Protein AF-A0A8S1IU02-F1 (afdb_monomer_lite)

InterPro domains:
  IPR001303 Class II aldolase/adducin N-terminal [PF00596] (2-156)
  IPR001303 Class II aldolase/adducin N-terminal [SM01007] (2-160)
  IPR004313 Acireductone dioxygenase ARD family [PF03079] (181-317)
  IPR004313 Acireductone dioxygenase ARD family [cd02232] (172-317)
  IPR011051 RmlC-like cupin domain superfamily [SSF51182] (161-330)
  IPR014710 RmlC-like jelly roll fold [G3DSA:2.60.120.10] (158-319)
  IPR017714 Methylthioribulose-1-phosphate dehydratase [MF_01677] (1-168)
  IPR017714 Methylthioribulose-1-phosphate dehydratase [TIGR03328] (1-158)
  IPR023214 HAD superfamily [G3DSA:3.40.50.1000] (329-544)
  IPR023943 Enolase-phosphatase E1 [MF_01681] (324-558)
  IPR023943 Enolase-phosphatase E1 [SFLDF00044] (326-558)
  IPR023943 Enolase-phosphatase E1 [TIGR01691] (328-550)
  IPR023943 Enolase-phosphatase E1 [cd01629] (328-538)
  IPR023956 Acireductone dioxygenase ARD, bacteria [MF_01682] (146-324)
  IPR036409 Class II aldolase/adducin N-terminal domain superfamily [G3DSA:3.40.225.10] (1-157)
  IPR036409 Class II aldolase/adducin N-terminal domain superfamily [SSF53639] (2-155)
  IPR036412 HAD-like superfamily [SSF56784] (327-558)

Sequence (563 aa):
MVTVSGKDKGRLGRADYVRVGADGRPVEADAPPSSAETMLHVVLAQQPGVGAVLHTHSPAATLLSDRFARDGALRLSGYEMLKGLAAHGTHEATELCPIFENTQDIPAMAEQVRERLNDPDQPLRHGFLIRKHGLYAWGADIAEARRHIEVFEFLMDSDDNRRIEDPDAIREFLAPFGIWYEKWDVEGRLGDSPTDEEILAEYQPEIDRLSERGGFVTADVINVKPDTPNLDAMLAKFDKEHTHSEDEVRFTVAGRGVFWISPDASINNVDGPVFSVEVTTGDLINVPAGTKHWFHLCDNRQIRCIRLFQDPSGWTPDYIENVHAEGVLLDVEGTTSSVKFVYDVMFPFARRELAAYLQHAWETDACQAACEQVAADAGRASLAAWAAGEDRDPRALVEAEATRLMDADQKATGLKQLQGLIWKSGFESGEMVAHVYPDVPPALERWRAAGADLRIYSSGSIQAQKLFFGHTEQCDLLPHFSGHYDTTTGPKREAASYTAIAQDWVLPPASILFLSDITAELDAAREAGLQTGLLVRPDNAPVEPSHGHAVVASFAEIEVTAA

Organism: NCBI:txid121088

Foldseek 3Di:
DAFAPPDDPVDDDPLRDFDADLVLHGPDPPRHDGDLLSLLQSLQCPDPLWPDKDKDQDPLLQVVLQVCVVVQWDKFAQDQLCVLQDPDRDRGDIDTAGEDEDDSPSVVVSVVLNVQCPDPVRHDRAWHGYHNGTIMGTGSHPVSRVSSVVSVVVRSVVVDPDDDDDQVVVQVVCVLQVKHKDFADQPPLDDPDDDFVSVCVSCVVVLVVVCVVFVFDDKTKDWWAPPPPPLVLVQVVLQDWDFAQAKKKKFWQAAKKKKWWQDDCVFRVDHDDTDIDIDGHRMIIIRGGPTIIGMGHPPRRTTMIMTTHNDPVHPDQLQPPEQAAQAEEEEDDLTFFDVCCCVVPLLVQLLVCLLVCCVPCVPPPLNLVLLQQLCVLVVHPGLVRVCVVVVHDSSVVSSVSLVVCSVVVNPGPSNLSSSLVSLLVCQVVVVDAAETDPQNVVLLVQQVVLNHAYEYEYQRDPSNVQSRQCGHPPHNNNVSHPYYHHCVLHDLLALSSLLSVCVVVVHDQCNYEYEDQDLSSQVSSVVVPHQYEHEREPNHDDDDPDSPHRYHPGSSSYDYHHD

Radius of gyration: 31.71 Å; chains: 1; bounding box: 68×76×82 Å

pLDDT: mean 84.96, std 12.38, range [32.06, 98.5]

Structure (mmCIF, N/CA/C/O backbone):
data_AF-A0A8S1IU02-F1
#
_entry.id   AF-A0A8S1IU02-F1
#
loop_
_atom_site.group_PDB
_atom_site.id
_atom_site.type_symbol
_atom_site.label_atom_id
_atom_site.label_alt_id
_atom_site.label_comp_id
_atom_site.label_asym_id
_atom_site.label_entity_id
_atom_site.label_seq_id
_atom_site.pdbx_PDB_ins_code
_atom_site.Cartn_x
_atom_site.Cartn_y
_atom_site.Cartn_z
_atom_site.occupancy
_atom_site.B_iso_or_equiv
_atom_site.auth_seq_id
_atom_site.auth_comp_id
_atom_site.auth_asym_id
_atom_site.auth_atom_id
_atom_site.pdbx_PDB_model_num
ATOM 1 N N . MET A 1 1 ? -21.620 -41.189 9.974 1.00 81.25 1 MET A N 1
ATOM 2 C CA . MET A 1 1 ? -22.537 -40.167 9.417 1.00 81.25 1 MET A CA 1
ATOM 3 C C . MET A 1 1 ? -21.815 -38.841 9.503 1.00 81.25 1 MET A C 1
ATOM 5 O O . MET A 1 1 ? -21.110 -38.646 10.483 1.00 81.25 1 MET A O 1
ATOM 9 N N . VAL A 1 2 ? -21.946 -37.982 8.499 1.00 82.06 2 VAL A N 1
ATOM 10 C CA . VAL A 1 2 ? -21.281 -36.670 8.434 1.00 82.06 2 VAL A CA 1
ATOM 11 C C . VAL A 1 2 ? -22.343 -35.609 8.169 1.00 82.06 2 VAL A C 1
ATOM 13 O O . VAL A 1 2 ? -23.358 -35.909 7.544 1.00 82.06 2 VAL A O 1
ATOM 16 N N . THR A 1 3 ? -22.157 -34.400 8.684 1.00 79.50 3 THR A N 1
ATOM 17 C CA . THR A 1 3 ? -23.087 -33.288 8.465 1.00 79.50 3 THR A CA 1
ATOM 18 C C . THR A 1 3 ? -23.119 -32.862 6.994 1.00 79.50 3 THR A C 1
ATOM 20 O O . THR A 1 3 ? -22.112 -32.914 6.283 1.00 79.50 3 THR A O 1
ATOM 23 N N . VAL A 1 4 ? -24.294 -32.447 6.521 1.00 73.31 4 VAL A N 1
ATOM 24 C CA . VAL A 1 4 ? -24.464 -31.841 5.190 1.00 73.31 4 VAL A CA 1
ATOM 25 C C . VAL A 1 4 ? -23.748 -30.485 5.148 1.00 73.31 4 VAL A C 1
ATOM 27 O O . VAL A 1 4 ? -23.782 -29.729 6.121 1.00 73.31 4 VAL A O 1
ATOM 30 N N . SER A 1 5 ? -23.117 -30.158 4.016 1.00 65.44 5 SER A N 1
ATOM 31 C CA . SER A 1 5 ? -22.448 -28.864 3.820 1.00 65.44 5 SER A CA 1
ATOM 32 C C . SER A 1 5 ? -23.438 -27.685 3.864 1.00 65.44 5 SER A C 1
ATOM 34 O O . SER A 1 5 ? -24.570 -27.796 3.393 1.00 65.44 5 SER A O 1
ATOM 36 N N . GLY A 1 6 ? -23.018 -26.543 4.421 1.00 59.06 6 GLY A N 1
ATOM 37 C CA . GLY A 1 6 ? -23.794 -25.292 4.405 1.00 59.06 6 GLY A CA 1
ATOM 38 C C . GLY A 1 6 ? -25.005 -25.228 5.350 1.00 59.06 6 GLY A C 1
ATOM 39 O O . GLY A 1 6 ? -25.825 -24.320 5.223 1.00 59.06 6 GLY A O 1
ATOM 40 N N . LYS A 1 7 ? -25.149 -26.172 6.290 1.00 64.88 7 LYS A N 1
ATOM 41 C CA . LYS A 1 7 ? -26.199 -26.151 7.323 1.00 64.88 7 LYS A CA 1
ATOM 42 C C . LYS A 1 7 ? -25.719 -25.474 8.607 1.00 64.88 7 LYS A C 1
ATOM 44 O O . LYS A 1 7 ? -24.566 -25.628 9.000 1.00 64.88 7 LYS A O 1
ATOM 49 N N . ASP A 1 8 ? -26.629 -24.763 9.275 1.00 61.16 8 ASP A N 1
ATOM 50 C CA . ASP A 1 8 ? -26.386 -24.171 10.594 1.00 61.16 8 ASP A CA 1
ATOM 51 C C . ASP A 1 8 ? -26.063 -25.276 11.614 1.00 61.16 8 ASP A C 1
ATOM 53 O O . ASP A 1 8 ? -26.931 -26.062 12.013 1.00 61.16 8 ASP A O 1
ATOM 57 N N . LYS A 1 9 ? -24.790 -25.326 12.030 1.00 64.62 9 LYS A N 1
ATOM 58 C CA . LYS A 1 9 ? -24.248 -26.333 12.951 1.00 64.62 9 LYS A CA 1
ATOM 59 C C . LYS A 1 9 ? -24.918 -26.277 14.337 1.00 64.62 9 LYS A C 1
ATOM 61 O O . LYS A 1 9 ? -24.897 -27.277 15.050 1.00 64.62 9 LYS A O 1
ATOM 66 N N . GLY A 1 10 ? -25.557 -25.162 14.705 1.00 57.59 10 GLY A N 1
ATOM 67 C CA . GLY A 1 10 ? -26.280 -24.985 15.969 1.00 57.59 10 GLY A CA 1
ATOM 68 C C . GLY A 1 10 ? -27.720 -25.512 15.970 1.00 57.59 10 GLY A C 1
ATOM 69 O O . GLY A 1 10 ? -28.351 -25.551 17.027 1.00 57.59 10 GLY A O 1
ATOM 70 N N . ARG A 1 11 ? -28.269 -25.919 14.812 1.00 69.25 11 ARG A N 1
ATOM 71 C CA . ARG A 1 11 ? -29.681 -26.340 14.663 1.00 69.25 11 ARG A CA 1
ATOM 72 C C . ARG A 1 11 ? -29.849 -27.621 13.839 1.00 69.25 11 ARG A C 1
ATOM 74 O O . ARG A 1 11 ? -30.856 -27.787 13.153 1.00 69.25 11 ARG A O 1
ATOM 81 N N . LEU A 1 12 ? -28.873 -28.524 13.906 1.00 74.12 12 LEU A N 1
ATOM 82 C CA . LEU A 1 12 ? -28.875 -29.768 13.135 1.00 74.12 12 LEU A CA 1
ATOM 83 C C . LEU A 1 12 ? -29.987 -30.726 13.592 1.00 74.12 12 LEU A C 1
ATOM 85 O O . LEU A 1 12 ? -30.104 -31.065 14.772 1.00 74.12 12 LEU A O 1
ATOM 89 N N . GLY A 1 13 ? -30.790 -31.196 12.640 1.00 75.50 13 GLY A N 1
ATOM 90 C CA . GLY A 1 13 ? -31.755 -32.275 12.813 1.00 75.50 13 GLY A CA 1
ATOM 91 C C . GLY A 1 13 ? -31.252 -33.596 12.227 1.00 75.50 13 GLY A C 1
ATOM 92 O O . GLY A 1 13 ? -30.218 -33.672 11.571 1.00 75.50 13 GLY A O 1
ATOM 93 N N . ARG A 1 14 ? -32.022 -34.678 12.409 1.00 76.25 14 ARG A N 1
ATOM 94 C CA . ARG A 1 14 ? -31.665 -36.008 11.868 1.00 76.25 14 ARG A CA 1
ATOM 95 C C . ARG A 1 14 ? -31.484 -36.030 10.344 1.00 76.25 14 ARG A C 1
ATOM 97 O O . ARG A 1 14 ? -30.738 -36.866 9.852 1.00 76.25 14 ARG A O 1
ATOM 104 N N . ALA A 1 15 ? -32.173 -35.145 9.625 1.00 75.62 15 ALA A N 1
ATOM 105 C CA . ALA A 1 15 ? -32.104 -35.046 8.168 1.00 75.62 15 ALA A CA 1
ATOM 106 C C . ALA A 1 15 ? -30.851 -34.305 7.660 1.00 75.62 15 ALA A C 1
ATOM 108 O O . ALA A 1 15 ? -30.573 -34.344 6.467 1.00 75.62 15 ALA A O 1
ATOM 109 N N . ASP A 1 16 ? -30.084 -33.660 8.545 1.00 79.25 16 ASP A N 1
ATOM 110 C CA . ASP A 1 16 ? -28.887 -32.889 8.185 1.00 79.25 16 ASP A CA 1
ATOM 111 C C . ASP A 1 16 ? -27.596 -33.725 8.271 1.00 79.25 16 ASP A C 1
ATOM 113 O O . ASP A 1 16 ? -26.489 -33.184 8.281 1.00 79.25 16 ASP A O 1
ATOM 117 N N . TYR A 1 17 ? -27.732 -35.055 8.312 1.00 82.19 17 TYR A N 1
ATOM 118 C CA . TYR A 1 17 ? -26.629 -36.009 8.335 1.00 82.19 17 TYR A CA 1
ATOM 119 C C . TYR A 1 17 ? -26.715 -36.982 7.160 1.00 82.19 17 TYR A C 1
ATOM 121 O O . TYR A 1 17 ? -27.745 -37.613 6.930 1.00 82.19 17 TYR A O 1
ATOM 129 N N . VAL A 1 18 ? -25.590 -37.181 6.479 1.00 84.56 18 VAL A N 1
ATOM 130 C CA . VAL A 1 18 ? -25.437 -38.108 5.355 1.00 84.56 18 VAL A CA 1
ATOM 131 C C . VAL A 1 18 ? -24.631 -39.328 5.787 1.00 84.56 18 VAL A C 1
ATOM 133 O O . VAL A 1 18 ? -23.671 -39.248 6.566 1.00 84.56 18 VAL A O 1
ATOM 136 N N . ARG A 1 19 ? -25.020 -40.499 5.284 1.00 86.25 19 ARG A N 1
ATOM 137 C CA . ARG A 1 19 ? -24.207 -41.714 5.382 1.00 86.25 19 ARG A CA 1
ATOM 138 C C . ARG A 1 19 ? -23.191 -41.706 4.251 1.00 86.25 19 ARG A C 1
ATOM 140 O O . ARG A 1 19 ? -23.573 -41.714 3.087 1.00 86.25 19 ARG A O 1
ATOM 147 N N . VAL A 1 20 ? -21.915 -41.713 4.611 1.00 86.94 20 VAL A N 1
ATOM 148 C CA . VAL A 1 20 ? -20.796 -41.757 3.667 1.00 86.94 20 VAL A CA 1
ATOM 149 C C . VAL A 1 20 ? -20.080 -43.102 3.762 1.00 86.94 20 VAL A C 1
ATOM 151 O O . VAL A 1 20 ? -20.043 -43.710 4.836 1.00 86.94 20 VAL A O 1
ATOM 154 N N . GLY A 1 21 ? -19.575 -43.583 2.629 1.00 85.31 21 GLY A N 1
ATOM 155 C CA . GLY A 1 21 ? -18.741 -44.771 2.521 1.00 85.31 21 GLY A CA 1
ATOM 156 C C . GLY A 1 21 ? -17.306 -44.517 2.985 1.00 85.31 21 GLY A C 1
ATOM 157 O O . GLY A 1 21 ? -16.932 -43.404 3.352 1.00 85.31 21 GLY A O 1
ATOM 158 N N . ALA A 1 22 ? -16.483 -45.567 2.949 1.00 84.25 22 ALA A N 1
ATOM 159 C CA . ALA A 1 22 ? -15.058 -45.477 3.283 1.00 84.25 22 ALA A CA 1
ATOM 160 C C . ALA A 1 22 ? -14.253 -44.613 2.291 1.00 84.25 22 ALA A C 1
ATOM 162 O O . ALA A 1 22 ? -13.153 -44.176 2.613 1.00 84.25 22 ALA A O 1
ATOM 163 N N . ASP A 1 23 ? -14.811 -44.363 1.108 1.00 82.50 23 ASP A N 1
ATOM 164 C CA . ASP A 1 23 ? -14.294 -43.473 0.068 1.00 82.50 23 ASP A CA 1
ATOM 165 C C . ASP A 1 23 ? -14.775 -42.016 0.224 1.00 82.50 23 ASP A C 1
ATOM 167 O O . ASP A 1 23 ? -14.535 -41.192 -0.657 1.00 82.50 23 ASP A O 1
ATOM 171 N N . GLY A 1 24 ? -15.496 -41.703 1.309 1.00 79.88 24 GLY A N 1
ATOM 172 C CA . GLY A 1 24 ? -16.056 -40.378 1.575 1.00 79.88 24 GLY A CA 1
ATOM 173 C C . GLY A 1 24 ? -17.255 -40.007 0.708 1.00 79.88 24 GLY A C 1
ATOM 174 O O . GLY A 1 24 ? -17.765 -38.895 0.834 1.00 79.88 24 GLY A O 1
ATOM 175 N N . ARG A 1 25 ? -17.744 -40.911 -0.149 1.00 83.44 25 ARG A N 1
ATOM 176 C CA . ARG A 1 25 ? -18.897 -40.648 -1.017 1.00 83.44 25 ARG A CA 1
ATOM 177 C C . ARG A 1 25 ? -20.206 -41.001 -0.314 1.00 83.44 25 ARG A C 1
ATOM 179 O O . ARG A 1 25 ? -20.238 -41.963 0.457 1.00 83.44 25 ARG A O 1
ATOM 186 N N . PRO A 1 26 ? -21.305 -40.268 -0.561 1.00 83.62 26 PRO A N 1
ATOM 187 C CA . PRO A 1 26 ? -22.611 -40.648 -0.041 1.00 83.62 26 PRO A CA 1
ATOM 188 C C . PRO A 1 26 ? -23.012 -42.061 -0.483 1.00 83.62 26 PRO A C 1
ATOM 190 O O . PRO A 1 26 ? -22.838 -42.438 -1.639 1.00 83.62 26 PRO A O 1
ATOM 193 N N . VAL A 1 27 ? -23.555 -42.849 0.446 1.00 84.56 27 VAL A N 1
ATOM 194 C CA . VAL A 1 27 ? -24.009 -44.229 0.182 1.00 84.56 27 VAL A CA 1
ATOM 195 C C . VAL A 1 27 ? -25.334 -44.245 -0.590 1.00 84.56 27 VAL A C 1
ATOM 197 O O . VAL A 1 27 ? -25.641 -45.205 -1.293 1.00 84.56 27 VAL A O 1
ATOM 200 N N . GLU A 1 28 ? -26.128 -43.186 -0.453 1.00 82.50 28 GLU A N 1
ATOM 201 C CA . GLU A 1 28 ? -27.430 -43.022 -1.096 1.00 82.50 28 GLU A CA 1
ATOM 202 C C . GLU A 1 28 ? -27.284 -42.110 -2.321 1.00 82.50 28 GLU A C 1
ATOM 204 O O . GLU A 1 28 ? -26.690 -41.038 -2.227 1.00 82.50 28 GLU A O 1
ATOM 209 N N . ALA A 1 29 ? -27.826 -42.533 -3.469 1.00 69.75 29 ALA A N 1
ATOM 210 C CA . ALA A 1 29 ? -27.646 -41.841 -4.751 1.00 69.75 29 ALA A CA 1
ATOM 211 C C . ALA A 1 29 ? -28.246 -40.420 -4.785 1.00 69.75 29 ALA A C 1
ATOM 213 O O . ALA A 1 29 ? -27.734 -39.569 -5.506 1.00 69.75 29 ALA A O 1
ATOM 214 N N . ASP A 1 30 ? -29.281 -40.165 -3.976 1.00 75.62 30 ASP A N 1
ATOM 215 C CA . ASP A 1 30 ? -29.989 -38.877 -3.895 1.00 75.62 30 ASP A CA 1
ATOM 216 C C . ASP A 1 30 ? -29.577 -38.040 -2.667 1.00 75.62 30 ASP A C 1
ATOM 218 O O . ASP A 1 30 ? -30.244 -37.064 -2.311 1.00 75.62 30 ASP A O 1
ATOM 222 N N . ALA A 1 31 ? -28.508 -38.430 -1.965 1.00 68.50 31 ALA A N 1
ATOM 223 C CA . ALA A 1 31 ? -28.063 -37.711 -0.779 1.00 68.50 31 ALA A CA 1
ATOM 224 C C . ALA A 1 31 ? -27.432 -36.346 -1.132 1.00 68.50 31 ALA A C 1
ATOM 226 O O . ALA A 1 31 ? -26.734 -36.227 -2.143 1.00 68.50 31 ALA A O 1
ATOM 227 N N . PRO A 1 32 ? -27.612 -35.317 -0.281 1.00 65.94 32 PRO A N 1
ATOM 228 C CA . PRO A 1 32 ? -26.935 -34.034 -0.441 1.00 65.94 32 PRO A CA 1
ATOM 229 C C . PRO A 1 32 ? -25.405 -34.194 -0.455 1.00 65.94 32 PRO A C 1
ATOM 231 O O . PRO A 1 32 ? -24.884 -35.101 0.205 1.00 65.94 32 PRO A O 1
ATOM 234 N N . PRO A 1 33 ? -24.665 -33.293 -1.127 1.00 62.22 33 PRO A N 1
ATOM 235 C CA . PRO A 1 33 ? -23.210 -33.295 -1.061 1.00 62.22 33 PRO A CA 1
ATOM 236 C C . PRO A 1 33 ? -22.738 -33.112 0.390 1.00 62.22 33 PRO A C 1
ATOM 238 O O . PRO A 1 33 ? -23.221 -32.244 1.127 1.00 62.22 33 PRO A O 1
ATOM 241 N N . SER A 1 34 ? -21.801 -33.959 0.810 1.00 64.12 34 SER A N 1
ATOM 242 C CA . SER A 1 34 ? -21.156 -33.869 2.119 1.00 64.12 34 SER A CA 1
ATOM 243 C C . SER A 1 34 ? -20.104 -32.747 2.140 1.00 64.12 34 SER A C 1
ATOM 245 O O . SER A 1 34 ? -19.751 -32.194 1.098 1.00 64.12 34 SER A O 1
ATOM 247 N N . SER A 1 35 ? -19.630 -32.363 3.331 1.00 66.31 35 SER A N 1
ATOM 248 C CA . SER A 1 35 ? -18.601 -31.318 3.498 1.00 66.31 35 SER A CA 1
ATOM 249 C C . SER A 1 35 ? -17.337 -31.599 2.664 1.00 66.31 35 SER A C 1
ATOM 251 O O . SER A 1 35 ? -16.955 -32.759 2.502 1.00 66.31 35 SER A O 1
ATOM 253 N N . ALA A 1 36 ? -16.640 -30.559 2.190 1.00 64.44 36 ALA A N 1
ATOM 254 C CA . ALA A 1 36 ? -15.347 -30.709 1.505 1.00 64.44 36 ALA A CA 1
ATOM 255 C C . ALA A 1 36 ? -14.319 -31.471 2.370 1.00 64.44 36 ALA A C 1
ATOM 257 O O . ALA A 1 36 ? -13.510 -32.234 1.853 1.00 64.44 36 ALA A O 1
ATOM 258 N N . GLU A 1 37 ? -14.441 -31.364 3.694 1.00 76.38 37 GLU A N 1
ATOM 259 C CA . GLU A 1 37 ? -13.597 -32.019 4.702 1.00 76.38 37 GLU A CA 1
ATOM 260 C C . GLU A 1 37 ? -14.044 -33.446 5.079 1.00 76.38 37 GLU A C 1
ATOM 262 O O . GLU A 1 37 ? -13.526 -34.044 6.023 1.00 76.38 37 GLU A O 1
ATOM 267 N N . THR A 1 38 ? -15.000 -34.040 4.351 1.00 85.12 38 THR A N 1
ATOM 268 C CA . THR A 1 38 ? -15.576 -35.364 4.681 1.00 85.12 38 THR A CA 1
ATOM 269 C C . THR A 1 38 ? -14.508 -36.434 4.911 1.00 85.12 38 THR A C 1
ATOM 271 O O . THR A 1 38 ? -14.656 -37.262 5.810 1.00 85.12 38 THR A O 1
ATOM 274 N N . MET A 1 39 ? -13.419 -36.413 4.138 1.00 88.06 39 MET A N 1
ATOM 275 C CA . MET A 1 39 ? -12.361 -37.416 4.258 1.00 88.06 39 MET A CA 1
ATOM 276 C C . MET A 1 39 ? -11.619 -37.372 5.598 1.00 88.06 39 MET A C 1
ATOM 278 O O . MET A 1 39 ? -11.239 -38.434 6.088 1.00 88.06 39 MET A O 1
ATOM 282 N N . LEU A 1 40 ? -11.485 -36.208 6.240 1.00 90.50 40 LEU A N 1
ATOM 283 C CA . LEU A 1 40 ? -10.871 -36.099 7.570 1.00 90.50 40 LEU A CA 1
ATOM 284 C C . LEU A 1 40 ? -11.731 -36.795 8.631 1.00 90.50 40 LEU A C 1
ATOM 286 O O . LEU A 1 40 ? -11.235 -37.598 9.422 1.00 90.50 40 LEU A O 1
ATOM 290 N N . HIS A 1 41 ? -13.049 -36.579 8.581 1.00 90.31 41 HIS A N 1
ATOM 291 C CA . HIS A 1 41 ? -13.995 -37.276 9.453 1.00 90.31 41 HIS A CA 1
ATOM 292 C C . HIS A 1 41 ? -13.995 -38.791 9.220 1.00 90.31 41 HIS A C 1
ATOM 294 O O . HIS A 1 41 ? -14.107 -39.551 10.179 1.00 90.31 41 HIS A O 1
ATOM 300 N N . VAL A 1 42 ? -13.871 -39.241 7.966 1.00 90.00 42 VAL A N 1
ATOM 301 C CA . VAL A 1 42 ? -13.814 -40.673 7.630 1.00 90.00 42 VAL A CA 1
ATOM 302 C C . VAL A 1 42 ? -12.548 -41.320 8.188 1.00 90.00 42 VAL A C 1
ATOM 304 O O . VAL A 1 42 ? -12.645 -42.379 8.804 1.00 90.00 42 VAL A O 1
ATOM 307 N N . VAL A 1 43 ? -11.384 -40.685 8.025 1.00 91.94 43 VAL A N 1
ATOM 308 C CA . VAL A 1 43 ? -10.104 -41.200 8.542 1.00 91.94 43 VAL A CA 1
ATOM 309 C C . VAL A 1 43 ? -10.128 -41.346 10.060 1.00 91.94 43 VAL A C 1
ATOM 311 O O . VAL A 1 43 ? -9.711 -42.382 10.578 1.00 91.94 43 VAL A O 1
ATOM 314 N N . LEU A 1 44 ? -10.668 -40.352 10.767 1.00 92.12 44 LEU A N 1
ATOM 315 C CA . LEU A 1 44 ? -10.813 -40.393 12.222 1.00 92.12 44 LEU A CA 1
ATOM 316 C C . LEU A 1 44 ? -11.835 -41.445 12.670 1.00 92.12 44 LEU A C 1
ATOM 318 O O . LEU A 1 44 ? -11.562 -42.220 13.581 1.00 92.12 44 LEU A O 1
ATOM 322 N N . ALA A 1 45 ? -12.989 -41.533 12.005 1.00 90.44 45 ALA A N 1
ATOM 323 C CA . ALA A 1 45 ? -14.038 -42.495 12.350 1.00 90.44 45 ALA A CA 1
ATOM 324 C C . ALA A 1 45 ? -13.657 -43.962 12.074 1.00 90.44 45 ALA A C 1
ATOM 326 O O . ALA A 1 45 ? -14.320 -44.868 12.574 1.00 90.44 45 ALA A O 1
ATOM 327 N N . GLN A 1 46 ? -12.620 -44.215 11.269 1.00 90.00 46 GLN A N 1
ATOM 328 C CA . GLN A 1 46 ? -12.075 -45.557 11.044 1.00 90.00 46 GLN A CA 1
ATOM 329 C C . GLN A 1 46 ? -11.151 -46.027 12.174 1.00 90.00 46 GLN A C 1
ATOM 331 O O . GLN A 1 46 ? -10.834 -47.217 12.235 1.00 90.00 46 GLN A O 1
ATOM 336 N N . GLN A 1 47 ? -10.722 -45.129 13.065 1.00 89.81 47 GLN A N 1
ATOM 337 C CA . GLN A 1 47 ? -9.832 -45.492 14.160 1.00 89.81 47 GLN A CA 1
ATOM 338 C C . GLN A 1 47 ? -10.565 -46.329 15.217 1.00 89.81 47 GLN A C 1
ATOM 340 O O . GLN A 1 47 ? -11.710 -46.023 15.574 1.00 89.81 47 GLN A O 1
ATOM 345 N N . PRO A 1 48 ? -9.928 -47.385 15.754 1.00 87.62 48 PRO A N 1
ATOM 346 C CA . PRO A 1 48 ? -10.521 -48.187 16.812 1.00 87.62 48 PRO A CA 1
ATOM 347 C C . PRO A 1 48 ? -10.904 -47.325 18.020 1.00 87.62 48 PRO A C 1
ATOM 349 O O . PRO A 1 48 ? -10.086 -46.575 18.543 1.00 87.62 48 PRO A O 1
ATOM 352 N N . GLY A 1 49 ? -12.146 -47.464 18.483 1.00 87.38 49 GLY A N 1
ATOM 353 C CA . GLY A 1 49 ? -12.634 -46.748 19.663 1.00 87.38 49 GLY A CA 1
ATOM 354 C C . GLY A 1 49 ? -13.152 -45.334 19.398 1.00 87.38 49 GLY A C 1
ATOM 355 O O . GLY A 1 49 ? -13.581 -44.696 20.350 1.00 87.38 49 GLY A O 1
ATOM 356 N N . VAL A 1 50 ? -13.182 -44.853 18.150 1.00 92.81 50 VAL A N 1
ATOM 357 C CA . VAL A 1 50 ? -13.802 -43.562 17.809 1.00 92.81 50 VAL A CA 1
ATOM 358 C C . VAL A 1 50 ? -15.286 -43.743 17.498 1.00 92.81 50 VAL A C 1
ATOM 360 O O . VAL A 1 50 ? -15.659 -44.414 16.538 1.00 92.81 50 VAL A O 1
ATOM 363 N N . GLY A 1 51 ? -16.146 -43.123 18.305 1.00 91.56 51 GLY A N 1
ATOM 364 C CA . GLY A 1 51 ? -17.597 -43.096 18.104 1.00 91.56 51 GLY A CA 1
ATOM 365 C C . GLY A 1 51 ? -18.141 -41.743 17.643 1.00 91.56 51 GLY A C 1
ATOM 366 O O . GLY A 1 51 ? -19.220 -41.697 17.049 1.00 91.56 51 GLY A O 1
ATOM 367 N N . ALA A 1 52 ? -17.410 -40.645 17.869 1.00 92.25 52 ALA A N 1
ATOM 368 C CA . ALA A 1 52 ? -17.781 -39.312 17.399 1.00 92.25 52 ALA A CA 1
ATOM 369 C C . ALA A 1 52 ? -16.557 -38.441 17.084 1.00 92.25 52 ALA A C 1
ATOM 371 O O . ALA A 1 52 ? -15.526 -38.540 17.745 1.00 92.25 52 ALA A O 1
ATOM 372 N N . VAL A 1 53 ? -16.712 -37.554 16.098 1.00 93.38 53 VAL A N 1
ATOM 373 C CA . VAL A 1 53 ? -15.721 -36.549 15.688 1.00 93.38 53 VAL A CA 1
ATOM 374 C C . VAL A 1 53 ? -16.421 -35.197 15.627 1.00 93.38 53 VAL A C 1
ATOM 376 O O . VAL A 1 53 ? -17.483 -35.085 15.009 1.00 93.38 53 VAL A O 1
ATOM 379 N N . LEU A 1 54 ? -15.831 -34.183 16.248 1.00 91.88 54 LEU A N 1
ATOM 380 C CA . LEU A 1 54 ? -16.311 -32.808 16.261 1.00 91.88 54 LEU A CA 1
ATOM 381 C C . LEU A 1 54 ? -15.249 -31.877 15.681 1.00 91.88 54 LEU A C 1
ATOM 383 O O . LEU A 1 54 ? -14.053 -32.151 15.762 1.00 91.88 54 LEU A O 1
ATOM 387 N N . HIS A 1 55 ? -15.719 -30.782 15.093 1.00 91.12 55 HIS A N 1
ATOM 388 C CA . HIS A 1 55 ? -14.866 -29.786 14.472 1.00 91.12 55 HIS A CA 1
ATOM 389 C C . HIS A 1 55 ? -15.404 -28.371 14.726 1.00 91.12 55 HIS A C 1
ATOM 391 O O . HIS A 1 55 ? -16.590 -28.103 14.495 1.00 91.12 55 HIS A O 1
ATOM 397 N N . THR A 1 56 ? -14.534 -27.484 15.204 1.00 89.19 56 THR A N 1
ATOM 398 C CA . THR A 1 56 ? -14.830 -26.095 15.580 1.00 89.19 56 THR A CA 1
ATOM 399 C C . THR A 1 56 ? -13.862 -25.114 14.915 1.00 89.19 56 THR A C 1
ATOM 401 O O . THR A 1 56 ? -12.773 -25.490 14.491 1.00 89.19 56 THR A O 1
ATOM 404 N N . HIS A 1 57 ? -14.271 -23.844 14.831 1.00 87.50 57 HIS A N 1
ATOM 405 C CA . HIS A 1 57 ? -13.508 -22.750 14.212 1.00 87.50 57 HIS A CA 1
ATOM 406 C C . HIS A 1 57 ? -13.419 -21.551 15.168 1.00 87.50 57 HIS A C 1
ATOM 408 O O . HIS A 1 57 ? -13.873 -20.453 14.841 1.00 87.50 57 HIS A O 1
ATOM 414 N N . SER A 1 58 ? -12.949 -21.757 16.400 1.00 84.38 58 SER A N 1
ATOM 415 C CA . SER A 1 58 ? -12.821 -20.632 17.326 1.00 84.38 58 SER A CA 1
ATOM 416 C C . SER A 1 58 ? -11.739 -19.649 16.852 1.00 84.38 58 SER A C 1
ATOM 418 O O . SER A 1 58 ? -10.773 -20.054 16.185 1.00 84.38 58 SER A O 1
ATOM 420 N N . PRO A 1 59 ? -11.860 -18.353 17.196 1.00 78.31 59 PRO A N 1
ATOM 421 C CA . PRO A 1 59 ? -10.794 -17.386 16.954 1.00 78.31 59 PRO A CA 1
ATOM 422 C C . PRO A 1 59 ? -9.467 -17.832 17.580 1.00 78.31 59 PRO A C 1
ATOM 424 O O . PRO A 1 59 ? -8.439 -17.795 16.908 1.00 78.31 59 PRO A O 1
ATOM 427 N N . ALA A 1 60 ? -9.502 -18.348 18.815 1.00 80.25 60 ALA A N 1
ATOM 428 C CA . ALA A 1 60 ? -8.321 -18.836 19.523 1.00 80.25 60 ALA A CA 1
ATOM 429 C C . ALA A 1 60 ? -7.620 -19.971 18.758 1.00 80.25 60 ALA A C 1
ATOM 431 O O . ALA A 1 60 ? -6.429 -19.872 18.468 1.00 80.25 60 ALA A O 1
ATOM 432 N N . ALA A 1 61 ? -8.357 -20.998 18.318 1.00 84.31 61 ALA A N 1
ATOM 433 C CA . ALA A 1 61 ? -7.804 -22.089 17.512 1.00 84.31 61 ALA A CA 1
ATOM 434 C C . ALA A 1 61 ? -7.213 -21.588 16.182 1.00 84.31 61 ALA A C 1
ATOM 436 O O . ALA A 1 61 ? -6.152 -22.039 15.744 1.00 84.31 61 ALA A O 1
ATOM 437 N N . THR A 1 62 ? -7.882 -20.631 15.538 1.00 82.06 62 THR A N 1
ATOM 438 C CA . THR A 1 62 ? -7.461 -20.058 14.251 1.00 82.06 62 THR A CA 1
ATOM 439 C C . THR A 1 62 ? -6.156 -19.270 14.386 1.00 82.06 62 THR A C 1
ATOM 441 O O . THR A 1 62 ? -5.249 -19.456 13.576 1.00 82.06 62 THR A O 1
ATOM 444 N N . LEU A 1 63 ? -6.037 -18.434 15.419 1.00 77.75 63 LEU A N 1
ATOM 445 C CA . LEU A 1 63 ? -4.868 -17.586 15.660 1.00 77.75 63 LEU A CA 1
ATOM 446 C C . LEU A 1 63 ? -3.682 -18.380 16.219 1.00 77.75 63 LEU A C 1
ATOM 448 O O . LEU A 1 63 ? -2.568 -18.262 15.709 1.00 77.75 63 LEU A O 1
ATOM 452 N N . LEU A 1 64 ? -3.910 -19.236 17.220 1.00 80.56 64 LEU A N 1
ATOM 453 C CA . LEU A 1 64 ? -2.842 -20.033 17.830 1.00 80.56 64 LEU A CA 1
ATOM 454 C C . LEU A 1 64 ? -2.275 -21.062 16.849 1.00 80.56 64 LEU A C 1
ATOM 456 O O . LEU A 1 64 ? -1.064 -21.268 16.822 1.00 80.56 64 LEU A O 1
ATOM 460 N N . SER A 1 65 ? -3.110 -21.660 15.991 1.00 85.56 65 SER A N 1
ATOM 461 C CA . SER A 1 65 ? -2.606 -22.568 14.954 1.00 85.56 65 SER A CA 1
ATOM 462 C C . SER A 1 65 ? -1.689 -21.872 13.944 1.00 85.56 65 SER A C 1
ATOM 464 O O . SER A 1 65 ? -0.768 -22.508 13.446 1.00 85.56 65 SER A O 1
ATOM 466 N N . ASP A 1 66 ? -1.892 -20.581 13.651 1.00 86.69 66 ASP A N 1
ATOM 467 C CA . ASP A 1 66 ? -0.963 -19.814 12.813 1.00 86.69 66 ASP A CA 1
ATOM 468 C C . ASP A 1 66 ? 0.318 -19.451 13.565 1.00 86.69 66 ASP A C 1
ATOM 470 O O . ASP A 1 66 ? 1.416 -19.655 13.047 1.00 86.69 66 ASP A O 1
ATOM 474 N N . ARG A 1 67 ? 0.179 -18.976 14.809 1.00 78.19 67 ARG A N 1
ATOM 475 C CA . ARG A 1 67 ? 1.304 -18.581 15.666 1.00 78.19 67 ARG A CA 1
ATOM 476 C C . ARG A 1 67 ? 2.294 -19.727 15.875 1.00 78.19 67 ARG A C 1
ATOM 478 O O . ARG A 1 67 ? 3.495 -19.526 15.726 1.00 78.19 67 ARG A O 1
ATOM 485 N N . PHE A 1 68 ? 1.790 -20.923 16.174 1.00 78.88 68 PHE A N 1
ATOM 486 C CA . PHE A 1 68 ? 2.601 -22.107 16.476 1.00 78.88 68 PHE A CA 1
ATOM 487 C C . PHE A 1 68 ? 2.833 -23.019 15.260 1.00 78.88 68 PHE A C 1
ATOM 489 O O . PHE A 1 68 ? 3.370 -24.117 15.403 1.00 78.88 68 PHE A O 1
ATOM 496 N N . ALA A 1 69 ? 2.483 -22.581 14.042 1.00 80.94 69 ALA A N 1
ATOM 497 C CA . ALA A 1 69 ? 2.660 -23.383 12.827 1.00 80.94 69 ALA A CA 1
ATOM 498 C C . ALA A 1 69 ? 4.120 -23.821 12.611 1.00 80.94 69 ALA A C 1
ATOM 500 O O . ALA A 1 69 ? 4.373 -24.950 12.196 1.00 80.94 69 ALA A O 1
ATOM 501 N N . ARG A 1 70 ? 5.090 -22.952 12.938 1.00 75.38 70 ARG A N 1
ATOM 502 C CA . ARG A 1 70 ? 6.529 -23.257 12.821 1.00 75.38 70 ARG A CA 1
ATOM 503 C C . ARG A 1 70 ? 6.992 -24.351 13.781 1.00 75.38 70 ARG A C 1
ATOM 505 O O . ARG A 1 70 ? 7.900 -25.101 13.435 1.00 75.38 70 ARG A O 1
ATOM 512 N N . ASP A 1 71 ? 6.353 -24.454 14.941 1.00 78.25 71 ASP A N 1
ATOM 513 C CA . ASP A 1 71 ? 6.653 -25.472 15.951 1.00 78.25 71 ASP A CA 1
ATOM 514 C C . ASP A 1 71 ? 5.960 -26.810 15.638 1.00 78.25 71 ASP A C 1
ATOM 516 O O . ASP A 1 71 ? 6.259 -27.837 16.247 1.00 78.25 71 ASP A O 1
ATOM 520 N N . GLY A 1 72 ? 5.032 -26.816 14.672 1.00 85.19 72 GLY A N 1
ATOM 521 C CA . GLY A 1 72 ? 4.323 -28.000 14.182 1.00 85.19 72 GLY A CA 1
ATOM 522 C C . GLY A 1 72 ? 3.271 -28.564 15.143 1.00 85.19 72 GLY A C 1
ATOM 523 O O . GLY A 1 72 ? 2.533 -29.483 14.779 1.00 85.19 72 GLY A O 1
ATOM 524 N N . ALA A 1 73 ? 3.176 -28.037 16.362 1.00 87.00 73 ALA A N 1
ATOM 525 C CA . ALA A 1 73 ? 2.174 -28.400 17.352 1.00 87.00 73 ALA A CA 1
ATOM 526 C C . ALA A 1 73 ? 1.998 -27.289 18.393 1.00 87.00 73 ALA A C 1
ATOM 528 O O . ALA A 1 73 ? 2.962 -26.652 18.809 1.00 87.00 73 ALA A O 1
ATOM 529 N N . LEU A 1 74 ? 0.770 -27.128 18.879 1.00 84.75 74 LEU A N 1
ATOM 530 C CA . LEU A 1 74 ? 0.480 -26.366 20.085 1.00 84.75 74 LEU A CA 1
ATOM 531 C C . LEU A 1 74 ? 0.765 -27.245 21.309 1.00 84.75 74 LEU A C 1
ATOM 533 O O . LEU A 1 74 ? 0.198 -28.333 21.447 1.00 84.75 74 LEU A O 1
ATOM 537 N N . ARG A 1 75 ? 1.641 -26.785 22.204 1.00 84.38 75 ARG A N 1
ATOM 538 C CA . ARG A 1 75 ? 1.992 -27.497 23.437 1.00 84.38 75 ARG A CA 1
ATOM 539 C C . ARG A 1 75 ? 1.200 -26.949 24.618 1.00 84.38 75 ARG A C 1
ATOM 541 O O . ARG A 1 75 ? 1.421 -25.818 25.020 1.00 84.38 75 ARG A O 1
ATOM 548 N N . LEU A 1 76 ? 0.370 -27.793 25.225 1.00 81.31 76 LEU A N 1
ATOM 549 C CA . LEU A 1 76 ? -0.424 -27.474 26.410 1.00 81.31 76 LEU A CA 1
ATOM 550 C C . LEU A 1 76 ? 0.127 -28.244 27.612 1.00 81.31 76 LEU A C 1
ATOM 552 O O . LEU A 1 76 ? 0.210 -29.472 27.581 1.00 81.31 76 LEU A O 1
ATOM 556 N N . SER A 1 77 ? 0.516 -27.558 28.685 1.00 78.69 77 SER A N 1
ATOM 557 C CA . SER A 1 77 ? 1.098 -28.215 29.865 1.00 78.69 77 SER A CA 1
ATOM 558 C C . SER A 1 77 ? 0.770 -27.496 31.165 1.00 78.69 77 SER A C 1
ATOM 560 O O . SER A 1 77 ? 0.719 -26.275 31.189 1.00 78.69 77 SER A O 1
ATOM 562 N N . GLY A 1 78 ? 0.612 -28.252 32.256 1.00 69.06 78 GLY A N 1
ATOM 563 C CA . GLY A 1 78 ? 0.503 -27.688 33.610 1.00 69.06 78 GLY A CA 1
ATOM 564 C C . GLY A 1 78 ? -0.897 -27.229 34.033 1.00 69.06 78 GLY A C 1
ATOM 565 O O . GLY A 1 78 ? -1.048 -26.681 35.122 1.00 69.06 78 GLY A O 1
ATOM 566 N N . TYR A 1 79 ? -1.927 -27.490 33.222 1.00 72.06 79 TYR A N 1
ATOM 567 C CA . TYR A 1 79 ? -3.313 -27.128 33.528 1.00 72.06 79 TYR A CA 1
ATOM 568 C C . TYR A 1 79 ? -4.124 -28.314 34.057 1.00 72.06 79 TYR A C 1
ATOM 570 O O . TYR A 1 79 ? -4.128 -29.396 33.472 1.00 72.06 79 TYR A O 1
ATOM 578 N N . GLU A 1 80 ? -4.908 -28.096 35.119 1.00 76.44 80 GLU A N 1
ATOM 579 C CA . GLU A 1 80 ? -5.800 -29.125 35.676 1.00 76.44 80 GLU A CA 1
ATOM 580 C C . GLU A 1 80 ? -6.829 -29.633 34.652 1.00 76.44 80 GLU A C 1
ATOM 582 O O . GLU A 1 80 ? -7.173 -30.819 34.649 1.00 76.44 80 GLU A O 1
ATOM 587 N N . MET A 1 81 ? -7.259 -28.763 33.735 1.00 79.69 81 MET A N 1
ATOM 588 C CA . MET A 1 81 ? -8.197 -29.103 32.665 1.00 79.69 81 MET A CA 1
ATOM 589 C C . MET A 1 81 ? -7.677 -30.197 31.723 1.00 79.69 81 MET A C 1
ATOM 591 O O . MET A 1 81 ? -8.488 -30.923 31.151 1.00 79.69 81 MET A O 1
ATOM 595 N N . LEU A 1 82 ? -6.357 -30.419 31.630 1.00 81.62 82 LEU A N 1
ATOM 596 C CA . LEU A 1 82 ? -5.767 -31.505 30.829 1.00 81.62 82 LEU A CA 1
ATOM 597 C C . LEU A 1 82 ? -6.157 -32.908 31.325 1.00 81.62 82 LEU A C 1
ATOM 599 O O . LEU A 1 82 ? -6.112 -33.871 30.558 1.00 81.62 82 LEU A O 1
ATOM 603 N N . LYS A 1 83 ? -6.652 -33.048 32.565 1.00 80.31 83 LYS A N 1
ATOM 604 C CA . LYS A 1 83 ? -7.296 -34.293 33.037 1.00 80.31 83 LYS A CA 1
ATOM 605 C C . LYS A 1 83 ? -8.506 -34.676 32.183 1.00 80.31 83 LYS A C 1
ATOM 607 O O . LYS A 1 83 ? -8.860 -35.848 32.104 1.00 80.31 83 LYS A O 1
ATOM 612 N N . GLY A 1 84 ? -9.138 -33.692 31.547 1.00 80.12 84 GLY A N 1
ATOM 613 C CA . GLY A 1 84 ? -10.219 -33.885 30.595 1.00 80.12 84 GLY A CA 1
ATOM 614 C C . GLY A 1 84 ? -9.776 -34.490 29.256 1.00 80.12 84 GLY A C 1
ATOM 615 O O . GLY A 1 84 ? -10.643 -34.834 28.465 1.00 80.12 84 GLY A O 1
ATOM 616 N N . LEU A 1 85 ? -8.473 -34.664 29.015 1.00 80.56 85 LEU A N 1
ATOM 617 C CA . LEU A 1 85 ? -7.919 -35.387 27.863 1.00 80.56 85 LEU A CA 1
ATOM 618 C C . LEU A 1 85 ? -7.263 -36.707 28.302 1.00 80.56 85 LEU A C 1
ATOM 620 O O . LEU A 1 85 ? -7.333 -37.702 27.600 1.00 80.56 85 LEU A O 1
ATOM 624 N N . ALA A 1 86 ? -6.682 -36.779 29.500 1.00 63.78 86 ALA A N 1
ATOM 625 C CA . ALA A 1 86 ? -6.013 -37.993 29.965 1.00 63.78 86 ALA A CA 1
ATOM 626 C C . ALA A 1 86 ? -6.985 -39.126 30.363 1.00 63.78 86 ALA A C 1
ATOM 628 O O . ALA A 1 86 ? -7.951 -38.915 31.093 1.00 63.78 86 ALA A O 1
ATOM 629 N N . ALA A 1 87 ? -6.640 -40.376 30.026 1.00 57.31 87 ALA A N 1
ATOM 630 C CA . ALA A 1 87 ? -7.304 -41.557 30.596 1.00 57.31 87 ALA A CA 1
ATOM 631 C C . ALA A 1 87 ? -7.002 -41.751 32.104 1.00 57.31 87 ALA A C 1
ATOM 633 O O . ALA A 1 87 ? -7.729 -42.465 32.791 1.00 57.31 87 ALA A O 1
ATOM 634 N N . HIS A 1 88 ? -5.927 -41.136 32.625 1.00 48.94 88 HIS A N 1
ATOM 635 C CA . HIS A 1 88 ? -5.444 -41.313 34.003 1.00 48.94 88 HIS A CA 1
ATOM 636 C C . HIS A 1 88 ? -4.889 -39.999 34.611 1.00 48.94 88 HIS A C 1
ATOM 638 O O . HIS A 1 88 ? -3.687 -39.822 34.740 1.00 48.94 88 HIS A O 1
ATOM 644 N N . GLY A 1 89 ? -5.778 -39.072 34.985 1.00 50.31 89 GLY A N 1
ATOM 645 C CA . GLY A 1 89 ? -5.763 -38.253 36.218 1.00 50.31 89 GLY A CA 1
ATOM 646 C C . GLY A 1 89 ? -4.545 -37.450 36.732 1.00 50.31 89 GLY A C 1
ATOM 647 O O . GLY A 1 89 ? -4.673 -36.898 37.828 1.00 50.31 89 GLY A O 1
ATOM 648 N N . THR A 1 90 ? -3.398 -37.340 36.062 1.00 49.69 90 THR A N 1
ATOM 649 C CA . THR A 1 90 ? -2.249 -36.572 36.595 1.00 49.69 90 THR A CA 1
ATOM 650 C C . THR A 1 90 ? -2.218 -35.117 36.105 1.00 49.69 90 THR A C 1
ATOM 652 O O . THR A 1 90 ? -2.626 -34.801 34.994 1.00 49.69 90 THR A O 1
ATOM 655 N N . HIS A 1 91 ? -1.764 -34.209 36.974 1.00 49.03 91 HIS A N 1
ATOM 656 C CA . HIS A 1 91 ? -1.701 -32.749 36.767 1.00 49.03 91 HIS A CA 1
ATOM 657 C C . HIS A 1 91 ? -0.407 -32.281 36.069 1.00 49.03 91 HIS A C 1
ATOM 659 O O . HIS A 1 91 ? -0.293 -31.116 35.711 1.00 49.03 91 HIS A O 1
ATOM 665 N N . GLU A 1 92 ? 0.546 -33.190 35.842 1.00 52.00 92 GLU A N 1
ATOM 666 C CA . GLU A 1 92 ? 1.800 -32.942 35.106 1.00 52.00 92 GLU A CA 1
ATOM 667 C C . GLU A 1 92 ? 1.704 -33.319 33.614 1.00 52.00 92 GLU A C 1
ATOM 669 O O . GLU A 1 92 ? 2.714 -33.405 32.914 1.00 52.00 92 GLU A O 1
ATOM 674 N N . ALA A 1 93 ? 0.496 -33.585 33.110 1.00 62.16 93 ALA A N 1
ATOM 675 C CA . ALA A 1 93 ? 0.303 -33.970 31.720 1.00 62.16 93 ALA A CA 1
ATOM 676 C C . ALA A 1 93 ? 0.697 -32.819 30.778 1.00 62.16 93 ALA A C 1
ATOM 678 O O . ALA A 1 93 ? 0.300 -31.670 30.970 1.00 62.16 93 ALA A O 1
ATOM 679 N N . THR A 1 94 ? 1.494 -33.142 29.760 1.00 72.00 94 THR A N 1
ATOM 680 C CA . THR A 1 94 ? 1.703 -32.294 28.583 1.00 72.00 94 THR A CA 1
ATOM 681 C C . THR A 1 94 ? 0.938 -32.930 27.436 1.00 72.00 94 THR A C 1
ATOM 683 O O . THR A 1 94 ? 1.184 -34.093 27.117 1.00 72.00 94 THR A O 1
ATOM 686 N N . GLU A 1 95 ? 0.037 -32.175 26.823 1.00 83.25 95 GLU A N 1
ATOM 687 C CA . GLU A 1 95 ? -0.633 -32.553 25.587 1.00 83.25 95 GLU A CA 1
ATOM 688 C C . GLU A 1 95 ? -0.020 -31.758 24.433 1.00 83.25 95 GLU A C 1
ATOM 690 O O . GLU A 1 95 ? 0.142 -30.540 24.509 1.00 83.25 95 GLU A O 1
ATOM 695 N N . LEU A 1 96 ? 0.331 -32.455 23.357 1.00 85.19 96 LEU A N 1
ATOM 696 C CA . LEU A 1 96 ? 0.711 -31.828 22.098 1.00 85.19 96 LEU A CA 1
ATOM 697 C C . LEU A 1 96 ? -0.484 -31.930 21.158 1.00 85.19 96 LEU A C 1
ATOM 699 O O . LEU A 1 96 ? -0.944 -33.035 20.885 1.00 85.19 96 LEU A O 1
ATOM 703 N N . CYS A 1 97 ? -0.965 -30.791 20.669 1.00 91.00 97 CYS A N 1
ATOM 704 C CA . CYS A 1 97 ? -2.006 -30.699 19.654 1.00 91.00 97 CYS A CA 1
ATOM 705 C C . CYS A 1 97 ? -1.350 -30.354 18.306 1.00 91.00 97 CYS A C 1
ATOM 707 O O . CYS A 1 97 ? -0.977 -29.197 18.096 1.00 91.00 97 CYS A O 1
ATOM 709 N N . PRO A 1 98 ? -1.134 -31.328 17.404 1.00 94.06 98 PRO A N 1
ATOM 710 C CA . PRO A 1 98 ? -0.396 -31.088 16.165 1.00 94.06 98 PRO A CA 1
ATOM 711 C C . PRO A 1 98 ? -1.133 -30.150 15.216 1.00 94.06 98 PRO A C 1
ATOM 713 O O . PRO A 1 98 ? -2.363 -30.128 15.191 1.00 94.06 98 PRO A O 1
ATOM 716 N N . ILE A 1 99 ? -0.373 -29.395 14.424 1.00 94.25 99 ILE A N 1
ATOM 717 C CA . ILE A 1 99 ? -0.893 -28.418 13.467 1.00 94.25 99 ILE A CA 1
ATOM 718 C C . ILE A 1 99 ? -0.580 -28.904 12.050 1.00 94.25 99 ILE A C 1
ATOM 720 O O . ILE A 1 99 ? 0.575 -29.150 11.707 1.00 94.25 99 ILE A O 1
ATOM 724 N N . PHE A 1 100 ? -1.614 -29.026 11.222 1.00 94.38 100 PHE A N 1
ATOM 725 C CA . PHE A 1 100 ? -1.506 -29.334 9.798 1.00 94.38 100 PHE A CA 1
ATOM 726 C C . PHE A 1 100 ? -1.676 -28.062 8.963 1.00 94.38 100 PHE A C 1
ATOM 728 O O . PHE A 1 100 ? -2.488 -27.191 9.286 1.00 94.38 100 PHE A O 1
ATOM 735 N N . GLU A 1 101 ? -0.920 -27.960 7.870 1.00 93.00 101 GLU A N 1
ATOM 736 C CA . GLU A 1 101 ? -1.041 -26.848 6.924 1.00 93.00 101 GLU A CA 1
ATOM 737 C C . GLU A 1 101 ? -2.394 -26.872 6.215 1.00 93.00 101 GLU A C 1
ATOM 739 O O . GLU A 1 101 ? -2.873 -27.920 5.784 1.00 93.00 101 GLU A O 1
ATOM 744 N N . ASN A 1 102 ? -3.010 -25.703 6.074 1.00 90.25 102 ASN A N 1
ATOM 745 C CA . ASN A 1 102 ? -4.307 -25.582 5.424 1.00 90.25 102 ASN A CA 1
ATOM 746 C C . ASN A 1 102 ? -4.148 -25.697 3.908 1.00 90.25 102 ASN A C 1
ATOM 748 O O . ASN A 1 102 ? -3.564 -24.827 3.263 1.00 90.25 102 ASN A O 1
ATOM 752 N N . THR A 1 103 ? -4.666 -26.784 3.342 1.00 86.31 103 THR A N 1
ATOM 753 C CA . THR A 1 103 ? -4.606 -27.071 1.909 1.00 86.31 103 THR A CA 1
ATOM 754 C C . THR A 1 103 ? -5.997 -27.330 1.346 1.00 86.31 103 THR A C 1
ATOM 756 O O . THR A 1 103 ? -6.875 -27.861 2.022 1.00 86.31 103 THR A O 1
ATOM 759 N N . GLN A 1 104 ? -6.183 -26.985 0.071 1.00 79.62 104 GLN A N 1
ATOM 760 C CA . GLN A 1 104 ? -7.389 -27.330 -0.684 1.00 79.62 104 GLN A CA 1
ATOM 761 C C . GLN A 1 104 ? -7.408 -28.811 -1.110 1.00 79.62 104 GLN A C 1
ATOM 763 O O . GLN A 1 104 ? -8.464 -29.333 -1.469 1.00 79.62 104 GLN A O 1
ATOM 768 N N . ASP A 1 105 ? -6.267 -29.509 -1.043 1.00 87.44 105 ASP A N 1
ATOM 769 C CA . ASP A 1 105 ? -6.164 -30.950 -1.300 1.00 87.44 105 ASP A CA 1
ATOM 770 C C . ASP A 1 105 ? -6.477 -31.759 -0.029 1.00 87.44 105 ASP A C 1
ATOM 772 O O . ASP A 1 105 ? -5.598 -32.280 0.666 1.00 87.44 105 ASP A O 1
ATOM 776 N N . ILE A 1 106 ? -7.770 -31.835 0.295 1.00 85.12 106 ILE A N 1
ATOM 777 C CA . ILE A 1 106 ? -8.268 -32.579 1.459 1.00 85.12 106 ILE A CA 1
ATOM 778 C C . ILE A 1 106 ? -7.899 -34.074 1.410 1.00 85.12 106 ILE A C 1
ATOM 780 O O . ILE A 1 106 ? -7.522 -34.607 2.455 1.00 85.12 106 ILE A O 1
ATOM 784 N N . PRO A 1 107 ? -7.981 -34.792 0.269 1.00 84.69 107 PRO A N 1
ATOM 785 C CA . PRO A 1 107 ? -7.526 -36.180 0.200 1.00 84.69 107 PRO A CA 1
ATOM 786 C C . PRO A 1 107 ? -6.059 -36.365 0.605 1.00 84.69 107 PRO A C 1
ATOM 788 O O . PRO A 1 107 ? -5.767 -37.284 1.373 1.00 84.69 107 PRO A O 1
ATOM 791 N N . ALA A 1 108 ? -5.154 -35.492 0.150 1.00 86.31 108 ALA A N 1
ATOM 792 C CA . ALA A 1 108 ? -3.747 -35.548 0.545 1.00 86.31 108 ALA A CA 1
ATOM 793 C C . ALA A 1 108 ? -3.557 -35.257 2.042 1.00 86.31 108 ALA A C 1
ATOM 795 O O . ALA A 1 108 ? -2.833 -35.984 2.721 1.00 86.31 108 ALA A O 1
ATOM 796 N N . MET A 1 109 ? -4.251 -34.252 2.587 1.00 90.44 109 MET A N 1
ATOM 797 C CA . MET A 1 109 ? -4.233 -33.969 4.029 1.00 90.44 109 MET A CA 1
ATOM 798 C C . MET A 1 109 ? -4.762 -35.156 4.846 1.00 90.44 109 MET A C 1
ATOM 800 O O . MET A 1 109 ? -4.192 -35.508 5.876 1.00 90.44 109 MET A O 1
ATOM 804 N N . ALA A 1 110 ? -5.828 -35.813 4.386 1.00 89.88 110 ALA A N 1
ATOM 805 C CA . ALA A 1 110 ? -6.389 -36.980 5.056 1.00 89.88 110 ALA A CA 1
ATOM 806 C C . ALA A 1 110 ? -5.402 -38.158 5.099 1.00 89.88 110 ALA A C 1
ATOM 808 O O . ALA A 1 110 ? -5.406 -38.907 6.076 1.00 89.88 110 ALA A O 1
ATOM 809 N N . GLU A 1 111 ? -4.538 -38.308 4.089 1.00 90.00 111 GLU A N 1
ATOM 810 C CA . GLU A 1 111 ? -3.426 -39.264 4.136 1.00 90.00 111 GLU A CA 1
ATOM 811 C C . GLU A 1 111 ? -2.392 -38.871 5.194 1.00 90.00 111 GLU A C 1
ATOM 813 O O . GLU A 1 111 ? -2.050 -39.701 6.026 1.00 90.00 111 GLU A O 1
ATOM 818 N N . GLN A 1 112 ? -1.977 -37.601 5.254 1.00 91.62 112 GLN A N 1
ATOM 819 C CA . GLN A 1 112 ? -1.031 -37.124 6.276 1.00 91.62 112 GLN A CA 1
ATOM 820 C C . GLN A 1 112 ? -1.565 -37.333 7.699 1.00 91.62 112 GLN A C 1
ATOM 822 O O . GLN A 1 112 ? -0.841 -37.771 8.594 1.00 91.62 112 GLN A O 1
ATOM 827 N N . VAL A 1 113 ? -2.854 -37.062 7.917 1.00 92.56 113 VAL A N 1
ATOM 828 C CA . VAL A 1 113 ? -3.523 -37.330 9.197 1.00 92.56 113 VAL A CA 1
ATOM 829 C C . VAL A 1 113 ? -3.544 -38.832 9.485 1.00 92.56 113 VAL A C 1
ATOM 831 O O . VAL A 1 113 ? -3.289 -39.236 10.619 1.00 92.56 113 VAL A O 1
ATOM 834 N N . ARG A 1 114 ? -3.797 -39.681 8.480 1.00 90.88 114 ARG A N 1
ATOM 835 C CA . ARG A 1 114 ? -3.764 -41.145 8.630 1.00 90.88 114 ARG A CA 1
ATOM 836 C C . ARG A 1 114 ? -2.366 -41.655 8.969 1.00 90.88 114 ARG A C 1
ATOM 838 O O . ARG A 1 114 ? -2.240 -42.520 9.832 1.00 90.88 114 ARG A O 1
ATOM 845 N N . GLU A 1 115 ? -1.332 -41.137 8.320 1.00 90.31 115 GLU A N 1
ATOM 846 C CA . GLU A 1 115 ? 0.063 -41.450 8.632 1.00 90.31 115 GLU A CA 1
ATOM 847 C C . GLU A 1 115 ? 0.378 -41.068 10.080 1.00 90.31 115 GLU A C 1
ATOM 849 O O . GLU A 1 115 ? 0.868 -41.905 10.834 1.00 90.31 115 GLU A O 1
ATOM 854 N N . ARG A 1 116 ? -0.020 -39.865 10.513 1.00 89.56 116 ARG A N 1
ATOM 855 C CA . ARG A 1 116 ? 0.188 -39.391 11.888 1.00 89.56 116 ARG A CA 1
ATOM 856 C C . ARG A 1 116 ? -0.594 -40.176 12.942 1.00 89.56 116 ARG A C 1
ATOM 858 O O . ARG A 1 116 ? -0.102 -40.371 14.047 1.00 89.56 116 ARG A O 1
ATOM 865 N N . LEU A 1 117 ? -1.801 -40.646 12.626 1.00 88.44 117 LEU A N 1
ATOM 866 C CA . LEU A 1 117 ? -2.577 -41.528 13.510 1.00 88.44 117 LEU A CA 1
ATOM 867 C C . LEU A 1 117 ? -1.888 -42.879 13.729 1.00 88.44 117 LEU A C 1
ATOM 869 O O . LEU A 1 117 ? -2.019 -43.464 14.801 1.00 88.44 117 LEU A O 1
ATOM 873 N N . ASN A 1 118 ? -1.163 -43.366 12.719 1.00 84.94 118 ASN A N 1
ATOM 874 C CA . ASN A 1 118 ? -0.438 -44.634 12.769 1.00 84.94 118 ASN A CA 1
ATOM 875 C C . ASN A 1 118 ? 1.015 -44.488 13.251 1.00 84.94 118 ASN A C 1
ATOM 877 O O . ASN A 1 118 ? 1.697 -45.502 13.403 1.00 84.94 118 ASN A O 1
ATOM 881 N N . ASP A 1 119 ? 1.491 -43.262 13.479 1.00 86.50 119 ASP A N 1
ATOM 882 C CA . ASP A 1 119 ? 2.836 -42.981 13.971 1.00 86.50 119 ASP A CA 1
ATOM 883 C C . ASP A 1 119 ? 2.930 -43.316 15.476 1.00 86.50 119 ASP A C 1
ATOM 885 O O . ASP A 1 119 ? 2.270 -42.670 16.298 1.00 86.50 119 ASP A O 1
ATOM 889 N N . PRO A 1 120 ? 3.729 -44.327 15.874 1.00 79.75 120 PRO A N 1
ATOM 890 C CA . PRO A 1 120 ? 3.859 -44.719 17.273 1.00 79.75 120 PRO A CA 1
ATOM 891 C C . PRO A 1 120 ? 4.663 -43.715 18.112 1.00 79.75 120 PRO A C 1
ATOM 893 O O . PRO A 1 120 ? 4.492 -43.690 19.334 1.00 79.75 120 PRO A O 1
ATOM 896 N N . ASP A 1 121 ? 5.517 -42.902 17.487 1.00 78.56 121 ASP A N 1
ATOM 897 C CA . ASP A 1 121 ? 6.402 -41.958 18.170 1.00 78.56 121 ASP A CA 1
ATOM 898 C C . ASP A 1 121 ? 5.699 -40.619 18.428 1.00 78.56 121 ASP A C 1
ATOM 900 O O . ASP A 1 121 ? 5.973 -39.954 19.431 1.00 78.56 121 ASP A O 1
ATOM 904 N N . GLN A 1 122 ? 4.755 -40.230 17.564 1.00 75.88 122 GLN A N 1
ATOM 905 C CA . GLN A 1 122 ? 3.975 -38.999 17.720 1.00 75.88 122 GLN A CA 1
ATOM 906 C C . GLN A 1 122 ? 2.481 -39.174 17.384 1.00 75.88 122 GLN A C 1
ATOM 908 O O . GLN A 1 122 ? 1.975 -38.522 16.460 1.00 75.88 122 GLN A O 1
ATOM 913 N N . PRO A 1 123 ? 1.754 -40.014 18.142 1.00 77.31 123 PRO A N 1
ATOM 914 C CA . PRO A 1 123 ? 0.374 -40.351 17.828 1.00 77.31 123 PRO A CA 1
ATOM 915 C C . PRO A 1 123 ? -0.564 -39.164 18.045 1.00 77.31 123 PRO A C 1
ATOM 917 O O . PRO A 1 123 ? -0.475 -38.459 19.055 1.00 77.31 123 PRO A O 1
ATOM 920 N N . LEU A 1 124 ? -1.539 -39.005 17.149 1.00 86.19 124 LEU A N 1
ATOM 921 C CA . LEU A 1 124 ? -2.690 -38.144 17.409 1.00 86.19 124 LEU A CA 1
ATOM 922 C C . LEU A 1 124 ? -3.608 -38.818 18.437 1.00 86.19 124 LEU A C 1
ATOM 924 O O . LEU A 1 124 ? -4.086 -39.929 18.209 1.00 86.19 124 LEU A O 1
ATOM 928 N N . ARG A 1 125 ? -3.858 -38.159 19.574 1.00 84.69 125 ARG A N 1
ATOM 929 C CA . ARG A 1 125 ? -4.609 -38.760 20.691 1.00 84.69 125 ARG A CA 1
ATOM 930 C C . ARG A 1 125 ? -6.035 -38.244 20.802 1.00 84.69 125 ARG A C 1
ATOM 932 O O . ARG A 1 125 ? -6.971 -39.037 20.736 1.00 84.69 125 ARG A O 1
ATOM 939 N N . HIS A 1 126 ? -6.181 -36.933 20.972 1.00 90.88 126 HIS A N 1
ATOM 940 C CA . HIS A 1 126 ? -7.466 -36.320 21.316 1.00 90.88 126 HIS A CA 1
ATOM 941 C C . HIS A 1 126 ? -7.923 -35.270 20.302 1.00 90.88 126 HIS A C 1
ATOM 943 O O . HIS A 1 126 ? -9.128 -35.073 20.144 1.00 90.88 126 HIS A O 1
ATOM 949 N N . GLY A 1 127 ? -6.983 -34.609 19.619 1.00 93.62 127 GLY A N 1
ATOM 950 C CA . GLY A 1 127 ? -7.284 -33.589 18.624 1.00 93.62 127 GLY A CA 1
ATOM 951 C C . GLY A 1 127 ? -6.079 -33.154 17.791 1.00 93.62 127 GLY A C 1
ATOM 952 O O . GLY A 1 127 ? -4.943 -33.532 18.077 1.00 93.62 127 GLY A O 1
ATOM 953 N N . PHE A 1 128 ? -6.348 -32.378 16.743 1.00 95.25 128 PHE A N 1
ATOM 954 C CA . PHE A 1 128 ? -5.356 -31.665 15.937 1.00 95.25 128 PHE A CA 1
ATOM 955 C C . PHE A 1 128 ? -5.952 -30.370 15.372 1.00 95.25 128 PHE A C 1
ATOM 957 O O . PHE A 1 128 ? -7.169 -30.236 15.239 1.00 95.25 128 PHE A O 1
ATOM 964 N N . LEU A 1 129 ? -5.091 -29.431 15.001 1.00 94.75 129 LEU A N 1
ATOM 965 C CA . LEU A 1 129 ? -5.452 -28.156 14.392 1.00 94.75 129 LEU A CA 1
ATOM 966 C C . LEU A 1 129 ? -5.142 -28.161 12.894 1.00 94.75 129 LEU A C 1
ATOM 968 O O . LEU A 1 129 ? -4.153 -28.742 12.450 1.00 94.75 129 LEU A O 1
ATOM 972 N N . ILE A 1 130 ? -5.957 -27.450 12.124 1.00 94.69 130 ILE A N 1
ATOM 973 C CA . ILE A 1 130 ? -5.618 -27.007 10.771 1.00 94.69 130 ILE A CA 1
ATOM 974 C C . ILE A 1 130 ? -5.328 -25.507 10.847 1.00 94.69 130 ILE A C 1
ATOM 976 O O . ILE A 1 130 ? -6.151 -24.734 11.352 1.00 94.69 130 ILE A O 1
ATOM 980 N N . ARG A 1 131 ? -4.156 -25.101 10.352 1.00 93.19 131 ARG A N 1
ATOM 981 C CA . ARG A 1 131 ? -3.647 -23.726 10.407 1.00 93.19 131 ARG A CA 1
ATOM 982 C C . ARG A 1 131 ? -4.658 -22.715 9.851 1.00 93.19 131 ARG A C 1
ATOM 984 O O . ARG A 1 131 ? -5.144 -22.877 8.737 1.00 93.19 131 ARG A O 1
ATOM 991 N N . LYS A 1 132 ? -4.972 -21.648 10.594 1.00 88.38 132 LYS A N 1
ATOM 992 C CA . LYS A 1 132 ? -5.970 -20.627 10.194 1.00 88.38 132 LYS A CA 1
ATOM 993 C C . LYS A 1 132 ? -7.349 -21.205 9.828 1.00 88.38 132 LYS A C 1
ATOM 995 O O . LYS A 1 132 ? -8.050 -20.634 8.993 1.00 88.38 132 LYS A O 1
ATOM 1000 N N . HIS A 1 133 ? -7.735 -22.344 10.403 1.00 87.94 133 HIS A N 1
ATOM 1001 C CA . HIS A 1 133 ? -8.988 -23.004 10.043 1.00 87.94 133 HIS A CA 1
ATOM 1002 C C . HIS A 1 133 ? -9.769 -23.511 11.253 1.00 87.94 133 HIS A C 1
ATOM 1004 O O . HIS A 1 133 ? -10.923 -23.120 11.426 1.00 87.94 133 HIS A O 1
ATOM 1010 N N . GLY A 1 134 ? -9.188 -24.377 12.087 1.00 90.00 134 GLY A N 1
ATOM 1011 C CA . GLY A 1 134 ? -9.906 -24.868 13.263 1.00 90.00 134 GLY A CA 1
ATOM 1012 C C . GLY A 1 134 ? -9.419 -26.188 13.846 1.00 90.00 134 GLY A C 1
ATOM 1013 O O . GLY A 1 134 ? -8.461 -26.793 13.366 1.00 90.00 134 GLY A O 1
ATOM 1014 N N . LEU A 1 135 ? -10.106 -26.621 14.900 1.00 94.50 135 LEU A N 1
ATOM 1015 C CA . LEU A 1 135 ? -9.777 -27.782 15.723 1.00 94.50 135 LEU A CA 1
ATOM 1016 C C . LEU A 1 135 ? -10.624 -28.987 15.323 1.00 94.50 135 LEU A C 1
ATOM 1018 O O . LEU A 1 135 ? -11.844 -28.885 15.214 1.00 94.50 135 LEU A O 1
ATOM 1022 N N . TYR A 1 136 ? -9.985 -30.138 15.170 1.00 95.19 136 TYR A N 1
ATOM 1023 C CA . TYR A 1 136 ? -10.616 -31.449 15.097 1.00 95.19 136 TYR A CA 1
ATOM 1024 C C . TYR A 1 136 ? -10.373 -32.196 16.404 1.00 95.19 136 TYR A C 1
ATOM 1026 O O . TYR A 1 136 ? -9.233 -32.284 16.847 1.00 95.19 136 TYR A O 1
ATOM 1034 N N . ALA A 1 137 ? -11.417 -32.777 16.997 1.00 95.00 137 ALA A N 1
ATOM 1035 C CA . ALA A 1 137 ? -11.292 -33.657 18.159 1.00 95.00 137 ALA A CA 1
ATOM 1036 C C . ALA A 1 137 ? -12.291 -34.819 18.093 1.00 95.00 137 ALA A C 1
ATOM 1038 O O . ALA A 1 137 ? -13.341 -34.727 17.451 1.00 95.00 137 ALA A O 1
ATOM 1039 N N . TRP A 1 138 ? -11.976 -35.934 18.746 1.00 94.88 138 TRP A N 1
ATOM 1040 C CA . TRP A 1 138 ? -12.793 -37.153 18.699 1.00 94.88 138 TRP A CA 1
ATOM 1041 C C . TRP A 1 138 ? -12.821 -37.888 20.036 1.00 94.88 138 TRP A C 1
ATOM 1043 O O . TRP A 1 138 ? -11.994 -37.640 20.906 1.00 94.88 138 TRP A O 1
ATOM 1053 N N . GLY A 1 139 ? -13.773 -38.804 20.195 1.00 93.69 139 GLY A N 1
ATOM 1054 C CA . GLY A 1 139 ? -13.933 -39.635 21.390 1.00 93.69 139 GLY A CA 1
ATOM 1055 C C . GLY A 1 139 ? -14.764 -40.889 21.114 1.00 93.69 139 GLY A C 1
ATOM 1056 O O . GLY A 1 139 ? -15.293 -41.060 20.009 1.00 93.69 139 GLY A O 1
ATOM 1057 N N . ALA A 1 140 ? -14.897 -41.764 22.110 1.00 93.06 140 ALA A N 1
ATOM 1058 C CA . ALA A 1 140 ? -15.688 -42.995 22.032 1.00 93.06 140 ALA A CA 1
ATOM 1059 C C . ALA A 1 140 ? -17.192 -42.736 21.917 1.00 93.06 140 ALA A C 1
ATOM 1061 O O . ALA A 1 140 ? -17.931 -43.567 21.388 1.00 93.06 140 ALA A O 1
ATOM 1062 N N . ASP A 1 141 ? -17.644 -41.562 22.349 1.00 92.12 141 ASP A N 1
ATOM 1063 C CA . ASP A 1 141 ? -18.987 -41.053 22.122 1.00 92.12 141 ASP A CA 1
ATOM 1064 C C . ASP A 1 141 ? -18.984 -39.523 21.956 1.00 92.12 141 ASP A C 1
ATOM 1066 O O . ASP A 1 141 ? -17.948 -38.855 22.022 1.00 92.12 141 ASP A O 1
ATOM 1070 N N . ILE A 1 142 ? -20.164 -38.953 21.699 1.00 89.75 142 ILE A N 1
ATOM 1071 C CA . ILE A 1 142 ? -20.321 -37.507 21.502 1.00 89.75 142 ILE A CA 1
ATOM 1072 C C . ILE A 1 142 ? -20.005 -36.693 22.763 1.00 89.75 142 ILE A C 1
ATOM 1074 O O . ILE A 1 142 ? -19.582 -35.546 22.643 1.00 89.75 142 ILE A O 1
ATOM 1078 N N . ALA A 1 143 ? -20.207 -37.257 23.958 1.00 89.56 143 ALA A N 1
ATOM 1079 C CA . ALA A 1 143 ? -19.927 -36.567 25.211 1.00 89.56 143 ALA A CA 1
ATOM 1080 C C . ALA A 1 143 ? -18.415 -36.471 25.439 1.00 89.56 143 ALA A C 1
ATOM 1082 O O . ALA A 1 143 ? -17.917 -35.408 25.804 1.00 89.56 143 ALA A O 1
ATOM 1083 N N . GLU A 1 144 ? -17.677 -37.540 25.148 1.00 92.12 144 GLU A N 1
ATOM 1084 C CA . GLU A 1 144 ? -16.220 -37.547 25.209 1.00 92.12 144 GLU A CA 1
ATOM 1085 C C . GLU A 1 144 ? -15.597 -36.631 24.150 1.00 92.12 144 GLU A C 1
ATOM 1087 O O . GLU A 1 144 ? -14.762 -35.796 24.496 1.00 92.12 144 GLU A O 1
ATOM 1092 N N . ALA A 1 145 ? -16.047 -36.706 22.892 1.00 92.00 145 ALA A N 1
ATOM 1093 C CA . ALA A 1 145 ? -15.565 -35.813 21.836 1.00 92.00 145 ALA A CA 1
ATOM 1094 C C . ALA A 1 145 ? -15.818 -34.335 22.183 1.00 92.00 145 ALA A C 1
ATOM 1096 O O . ALA A 1 145 ? -14.956 -33.482 21.976 1.00 92.00 145 ALA A O 1
ATOM 1097 N N . ARG A 1 146 ? -16.989 -34.028 22.759 1.00 91.88 146 ARG A N 1
ATOM 1098 C CA . ARG A 1 146 ? -17.330 -32.678 23.221 1.00 91.88 146 ARG A CA 1
ATOM 1099 C C . ARG A 1 146 ? -16.439 -32.227 24.372 1.00 91.88 146 ARG A C 1
ATOM 1101 O O . ARG A 1 146 ? -15.975 -31.097 24.345 1.00 91.88 146 ARG A O 1
ATOM 1108 N N . ARG A 1 147 ? -16.174 -33.095 25.348 1.00 91.88 147 ARG A N 1
ATOM 1109 C CA . ARG A 1 147 ? -15.251 -32.802 26.451 1.00 91.88 147 ARG A CA 1
ATOM 1110 C C . ARG A 1 147 ? -13.850 -32.470 25.930 1.00 91.88 147 ARG A C 1
ATOM 1112 O O . ARG A 1 147 ? -13.245 -31.530 26.427 1.00 91.88 147 ARG A O 1
ATOM 1119 N N . HIS A 1 148 ? -13.350 -33.191 24.923 1.00 93.75 148 HIS A N 1
ATOM 1120 C CA . HIS A 1 148 ? -12.052 -32.879 24.314 1.00 93.75 148 HIS A CA 1
ATOM 1121 C C . HIS A 1 148 ? -12.051 -31.504 23.636 1.00 93.75 148 HIS A C 1
ATOM 1123 O O . HIS A 1 148 ? -11.133 -30.725 23.883 1.00 93.75 148 HIS A O 1
ATOM 1129 N N . ILE A 1 149 ? -13.093 -31.174 22.859 1.00 92.88 149 ILE A N 1
ATOM 1130 C CA . ILE A 1 149 ? -13.276 -29.820 22.305 1.00 92.88 149 ILE A CA 1
ATOM 1131 C C . ILE A 1 149 ? -13.290 -28.779 23.428 1.00 92.88 149 ILE A C 1
ATOM 1133 O O . ILE A 1 149 ? -12.523 -27.833 23.368 1.00 92.88 149 ILE A O 1
ATOM 1137 N N . GLU A 1 150 ? -14.111 -28.956 24.465 1.00 89.81 150 GLU A N 1
ATOM 1138 C CA . GLU A 1 150 ? -14.228 -27.993 25.569 1.00 89.81 150 GLU A CA 1
ATOM 1139 C C . GLU A 1 150 ? -12.891 -27.766 26.282 1.00 89.81 150 GLU A C 1
ATOM 1141 O O . GLU A 1 150 ? -12.569 -26.628 26.604 1.00 89.81 150 GLU A O 1
ATOM 1146 N N . VAL A 1 151 ? -12.092 -28.817 26.498 1.00 89.44 151 VAL A N 1
ATOM 1147 C CA . VAL A 1 151 ? -10.765 -28.684 27.114 1.00 89.44 151 VAL A CA 1
ATOM 1148 C C . VAL A 1 151 ? -9.802 -27.943 26.197 1.00 89.44 151 VAL A C 1
ATOM 1150 O O . VAL A 1 151 ? -9.156 -27.009 26.656 1.00 89.44 151 VAL A O 1
ATOM 1153 N N . PHE A 1 152 ? -9.691 -28.337 24.926 1.00 90.75 152 PHE A N 1
ATOM 1154 C CA . PHE A 1 152 ? -8.797 -27.656 23.990 1.00 90.75 152 PHE A CA 1
ATOM 1155 C C . PHE A 1 152 ? -9.197 -26.195 23.802 1.00 90.75 152 PHE A C 1
ATOM 1157 O O . PHE A 1 152 ? -8.337 -25.330 23.883 1.00 90.75 152 PHE A O 1
ATOM 1164 N N . GLU A 1 153 ? -10.482 -25.915 23.593 1.00 88.44 153 GLU A N 1
ATOM 1165 C CA . GLU A 1 153 ? -10.997 -24.557 23.409 1.00 88.44 153 GLU A CA 1
ATOM 1166 C C . GLU A 1 153 ? -10.798 -23.709 24.664 1.00 88.44 153 GLU A C 1
ATOM 1168 O O . GLU A 1 153 ? -10.300 -22.597 24.560 1.00 88.44 153 GLU A O 1
ATOM 1173 N N . PHE A 1 154 ? -11.091 -24.243 25.856 1.00 84.81 154 PHE A N 1
ATOM 1174 C CA . PHE A 1 154 ? -10.812 -23.541 27.108 1.00 84.81 154 PHE A CA 1
ATOM 1175 C C . PHE A 1 154 ? -9.320 -23.258 27.266 1.00 84.81 154 PHE A C 1
ATOM 1177 O O . PHE A 1 154 ? -8.950 -22.152 27.629 1.00 84.81 154 PHE A O 1
ATOM 1184 N N . LEU A 1 155 ? -8.456 -24.239 26.992 1.00 82.31 155 LEU A N 1
ATOM 1185 C CA . LEU A 1 155 ? -7.014 -24.072 27.153 1.00 82.31 155 LEU A CA 1
ATOM 1186 C C . LEU A 1 155 ? -6.436 -23.067 26.161 1.00 82.31 155 LEU A C 1
ATOM 1188 O O . LEU A 1 155 ? -5.664 -22.215 26.574 1.00 82.31 155 LEU A O 1
ATOM 1192 N N . MET A 1 156 ? -6.877 -23.108 24.906 1.00 83.44 156 MET A N 1
ATOM 1193 C CA . MET A 1 156 ? -6.532 -22.122 23.881 1.00 83.44 156 MET A CA 1
ATOM 1194 C C . MET A 1 156 ? -7.047 -20.715 24.218 1.00 83.44 156 MET A C 1
ATOM 1196 O O . MET A 1 156 ? -6.395 -19.736 23.880 1.00 83.44 156 MET A O 1
ATOM 1200 N N . ASP A 1 157 ? -8.185 -20.606 24.903 1.00 74.00 157 ASP A N 1
ATOM 1201 C CA . ASP A 1 157 ? -8.720 -19.334 25.409 1.00 74.00 157 ASP A CA 1
ATOM 1202 C C . ASP A 1 157 ? -8.034 -18.877 26.717 1.00 74.00 157 ASP A C 1
ATOM 1204 O O . ASP A 1 157 ? -8.054 -17.700 27.071 1.00 74.00 157 ASP A O 1
ATOM 1208 N N . SER A 1 158 ? -7.411 -19.808 27.451 1.00 58.75 158 SER A N 1
ATOM 1209 C CA . SER A 1 158 ? -6.823 -19.581 28.780 1.00 58.75 158 SER A CA 1
ATOM 1210 C C . SER A 1 158 ? -5.292 -19.542 28.824 1.00 58.75 158 SER A C 1
ATOM 1212 O O . SER A 1 158 ? -4.741 -19.260 29.893 1.00 58.75 158 SER A O 1
ATOM 1214 N N . ASP A 1 159 ? -4.602 -19.804 27.709 1.00 49.09 159 ASP A N 1
ATOM 1215 C CA . ASP A 1 159 ? -3.151 -19.630 27.589 1.00 49.09 159 ASP A CA 1
ATOM 1216 C C . ASP A 1 159 ? -2.826 -18.118 27.594 1.00 49.09 159 ASP A C 1
ATOM 1218 O O . ASP A 1 159 ? -2.655 -17.468 26.565 1.00 49.09 159 ASP A O 1
ATOM 1222 N N . ASP A 1 160 ? -2.773 -17.603 28.831 1.00 51.78 160 ASP A N 1
ATOM 1223 C CA . ASP A 1 160 ? -2.198 -16.345 29.333 1.00 51.78 160 ASP A CA 1
ATOM 1224 C C . ASP A 1 160 ? -3.114 -15.123 29.575 1.00 51.78 160 ASP A C 1
ATOM 1226 O O . ASP A 1 160 ? -2.733 -13.974 29.366 1.00 51.78 160 ASP A O 1
ATOM 1230 N N . ASN A 1 161 ? -4.313 -15.331 30.134 1.00 50.72 161 ASN A N 1
ATOM 1231 C CA . ASN A 1 161 ? -5.199 -14.228 30.546 1.00 50.72 161 ASN A CA 1
ATOM 1232 C C . ASN A 1 161 ? -4.862 -13.655 31.951 1.00 50.72 161 ASN A C 1
ATOM 1234 O O . ASN A 1 161 ? -5.732 -13.504 32.818 1.00 50.72 161 ASN A O 1
ATOM 1238 N N . ARG A 1 162 ? -3.582 -13.363 32.232 1.00 64.50 162 ARG A N 1
ATOM 1239 C CA . ARG A 1 162 ? -3.174 -12.668 33.469 1.00 64.50 162 ARG A CA 1
ATOM 1240 C C . ARG A 1 162 ? -3.630 -11.205 33.404 1.00 64.50 162 ARG A C 1
ATOM 1242 O O . ARG A 1 162 ? -2.971 -10.370 32.795 1.00 64.50 162 ARG A O 1
ATOM 1249 N N . ARG A 1 163 ? -4.719 -10.868 34.103 1.00 73.00 163 ARG A N 1
ATOM 1250 C CA . ARG A 1 163 ? -5.169 -9.476 34.273 1.00 73.00 163 ARG A CA 1
ATOM 1251 C C . ARG A 1 163 ? -4.420 -8.797 35.423 1.00 73.00 163 ARG A C 1
ATOM 1253 O O . ARG A 1 163 ? -4.423 -9.298 36.547 1.00 73.00 163 ARG A O 1
ATOM 1260 N N . ILE A 1 164 ? -3.793 -7.656 35.144 1.00 81.69 164 ILE A N 1
ATOM 1261 C CA . ILE A 1 164 ? -3.120 -6.803 36.132 1.00 81.69 164 ILE A CA 1
ATOM 1262 C C . ILE A 1 164 ? -3.889 -5.481 36.197 1.00 81.69 164 ILE A C 1
ATOM 1264 O O . ILE A 1 164 ? -4.053 -4.828 35.174 1.00 81.69 164 ILE A O 1
ATOM 1268 N N . GLU A 1 165 ? -4.381 -5.104 37.379 1.00 86.12 165 GLU A N 1
ATOM 1269 C CA . GLU A 1 165 ? -5.166 -3.867 37.575 1.00 86.12 165 GLU A CA 1
ATOM 1270 C C . GLU A 1 165 ? -4.448 -2.838 38.459 1.00 86.12 165 GLU A C 1
ATOM 1272 O O . GLU A 1 165 ? -4.757 -1.650 38.410 1.00 86.12 165 GLU A O 1
ATOM 1277 N N . ASP A 1 166 ? -3.486 -3.283 39.270 1.00 90.31 166 ASP A N 1
ATOM 1278 C CA . ASP A 1 166 ? -2.717 -2.401 40.142 1.00 90.31 166 ASP A CA 1
ATOM 1279 C C . ASP A 1 166 ? -1.718 -1.554 39.322 1.00 90.31 166 ASP A C 1
ATOM 1281 O O . ASP A 1 166 ? -0.899 -2.128 38.597 1.00 90.31 166 ASP A O 1
ATOM 1285 N N . PRO A 1 167 ? -1.740 -0.209 39.423 1.00 91.12 167 PRO A N 1
ATOM 1286 C CA . PRO A 1 167 ? -0.883 0.656 38.613 1.00 91.12 167 PRO A CA 1
ATOM 1287 C C . PRO A 1 167 ? 0.622 0.417 38.773 1.00 91.12 167 PRO A C 1
ATOM 1289 O O . PRO A 1 167 ? 1.363 0.601 37.806 1.00 91.12 167 PRO A O 1
ATOM 1292 N N . ASP A 1 168 ? 1.089 0.034 39.964 1.00 91.56 168 ASP A N 1
ATOM 1293 C CA . ASP A 1 168 ? 2.507 -0.258 40.195 1.00 91.56 168 ASP A CA 1
ATOM 1294 C C . ASP A 1 168 ? 2.899 -1.585 39.543 1.00 91.56 168 ASP A C 1
ATOM 1296 O O . ASP A 1 168 ? 3.919 -1.655 38.856 1.00 91.56 168 ASP A O 1
ATOM 1300 N N . ALA A 1 169 ? 2.050 -2.606 39.658 1.00 88.19 169 ALA A N 1
ATOM 1301 C CA . ALA A 1 169 ? 2.256 -3.883 38.982 1.00 88.19 169 ALA A CA 1
ATOM 1302 C C . ALA A 1 169 ? 2.192 -3.760 37.447 1.00 88.19 169 ALA A C 1
ATOM 1304 O O . ALA A 1 169 ? 2.935 -4.453 36.750 1.00 88.19 169 ALA A O 1
ATOM 1305 N N . ILE A 1 170 ? 1.338 -2.877 36.908 1.00 91.69 170 ILE A N 1
ATOM 1306 C CA . ILE A 1 170 ? 1.297 -2.564 35.468 1.00 91.69 170 ILE A CA 1
ATOM 1307 C C . ILE A 1 170 ? 2.627 -1.935 35.037 1.00 91.69 170 ILE A C 1
ATOM 1309 O O . ILE A 1 170 ? 3.237 -2.398 34.074 1.00 91.69 170 ILE A O 1
ATOM 1313 N N . ARG A 1 171 ? 3.122 -0.927 35.772 1.00 93.75 171 ARG A N 1
ATOM 1314 C CA . ARG A 1 171 ? 4.430 -0.305 35.498 1.00 93.75 171 ARG A CA 1
ATOM 1315 C C . ARG A 1 171 ? 5.562 -1.324 35.503 1.00 93.75 171 ARG A C 1
ATOM 1317 O O . ARG A 1 171 ? 6.394 -1.310 34.601 1.00 93.75 171 ARG A O 1
ATOM 1324 N N . GLU A 1 172 ? 5.595 -2.197 36.504 1.00 91.19 172 GLU A N 1
ATOM 1325 C CA . GLU A 1 172 ? 6.625 -3.228 36.632 1.00 91.19 172 GLU A CA 1
ATOM 1326 C C . GLU A 1 172 ? 6.583 -4.226 35.468 1.00 91.19 172 GLU A C 1
ATOM 1328 O O . GLU A 1 172 ? 7.630 -4.602 34.945 1.00 91.19 172 GLU A O 1
ATOM 1333 N N . PHE A 1 173 ? 5.384 -4.615 35.023 1.00 88.25 173 PHE A N 1
ATOM 1334 C CA . PHE A 1 173 ? 5.212 -5.517 33.886 1.00 88.25 173 PHE A CA 1
ATOM 1335 C C . PHE A 1 173 ? 5.619 -4.881 32.550 1.00 88.25 173 PHE A C 1
ATOM 1337 O O . PHE A 1 173 ? 6.203 -5.561 31.712 1.00 88.25 173 PHE A O 1
ATOM 1344 N N . LEU A 1 174 ? 5.326 -3.594 32.350 1.00 92.44 174 LEU A N 1
ATOM 1345 C CA . LEU A 1 174 ? 5.574 -2.887 31.089 1.00 92.44 174 LEU A CA 1
ATOM 1346 C C . LEU A 1 174 ? 7.021 -2.391 30.937 1.00 92.44 174 LEU A C 1
ATOM 1348 O O . LEU A 1 174 ? 7.523 -2.295 29.816 1.00 92.44 174 LEU A O 1
ATOM 1352 N N . ALA A 1 175 ? 7.717 -2.134 32.049 1.00 90.75 175 ALA A N 1
ATOM 1353 C CA . ALA A 1 175 ? 9.071 -1.581 32.056 1.00 90.75 175 ALA A CA 1
ATOM 1354 C C . ALA A 1 175 ? 10.103 -2.355 31.204 1.00 90.75 175 ALA A C 1
ATOM 1356 O O . ALA A 1 175 ? 10.881 -1.694 30.511 1.00 90.75 175 ALA A O 1
ATOM 1357 N N . PRO A 1 176 ? 10.131 -3.707 31.181 1.00 88.94 176 PRO A N 1
ATOM 1358 C CA . PRO A 1 176 ? 11.042 -4.458 30.319 1.00 88.94 176 PRO A CA 1
ATOM 1359 C C . PRO A 1 176 ? 10.856 -4.168 28.828 1.00 88.94 176 PRO A C 1
ATOM 1361 O O . PRO A 1 176 ? 11.823 -4.271 28.088 1.00 88.94 176 PRO A O 1
ATOM 1364 N N . PHE A 1 177 ? 9.654 -3.776 28.393 1.00 88.81 177 PHE A N 1
ATOM 1365 C CA . PHE A 1 177 ? 9.329 -3.480 26.993 1.00 88.81 177 PHE A CA 1
ATOM 1366 C C . PHE A 1 177 ? 9.597 -2.019 26.603 1.00 88.81 177 PHE A C 1
ATOM 1368 O O . PHE A 1 177 ? 9.306 -1.625 25.479 1.00 88.81 177 PHE A O 1
ATOM 1375 N N . GLY A 1 178 ? 10.108 -1.193 27.523 1.00 89.25 178 GLY A N 1
ATOM 1376 C CA . GLY A 1 178 ? 10.303 0.244 27.300 1.00 89.25 178 GLY A CA 1
ATOM 1377 C C . GLY A 1 178 ? 9.013 1.071 27.342 1.00 89.25 178 GLY A C 1
ATOM 1378 O O . GLY A 1 178 ? 9.069 2.282 27.140 1.00 89.25 178 GLY A O 1
ATOM 1379 N N . ILE A 1 179 ? 7.875 0.439 27.646 1.00 93.12 179 ILE A N 1
ATOM 1380 C CA . ILE A 1 179 ? 6.562 1.076 27.756 1.00 93.12 179 ILE A CA 1
ATOM 1381 C C . ILE A 1 179 ? 6.429 1.723 29.138 1.00 93.12 179 ILE A C 1
ATOM 1383 O O . ILE A 1 179 ? 6.613 1.094 30.182 1.00 93.12 179 ILE A O 1
ATOM 1387 N N . TRP A 1 180 ? 6.095 3.004 29.148 1.00 92.50 180 TRP A N 1
ATOM 1388 C CA . TRP A 1 180 ? 5.793 3.817 30.316 1.00 92.50 180 TRP A CA 1
ATOM 1389 C C . TRP A 1 180 ? 4.290 3.813 30.529 1.00 92.50 180 TRP A C 1
ATOM 1391 O O . TRP A 1 180 ? 3.512 3.952 29.589 1.00 92.50 180 TRP A O 1
ATOM 1401 N N . TYR A 1 181 ? 3.899 3.701 31.793 1.00 95.88 181 TYR A N 1
ATOM 1402 C CA . TYR A 1 181 ? 2.511 3.800 32.205 1.00 95.88 181 TYR A CA 1
ATOM 1403 C C . TYR A 1 181 ? 2.390 4.714 33.421 1.00 95.88 181 TYR A C 1
ATOM 1405 O O . TYR A 1 181 ? 3.075 4.526 34.434 1.00 95.88 181 TYR A O 1
ATOM 1413 N N . GLU A 1 182 ? 1.503 5.699 33.340 1.00 94.56 182 GLU A N 1
ATOM 1414 C CA . GLU A 1 182 ? 1.191 6.594 34.452 1.00 94.56 182 GLU A CA 1
ATOM 1415 C C . GLU A 1 182 ? -0.320 6.736 34.625 1.00 94.56 182 GLU A C 1
ATOM 1417 O O . GLU A 1 182 ? -1.069 6.701 33.655 1.00 94.56 182 GLU A O 1
ATOM 1422 N N . LYS A 1 183 ? -0.757 6.920 35.876 1.00 93.69 183 LYS A N 1
ATOM 1423 C CA . LYS A 1 183 ? -2.140 7.263 36.213 1.00 93.69 183 LYS A CA 1
ATOM 1424 C C . LYS A 1 183 ? -2.150 8.678 36.766 1.00 93.69 183 LYS A C 1
ATOM 1426 O O . LYS A 1 183 ? -1.561 8.911 37.823 1.00 93.69 183 LYS A O 1
ATOM 1431 N N . TRP A 1 184 ? -2.760 9.612 36.051 1.00 92.50 184 TRP A N 1
ATOM 1432 C CA . TRP A 1 184 ? -2.898 10.998 36.488 1.00 92.50 184 TRP A CA 1
ATOM 1433 C C . TRP A 1 184 ? -4.263 11.219 37.124 1.00 92.50 184 TRP A C 1
ATOM 1435 O O . TRP A 1 184 ? -5.251 10.576 36.762 1.00 92.50 184 TRP A O 1
ATOM 1445 N N . ASP A 1 185 ? -4.302 12.145 38.076 1.00 87.69 185 ASP A N 1
ATOM 1446 C CA . ASP A 1 185 ? -5.562 12.631 38.611 1.00 87.69 185 ASP A CA 1
ATOM 1447 C C . ASP A 1 185 ? -6.213 13.584 37.602 1.00 87.69 185 ASP A C 1
ATOM 1449 O O . ASP A 1 185 ? -5.569 14.494 37.068 1.00 87.69 185 ASP A O 1
ATOM 1453 N N . VAL A 1 186 ? -7.488 13.332 37.334 1.00 86.38 186 VAL A N 1
ATOM 1454 C CA . VAL A 1 186 ? -8.319 14.020 36.337 1.00 86.38 186 VAL A CA 1
ATOM 1455 C C . VAL A 1 186 ? -9.613 14.560 36.946 1.00 86.38 186 VAL A C 1
ATOM 1457 O O . VAL A 1 186 ? -10.336 15.314 36.292 1.00 86.38 186 VAL A O 1
ATOM 1460 N N . GLU A 1 187 ? -9.938 14.181 38.186 1.00 82.38 187 GLU A N 1
ATOM 1461 C CA . GLU A 1 187 ? -11.221 14.512 38.798 1.00 82.38 187 GLU A CA 1
ATOM 1462 C C . GLU A 1 187 ? -11.283 16.010 39.132 1.00 82.38 187 GLU A C 1
ATOM 1464 O O . GLU A 1 187 ? -10.445 16.553 39.846 1.00 82.38 187 GLU A O 1
ATOM 1469 N N . GLY A 1 188 ? -12.280 16.709 38.580 1.00 79.75 188 GLY A N 1
ATOM 1470 C CA . GLY A 1 188 ? -12.499 18.137 38.834 1.00 79.75 188 GLY A CA 1
ATOM 1471 C C . GLY A 1 188 ? -11.513 19.098 38.157 1.00 79.75 188 GLY A C 1
ATOM 1472 O O . GLY A 1 188 ? -11.627 20.303 38.377 1.00 79.75 188 GLY A O 1
ATOM 1473 N N . ARG A 1 189 ? -10.582 18.601 37.328 1.00 86.94 189 ARG A N 1
ATOM 1474 C CA . ARG A 1 189 ? -9.629 19.437 36.570 1.00 86.94 189 ARG A CA 1
ATOM 1475 C C . ARG A 1 189 ? -10.253 20.123 35.357 1.00 86.94 189 ARG A C 1
ATOM 1477 O O . ARG A 1 189 ? -9.888 21.237 35.012 1.00 86.94 189 ARG A O 1
ATOM 1484 N N . LEU A 1 190 ? -11.220 19.467 34.721 1.00 86.44 190 LEU A N 1
ATOM 1485 C CA . LEU A 1 190 ? -11.896 19.956 33.521 1.00 86.44 190 LEU A CA 1
ATOM 1486 C C . LEU A 1 190 ? -13.399 20.130 33.763 1.00 86.44 190 LEU A C 1
ATOM 1488 O O . LEU A 1 190 ? -13.997 19.400 34.554 1.00 86.44 190 LEU A O 1
ATOM 1492 N N . GLY A 1 191 ? -14.014 21.086 33.061 1.00 79.44 191 GLY A N 1
ATOM 1493 C CA . GLY A 1 191 ? -15.474 21.248 33.033 1.00 79.44 191 GLY A CA 1
ATOM 1494 C C . GLY A 1 191 ? -16.189 20.149 32.230 1.00 79.44 191 GLY A C 1
ATOM 1495 O O . GLY A 1 191 ? -15.554 19.259 31.675 1.00 79.44 191 GLY A O 1
ATOM 1496 N N . ASP A 1 192 ? -17.519 20.233 32.110 1.00 75.75 192 ASP A N 1
ATOM 1497 C CA . ASP A 1 192 ? -18.348 19.194 31.462 1.00 75.75 192 ASP A CA 1
ATOM 1498 C C . ASP A 1 192 ? -18.093 19.022 29.948 1.00 75.75 192 ASP A C 1
ATOM 1500 O O . ASP A 1 192 ? -18.452 18.003 29.355 1.00 75.75 192 ASP A O 1
ATOM 1504 N N . SER A 1 193 ? -17.528 20.027 29.275 1.00 80.62 193 SER A N 1
ATOM 1505 C CA . SER A 1 193 ? -17.259 20.007 27.828 1.00 80.62 193 SER A CA 1
ATOM 1506 C C . SER A 1 193 ? -16.095 20.937 27.469 1.00 80.62 193 SER A C 1
ATOM 1508 O O . SER A 1 193 ? -16.317 21.977 26.851 1.00 80.62 193 SER A O 1
ATOM 1510 N N . PRO A 1 194 ? -14.860 20.590 27.870 1.00 86.12 194 PRO A N 1
ATOM 1511 C CA . PRO A 1 194 ? -13.700 21.435 27.635 1.00 86.12 194 PRO A CA 1
ATOM 1512 C C . PRO A 1 194 ? -13.325 21.410 26.150 1.00 86.12 194 PRO A C 1
ATOM 1514 O O . PRO A 1 194 ? -13.425 20.372 25.478 1.00 86.12 194 PRO A O 1
ATOM 1517 N N . THR A 1 195 ? -12.884 22.548 25.641 1.00 84.19 195 THR A N 1
ATOM 1518 C CA . THR A 1 195 ? -12.238 22.694 24.331 1.00 84.19 195 THR A CA 1
ATOM 1519 C C . THR A 1 195 ? -10.862 22.022 24.324 1.00 84.19 195 THR A C 1
ATOM 1521 O O . THR A 1 195 ? -10.320 21.684 25.375 1.00 84.19 195 THR A O 1
ATOM 1524 N N . ASP A 1 196 ? -10.298 21.782 23.139 1.00 87.00 196 ASP A N 1
ATOM 1525 C CA . ASP A 1 196 ? -8.962 21.179 23.025 1.00 87.00 196 ASP A CA 1
ATOM 1526 C C . ASP A 1 196 ? -7.878 22.096 23.619 1.00 87.00 196 ASP A C 1
ATOM 1528 O O . ASP A 1 196 ? -6.987 21.619 24.319 1.00 87.00 196 ASP A O 1
ATOM 1532 N N . GLU A 1 197 ? -8.015 23.415 23.446 1.00 84.69 197 GLU A N 1
ATOM 1533 C CA . GLU A 1 197 ? -7.132 24.421 24.054 1.00 84.69 197 GLU A CA 1
ATOM 1534 C C . GLU A 1 197 ? -7.187 24.399 25.589 1.00 84.69 197 GLU A C 1
ATOM 1536 O O . GLU A 1 197 ? -6.147 24.449 26.242 1.00 84.69 197 GLU A O 1
ATOM 1541 N N . GLU A 1 198 ? -8.383 24.280 26.181 1.00 88.31 198 GLU A N 1
ATOM 1542 C CA . GLU A 1 198 ? -8.545 24.180 27.639 1.00 88.31 198 GLU A CA 1
ATOM 1543 C C . GLU A 1 198 ? -7.918 22.900 28.200 1.00 88.31 198 GLU A C 1
ATOM 1545 O O . GLU A 1 198 ? -7.326 22.931 29.276 1.00 88.31 198 GLU A O 1
ATOM 1550 N N . ILE A 1 199 ? -8.004 21.784 27.468 1.00 90.94 199 ILE A N 1
ATOM 1551 C CA . ILE A 1 199 ? -7.344 20.530 27.854 1.00 90.94 199 ILE A CA 1
ATOM 1552 C C . ILE A 1 199 ? -5.827 20.692 27.830 1.00 90.94 199 ILE A C 1
ATOM 1554 O O . ILE A 1 199 ? -5.169 20.358 28.813 1.00 90.94 199 ILE A O 1
ATOM 1558 N N . LEU A 1 200 ? -5.267 21.189 26.725 1.00 90.12 200 LEU A N 1
ATOM 1559 C CA . LEU A 1 200 ? -3.819 21.358 26.594 1.00 90.12 200 LEU A CA 1
ATOM 1560 C C . LEU A 1 200 ? -3.279 22.310 27.666 1.00 90.12 200 LEU A C 1
ATOM 1562 O O . LEU A 1 200 ? -2.267 22.008 28.288 1.00 90.12 200 LEU A O 1
ATOM 1566 N N . ALA A 1 201 ? -3.990 23.407 27.941 1.00 89.56 201 ALA A N 1
ATOM 1567 C CA . ALA A 1 201 ? -3.612 24.358 28.981 1.00 89.56 201 ALA A CA 1
ATOM 1568 C C . ALA A 1 201 ? -3.645 23.745 30.393 1.00 89.56 201 ALA A C 1
ATOM 1570 O O . ALA A 1 201 ? -2.737 23.997 31.185 1.00 89.56 201 ALA A O 1
ATOM 1571 N N . GLU A 1 202 ? -4.660 22.937 30.712 1.00 92.94 202 GLU A N 1
ATOM 1572 C CA . GLU A 1 202 ? -4.809 22.300 32.029 1.00 92.94 202 GLU A CA 1
ATOM 1573 C C . GLU A 1 202 ? -3.727 21.243 32.304 1.00 92.94 202 GLU A C 1
ATOM 1575 O O . GLU A 1 202 ? -3.261 21.119 33.438 1.00 92.94 202 GLU A O 1
ATOM 1580 N N . TYR A 1 203 ? -3.308 20.498 31.276 1.00 93.81 203 TYR A N 1
ATOM 1581 C CA . TYR A 1 203 ? -2.275 19.457 31.381 1.00 93.81 203 TYR A CA 1
ATOM 1582 C C . TYR A 1 203 ? -0.884 19.919 30.925 1.00 93.81 203 TYR A C 1
ATOM 1584 O O . TYR A 1 203 ? 0.025 19.099 30.780 1.00 93.81 203 TYR A O 1
ATOM 1592 N N . GLN A 1 204 ? -0.686 21.224 30.709 1.00 92.06 204 GLN A N 1
ATOM 1593 C CA . GLN A 1 204 ? 0.594 21.776 30.261 1.00 92.06 204 GLN A CA 1
ATOM 1594 C C . GLN A 1 204 ? 1.780 21.377 31.162 1.00 92.06 204 GLN A C 1
ATOM 1596 O O . GLN A 1 204 ? 2.812 20.994 30.614 1.00 92.06 204 GLN A O 1
ATOM 1601 N N . PRO A 1 205 ? 1.674 21.381 32.511 1.00 92.88 205 PRO A N 1
ATOM 1602 C CA . PRO A 1 205 ? 2.785 20.967 33.370 1.00 92.88 205 PRO A CA 1
ATOM 1603 C C . PRO A 1 205 ? 3.233 19.519 33.129 1.00 92.88 205 PRO A C 1
ATOM 1605 O O . PRO A 1 205 ? 4.428 19.213 33.164 1.00 92.88 205 PRO A O 1
ATOM 1608 N N . GLU A 1 206 ? 2.289 18.608 32.893 1.00 93.81 206 GLU A N 1
ATOM 1609 C CA . GLU A 1 206 ? 2.592 17.215 32.589 1.00 93.81 206 GLU A CA 1
ATOM 1610 C C . GLU A 1 206 ? 3.129 17.035 31.168 1.00 93.81 206 GLU A C 1
ATOM 1612 O O . GLU A 1 206 ? 4.054 16.239 30.984 1.00 93.81 206 GLU A O 1
ATOM 1617 N N . ILE A 1 207 ? 2.599 17.787 30.195 1.00 91.50 207 ILE A N 1
ATOM 1618 C CA . ILE A 1 207 ? 3.103 17.825 28.816 1.00 91.50 207 ILE A CA 1
ATOM 1619 C C . ILE A 1 207 ? 4.560 18.286 28.812 1.00 91.50 207 ILE A C 1
ATOM 1621 O O . ILE A 1 207 ? 5.401 17.576 28.275 1.00 91.50 207 ILE A O 1
ATOM 1625 N N . ASP A 1 208 ? 4.888 19.395 29.478 1.00 91.25 208 ASP A N 1
ATOM 1626 C CA . ASP A 1 208 ? 6.254 19.930 29.551 1.00 91.25 208 ASP A CA 1
ATOM 1627 C C . ASP A 1 208 ? 7.228 18.896 30.132 1.00 91.25 208 ASP A C 1
ATOM 1629 O O . ASP A 1 208 ? 8.299 18.645 29.578 1.00 91.25 208 ASP A O 1
ATOM 1633 N N . ARG A 1 209 ? 6.823 18.214 31.210 1.00 94.19 209 ARG A N 1
ATOM 1634 C CA . ARG A 1 209 ? 7.615 17.145 31.833 1.00 94.19 209 ARG A CA 1
ATOM 1635 C C . ARG A 1 209 ? 7.836 15.960 30.888 1.00 94.19 209 ARG A C 1
ATOM 1637 O O . ARG A 1 209 ? 8.916 15.367 30.892 1.00 94.19 209 ARG A O 1
ATOM 1644 N N . LEU A 1 210 ? 6.824 15.567 30.113 1.00 90.88 210 LEU A N 1
ATOM 1645 C CA . LEU A 1 210 ? 6.965 14.497 29.124 1.00 90.88 210 LEU A CA 1
ATOM 1646 C C . LEU A 1 210 ? 7.854 14.935 27.961 1.00 90.88 210 LEU A C 1
ATOM 1648 O O . LEU A 1 210 ? 8.712 14.159 27.547 1.00 90.88 210 LEU A O 1
ATOM 1652 N N . SER A 1 211 ? 7.700 16.167 27.483 1.00 87.94 211 SER A N 1
ATOM 1653 C CA . SER A 1 211 ? 8.528 16.771 26.439 1.00 87.94 211 SER A CA 1
ATOM 1654 C C . SER A 1 211 ? 10.004 16.795 26.831 1.00 87.94 211 SER A C 1
ATOM 1656 O O . SER A 1 211 ? 10.850 16.374 26.046 1.00 87.94 211 SER A O 1
ATOM 1658 N N . GLU A 1 212 ? 10.325 17.159 28.076 1.00 89.19 212 GLU A N 1
ATOM 1659 C CA . GLU A 1 212 ? 11.692 17.078 28.610 1.00 89.19 212 GLU A CA 1
ATOM 1660 C C . GLU A 1 212 ? 12.230 15.639 28.661 1.00 89.19 212 GLU A C 1
ATOM 1662 O O . GLU A 1 212 ? 13.419 15.409 28.436 1.00 89.19 212 GLU A O 1
ATOM 1667 N N . ARG A 1 213 ? 11.368 14.659 28.957 1.00 87.19 213 ARG A N 1
ATOM 1668 C CA . ARG A 1 213 ? 11.752 13.247 29.102 1.00 87.19 213 ARG A CA 1
ATOM 1669 C C . ARG A 1 213 ? 11.946 12.534 27.764 1.00 87.19 213 ARG A C 1
ATOM 1671 O O . ARG A 1 213 ? 12.884 11.752 27.637 1.00 87.19 213 ARG A O 1
ATOM 1678 N N . GLY A 1 214 ? 11.032 12.736 26.820 1.00 81.31 214 GLY A N 1
ATOM 1679 C CA . GLY A 1 214 ? 10.964 11.994 25.558 1.00 81.31 214 GLY A CA 1
ATOM 1680 C C . GLY A 1 214 ? 11.321 12.813 24.322 1.00 81.31 214 GLY A C 1
ATOM 1681 O O . GLY A 1 214 ? 11.267 12.279 23.221 1.00 81.31 214 GLY A O 1
ATOM 1682 N N . GLY A 1 215 ? 11.702 14.085 24.476 1.00 84.75 215 GLY A N 1
ATOM 1683 C CA . GLY A 1 215 ? 12.056 14.953 23.352 1.00 84.75 215 GLY A CA 1
ATOM 1684 C C . GLY A 1 215 ? 10.860 15.359 22.492 1.00 84.75 215 GLY A C 1
ATOM 1685 O O . GLY A 1 215 ? 11.039 15.638 21.311 1.00 84.75 215 GLY A O 1
ATOM 1686 N N . PHE A 1 216 ? 9.649 15.369 23.057 1.00 84.12 216 PHE A N 1
ATOM 1687 C CA . PHE A 1 216 ? 8.452 15.792 22.334 1.00 84.12 216 PHE A CA 1
ATOM 1688 C C . PHE A 1 216 ? 8.450 17.310 22.144 1.00 84.12 216 PHE A C 1
ATOM 1690 O O . PHE A 1 216 ? 8.789 18.068 23.052 1.00 84.12 216 PHE A O 1
ATOM 1697 N N . VAL A 1 217 ? 8.077 17.754 20.950 1.00 79.75 217 VAL A N 1
ATOM 1698 C CA . VAL A 1 217 ? 8.108 19.167 20.545 1.00 79.75 217 VAL A CA 1
ATOM 1699 C C . VAL A 1 217 ? 6.717 19.731 20.277 1.00 79.75 217 VAL A C 1
ATOM 1701 O O . VAL A 1 217 ? 6.542 20.947 20.320 1.00 79.75 217 VAL A O 1
ATOM 1704 N N . THR A 1 218 ? 5.725 18.872 20.028 1.00 81.12 218 THR A N 1
ATOM 1705 C CA . THR A 1 218 ? 4.328 19.267 19.807 1.00 81.12 218 THR A CA 1
ATOM 1706 C C . THR A 1 218 ? 3.362 18.341 20.546 1.00 81.12 218 THR A C 1
ATOM 1708 O O . THR A 1 218 ? 3.681 17.184 20.835 1.00 81.12 218 THR A O 1
ATOM 1711 N N . ALA A 1 219 ? 2.179 18.870 20.869 1.00 83.12 219 ALA A N 1
ATOM 1712 C CA . ALA A 1 219 ? 1.076 18.118 21.449 1.00 83.12 219 ALA A CA 1
ATOM 1713 C C . ALA A 1 219 ? -0.268 18.612 20.897 1.00 83.12 219 ALA A C 1
ATOM 1715 O O . ALA A 1 219 ? -0.438 19.809 20.665 1.00 83.12 219 ALA A O 1
ATOM 1716 N N . ASP A 1 220 ? -1.222 17.701 20.719 1.00 82.88 220 ASP A N 1
ATOM 1717 C CA . ASP A 1 220 ? -2.595 18.022 20.319 1.00 82.88 220 ASP A CA 1
ATOM 1718 C C . ASP A 1 220 ? -3.622 17.141 21.047 1.00 82.88 220 ASP A C 1
ATOM 1720 O O . ASP A 1 220 ? -3.265 16.308 21.885 1.00 82.88 220 ASP A O 1
ATOM 1724 N N . VAL A 1 221 ? -4.908 17.336 20.742 1.00 83.25 221 VAL A N 1
ATOM 1725 C CA . VAL A 1 221 ? -6.005 16.527 21.281 1.00 83.25 221 VAL A CA 1
ATOM 1726 C C . VAL A 1 221 ? -6.742 15.837 20.141 1.00 83.25 221 VAL A C 1
ATOM 1728 O O . VAL A 1 221 ? -7.247 16.486 19.231 1.00 83.25 221 VAL A O 1
ATOM 1731 N N . ILE A 1 222 ? -6.878 14.515 20.231 1.00 81.50 222 ILE A N 1
ATOM 1732 C CA . ILE A 1 222 ? -7.769 13.731 19.373 1.00 81.50 222 ILE A CA 1
ATOM 1733 C C . ILE A 1 222 ? -9.068 13.422 20.115 1.00 81.50 222 ILE A C 1
ATOM 1735 O O . ILE A 1 222 ? -9.053 13.074 21.298 1.00 81.50 222 ILE A O 1
ATOM 1739 N N . ASN A 1 223 ? -10.202 13.529 19.422 1.00 82.81 223 ASN A N 1
ATOM 1740 C CA . ASN A 1 223 ? -11.525 13.285 19.987 1.00 82.81 223 ASN A CA 1
ATOM 1741 C C . ASN A 1 223 ? -12.332 12.340 19.095 1.00 82.81 223 ASN A C 1
ATOM 1743 O O . ASN A 1 223 ? -12.876 12.745 18.069 1.00 82.81 223 ASN A O 1
ATOM 1747 N N . VAL A 1 224 ? -12.420 11.082 19.509 1.00 80.00 224 VAL A N 1
ATOM 1748 C CA . VAL A 1 224 ? -13.159 10.035 18.810 1.00 80.00 224 VAL A CA 1
ATOM 1749 C C . VAL A 1 224 ? -14.448 9.737 19.564 1.00 80.00 224 VAL A C 1
ATOM 1751 O O . VAL A 1 224 ? -14.437 9.489 20.771 1.00 80.00 224 VAL A O 1
ATOM 1754 N N . LYS A 1 225 ? -15.570 9.750 18.850 1.00 83.25 225 LYS A N 1
ATOM 1755 C CA . LYS A 1 225 ? -16.927 9.527 19.354 1.00 83.25 225 LYS A CA 1
ATOM 1756 C C . LYS A 1 225 ? -17.689 8.609 18.391 1.00 83.25 225 LYS A C 1
ATOM 1758 O O . LYS A 1 225 ? -17.291 8.505 17.236 1.00 83.25 225 LYS A O 1
ATOM 1763 N N . PRO A 1 226 ? -18.813 7.993 18.803 1.00 76.88 226 PRO A N 1
ATOM 1764 C CA . PRO A 1 226 ? -19.610 7.130 17.925 1.00 76.88 226 PRO A CA 1
ATOM 1765 C C . PRO A 1 226 ? -20.118 7.808 16.646 1.00 76.88 226 PRO A C 1
ATOM 1767 O O . PRO A 1 226 ? -20.392 7.126 15.664 1.00 76.88 226 PRO A O 1
ATOM 1770 N N . ASP A 1 227 ? -20.273 9.130 16.677 1.00 76.31 227 ASP A N 1
ATOM 1771 C CA . ASP A 1 227 ? -20.702 9.978 15.567 1.00 76.31 227 ASP A CA 1
ATOM 1772 C C . ASP A 1 227 ? -19.534 10.612 14.794 1.00 76.31 227 ASP A C 1
ATOM 1774 O O . ASP A 1 227 ? -19.777 11.387 13.869 1.00 76.31 227 ASP A O 1
ATOM 1778 N N . THR A 1 228 ? -18.280 10.281 15.133 1.00 67.94 228 THR A N 1
ATOM 1779 C CA . THR A 1 228 ? -17.114 10.675 14.334 1.00 67.94 228 THR A CA 1
ATOM 1780 C C . THR A 1 228 ? -17.297 10.150 12.903 1.00 67.94 228 THR A C 1
ATOM 1782 O O . THR A 1 228 ? -17.528 8.948 12.721 1.00 67.94 228 THR A O 1
ATOM 1785 N N . PRO A 1 229 ? -17.219 11.018 11.879 1.00 54.56 229 PRO A N 1
ATOM 1786 C CA . PRO A 1 229 ? -17.287 10.593 10.489 1.00 54.56 229 PRO A CA 1
ATOM 1787 C C . PRO A 1 229 ? -16.278 9.481 10.204 1.00 54.56 229 PRO A C 1
ATOM 1789 O O . PRO A 1 229 ? -15.161 9.488 10.712 1.00 54.56 229 PRO A O 1
ATOM 1792 N N . ASN A 1 230 ? -16.695 8.492 9.417 1.00 52.72 230 ASN A N 1
ATOM 1793 C CA . ASN A 1 230 ? -15.838 7.393 8.979 1.00 52.72 230 ASN A CA 1
ATOM 1794 C C . ASN A 1 230 ? -15.148 6.576 10.098 1.00 52.72 230 ASN A C 1
ATOM 1796 O O . ASN A 1 230 ? -14.089 5.966 9.911 1.00 52.72 230 ASN A O 1
ATOM 1800 N N . LEU A 1 231 ? -15.768 6.524 11.279 1.00 60.53 231 LEU A N 1
ATOM 1801 C CA . LEU A 1 231 ? -15.233 5.814 12.436 1.00 60.53 231 LEU A CA 1
ATOM 1802 C C . LEU A 1 231 ? -14.936 4.335 12.152 1.00 60.53 231 LEU A C 1
ATOM 1804 O O . LEU A 1 231 ? -13.940 3.818 12.646 1.00 60.53 231 LEU A O 1
ATOM 1808 N N . ASP A 1 232 ? -15.771 3.643 11.369 1.00 60.94 232 ASP A N 1
ATOM 1809 C CA . ASP A 1 232 ? -15.547 2.231 11.028 1.00 60.94 232 ASP A CA 1
ATOM 1810 C C . ASP A 1 232 ? -14.264 2.030 10.204 1.00 60.94 232 ASP A C 1
ATOM 1812 O O . ASP A 1 232 ? -13.488 1.122 10.503 1.00 60.94 232 ASP A O 1
ATOM 1816 N N . ALA A 1 233 ? -13.985 2.885 9.213 1.00 52.34 233 ALA A N 1
ATOM 1817 C CA . ALA A 1 233 ? -12.765 2.756 8.417 1.00 52.34 233 ALA A CA 1
ATOM 1818 C C . ALA A 1 233 ? -11.524 3.226 9.182 1.00 52.34 233 ALA A C 1
ATOM 1820 O O . ALA A 1 233 ? -10.460 2.622 9.039 1.00 52.34 233 ALA A O 1
ATOM 1821 N N . MET A 1 234 ? -11.647 4.263 10.020 1.00 55.59 234 MET A N 1
ATOM 1822 C CA . MET A 1 234 ? -10.574 4.679 10.925 1.00 55.59 234 MET A CA 1
ATOM 1823 C C . MET A 1 234 ? -10.198 3.531 11.872 1.00 55.59 234 MET A C 1
ATOM 1825 O O . MET A 1 234 ? -9.021 3.193 11.988 1.00 55.59 234 MET A O 1
ATOM 1829 N N . LEU A 1 235 ? -11.189 2.872 12.482 1.00 64.25 235 LEU A N 1
ATOM 1830 C CA . LEU A 1 235 ? -10.951 1.715 13.345 1.00 64.25 235 LEU A CA 1
ATOM 1831 C C . LEU A 1 235 ? -10.342 0.542 12.583 1.00 64.25 235 LEU A C 1
ATOM 1833 O O . LEU A 1 235 ? -9.396 -0.051 13.079 1.00 64.25 235 LEU A O 1
ATOM 1837 N N . ALA A 1 236 ? -10.794 0.257 11.360 1.00 57.28 236 ALA A N 1
ATOM 1838 C CA . ALA A 1 236 ? -10.247 -0.831 10.547 1.00 57.28 236 ALA A CA 1
ATOM 1839 C C . ALA A 1 236 ? -8.757 -0.657 10.178 1.00 57.28 236 ALA A C 1
ATOM 1841 O O . ALA A 1 236 ? -8.099 -1.633 9.807 1.00 57.28 236 ALA A O 1
ATOM 1842 N N . LYS A 1 237 ? -8.215 0.568 10.240 1.00 57.38 237 LYS A N 1
ATOM 1843 C CA . LYS A 1 237 ? -6.773 0.825 10.079 1.00 57.38 237 LYS A CA 1
ATOM 1844 C C . LYS A 1 237 ? -6.006 0.505 11.357 1.00 57.38 237 LYS A C 1
ATOM 1846 O O . LYS A 1 237 ? -4.996 -0.186 11.290 1.00 57.38 237 LYS A O 1
ATOM 1851 N N . PHE A 1 238 ? -6.504 0.985 12.496 1.00 62.16 238 PHE A N 1
ATOM 1852 C CA . PHE A 1 238 ? -5.883 0.766 13.802 1.00 62.16 238 PHE A CA 1
ATOM 1853 C C . PHE A 1 238 ? -6.025 -0.676 14.302 1.00 62.16 238 PHE A C 1
ATOM 1855 O O . PHE A 1 238 ? -5.185 -1.113 15.075 1.00 62.16 238 PHE A O 1
ATOM 1862 N N . ASP A 1 239 ? -7.020 -1.422 13.817 1.00 60.03 239 ASP A N 1
ATOM 1863 C CA . ASP A 1 239 ? -7.274 -2.851 14.079 1.00 60.03 239 ASP A CA 1
ATOM 1864 C C . ASP A 1 239 ? -6.232 -3.791 13.432 1.00 60.03 239 ASP A C 1
ATOM 1866 O O . ASP A 1 239 ? -6.229 -4.998 13.657 1.00 60.03 239 ASP A O 1
ATOM 1870 N N . LYS A 1 240 ? -5.313 -3.258 12.615 1.00 61.59 240 LYS A N 1
ATOM 1871 C CA . LYS A 1 240 ? -4.226 -4.029 11.994 1.00 61.59 240 LYS A CA 1
ATOM 1872 C C . LYS A 1 240 ? -2.910 -3.802 12.725 1.00 61.59 240 LYS A C 1
ATOM 1874 O O . LYS A 1 240 ? -2.609 -2.680 13.118 1.00 61.59 240 LYS A O 1
ATOM 1879 N N . GLU A 1 241 ? -2.099 -4.852 12.839 1.00 68.81 241 GLU A N 1
ATOM 1880 C CA . GLU A 1 241 ? -0.737 -4.757 13.378 1.00 68.81 241 GLU A CA 1
ATOM 1881 C C . GLU A 1 241 ? 0.108 -3.777 12.544 1.00 68.81 241 GLU A C 1
ATOM 1883 O O . GLU A 1 241 ? 0.212 -3.910 11.322 1.00 68.81 241 GLU A O 1
ATOM 1888 N N . HIS A 1 242 ? 0.691 -2.779 13.207 1.00 73.00 242 HIS A N 1
ATOM 1889 C CA . HIS A 1 242 ? 1.521 -1.737 12.610 1.00 73.00 242 HIS A CA 1
ATOM 1890 C C . HIS A 1 242 ? 2.639 -1.292 13.567 1.00 73.00 242 HIS A C 1
ATOM 1892 O O . HIS A 1 242 ? 2.735 -1.746 14.706 1.00 73.00 242 HIS A O 1
ATOM 1898 N N . THR A 1 243 ? 3.526 -0.426 13.076 1.00 75.19 243 THR A N 1
ATOM 1899 C CA . THR A 1 243 ? 4.662 0.147 13.814 1.00 75.19 243 THR A CA 1
ATOM 1900 C C . THR A 1 243 ? 4.774 1.633 13.497 1.00 75.19 243 THR A C 1
ATOM 1902 O O . THR A 1 243 ? 4.476 2.025 12.368 1.00 75.19 243 THR A O 1
ATOM 1905 N N . HIS A 1 244 ? 5.309 2.426 14.423 1.00 72.75 244 HIS A N 1
ATOM 1906 C CA . HIS A 1 244 ? 5.645 3.838 14.190 1.00 72.75 244 HIS A CA 1
ATOM 1907 C C . HIS A 1 244 ? 7.158 4.058 14.199 1.00 72.75 244 HIS A C 1
ATOM 1909 O O . HIS A 1 244 ? 7.895 3.288 14.812 1.00 72.75 244 HIS A O 1
ATOM 1915 N N . SER A 1 245 ? 7.633 5.102 13.520 1.00 73.50 245 SER A N 1
ATOM 1916 C CA . SER A 1 245 ? 9.045 5.520 13.540 1.00 73.50 245 SER A CA 1
ATOM 1917 C C . SER A 1 245 ? 9.424 6.346 14.774 1.00 73.50 245 SER A C 1
ATOM 1919 O O . SER A 1 245 ? 10.610 6.539 15.023 1.00 73.50 245 SER A O 1
ATOM 1921 N N . GLU A 1 246 ? 8.429 6.814 15.528 1.00 76.38 246 GLU A N 1
ATOM 1922 C CA . GLU A 1 246 ? 8.556 7.574 16.776 1.00 76.38 246 GLU A CA 1
ATOM 1923 C C . GLU A 1 246 ? 7.764 6.889 17.897 1.00 76.38 246 GLU A C 1
ATOM 1925 O O . GLU A 1 246 ? 6.962 5.986 17.639 1.00 76.38 246 GLU A O 1
ATOM 1930 N N . ASP A 1 247 ? 7.978 7.329 19.136 1.00 86.62 247 ASP A N 1
ATOM 1931 C CA . ASP A 1 247 ? 7.190 6.877 20.283 1.00 86.62 247 ASP A CA 1
ATOM 1932 C C . ASP A 1 247 ? 5.735 7.360 20.166 1.00 86.62 247 ASP A C 1
ATOM 1934 O O . ASP A 1 247 ? 5.464 8.561 20.111 1.00 86.62 247 ASP A O 1
ATOM 1938 N N . GLU A 1 248 ? 4.771 6.439 20.203 1.00 87.31 248 GLU A N 1
ATOM 1939 C CA . GLU A 1 248 ? 3.356 6.799 20.269 1.00 87.31 248 GLU A CA 1
ATOM 1940 C C . GLU A 1 248 ? 2.955 7.075 21.719 1.00 87.31 248 GLU A C 1
ATOM 1942 O O . GLU A 1 248 ? 2.731 6.150 22.499 1.00 87.31 248 GLU A O 1
ATOM 1947 N N . VAL A 1 249 ? 2.824 8.354 22.081 1.00 92.50 249 VAL A N 1
ATOM 1948 C CA . VAL A 1 249 ? 2.364 8.767 23.415 1.00 92.50 249 VAL A CA 1
ATOM 1949 C C . VAL A 1 249 ? 0.894 9.162 23.397 1.00 92.50 249 VAL A C 1
ATOM 1951 O O . VAL A 1 249 ? 0.441 9.948 22.551 1.00 92.50 249 VAL A O 1
ATOM 1954 N N . ARG A 1 250 ? 0.140 8.631 24.362 1.00 94.12 250 ARG A N 1
ATOM 1955 C CA . ARG A 1 250 ? -1.291 8.891 24.543 1.00 94.12 250 ARG A CA 1
ATOM 1956 C C . ARG A 1 250 ? -1.612 9.094 26.015 1.00 94.12 250 ARG A C 1
ATOM 1958 O O . ARG A 1 250 ? -1.405 8.191 26.820 1.00 94.12 250 ARG A O 1
ATOM 1965 N N . PHE A 1 251 ? -2.181 10.249 26.348 1.00 95.56 251 PHE A N 1
ATOM 1966 C CA . PHE A 1 251 ? -2.839 10.478 27.635 1.00 95.56 251 PHE A CA 1
ATOM 1967 C C . PHE A 1 251 ? -4.354 10.499 27.447 1.00 95.56 251 PHE A C 1
ATOM 1969 O O . PHE A 1 251 ? -4.870 11.335 26.711 1.00 95.56 251 PHE A O 1
ATOM 1976 N N . THR A 1 252 ? -5.078 9.602 28.108 1.00 94.12 252 THR A N 1
ATOM 1977 C CA . THR A 1 252 ? -6.530 9.459 27.958 1.00 94.12 252 THR A CA 1
ATOM 1978 C C . THR A 1 252 ? -7.261 10.443 28.865 1.00 94.12 252 THR A C 1
ATOM 1980 O O . THR A 1 252 ? -7.365 10.246 30.074 1.00 94.12 252 THR A O 1
ATOM 1983 N N . VAL A 1 253 ? -7.824 11.493 28.273 1.00 92.06 253 VAL A N 1
ATOM 1984 C CA . VAL A 1 253 ? -8.607 12.519 28.980 1.00 92.06 253 VAL A CA 1
ATOM 1985 C C . VAL A 1 253 ? -10.016 12.016 29.282 1.00 92.06 253 VAL A C 1
ATOM 1987 O O . VAL A 1 253 ? -10.576 12.326 30.329 1.00 92.06 253 VAL A O 1
ATOM 1990 N N . ALA A 1 254 ? -10.607 11.247 28.365 1.00 88.88 254 ALA A N 1
ATOM 1991 C CA . ALA A 1 254 ? -11.925 10.652 28.547 1.00 88.88 254 ALA A CA 1
ATOM 1992 C C . ALA A 1 254 ? -12.102 9.399 27.683 1.00 88.88 254 ALA A C 1
ATOM 1994 O O . ALA A 1 254 ? -11.555 9.308 26.587 1.00 88.88 254 ALA A O 1
ATOM 1995 N N . GLY A 1 255 ? -12.944 8.470 28.131 1.00 89.25 255 GLY A N 1
ATOM 1996 C CA . GLY A 1 255 ? -13.264 7.257 27.380 1.00 89.25 255 GLY A CA 1
ATOM 1997 C C . GLY A 1 255 ? -12.279 6.125 27.652 1.00 89.25 255 GLY A C 1
ATOM 1998 O O . GLY A 1 255 ? -11.667 6.076 28.721 1.00 89.25 255 GLY A O 1
ATOM 1999 N N . ARG A 1 256 ? -12.199 5.170 26.722 1.00 89.12 256 ARG A N 1
ATOM 2000 C CA . ARG A 1 256 ? -11.350 3.982 26.871 1.00 89.12 256 ARG A CA 1
ATOM 2001 C C . ARG A 1 256 ? -11.010 3.325 25.537 1.00 89.12 256 ARG A C 1
ATOM 2003 O O . ARG A 1 256 ? -11.783 3.410 24.582 1.00 89.12 256 ARG A O 1
ATOM 2010 N N . GLY A 1 257 ? -9.882 2.631 25.504 1.00 87.62 257 GLY A N 1
ATOM 2011 C CA . GLY A 1 257 ? -9.408 1.865 24.356 1.00 87.62 257 GLY A CA 1
ATOM 2012 C C . GLY A 1 257 ? -8.398 0.808 24.779 1.00 87.62 257 GLY A C 1
ATOM 2013 O O . GLY A 1 257 ? -7.991 0.763 25.935 1.00 87.62 257 GLY A O 1
ATOM 2014 N N . VAL A 1 258 ? -8.004 -0.057 23.854 1.00 87.31 258 VAL A N 1
ATOM 2015 C CA . VAL A 1 258 ? -7.110 -1.186 24.122 1.00 87.31 258 VAL A CA 1
ATOM 2016 C C . VAL A 1 258 ? -5.956 -1.159 23.135 1.00 87.31 258 VAL A C 1
ATOM 2018 O O . VAL A 1 258 ? -6.178 -1.285 21.934 1.00 87.31 258 VAL A O 1
ATOM 2021 N N . PHE A 1 259 ? -4.736 -1.036 23.652 1.00 89.38 259 PHE A N 1
ATOM 2022 C CA . PHE A 1 259 ? -3.504 -1.247 22.897 1.00 89.38 259 PHE A CA 1
ATOM 2023 C C . PHE A 1 259 ? -3.104 -2.709 22.991 1.00 89.38 259 PHE A C 1
ATOM 2025 O O . PHE A 1 259 ? -2.896 -3.220 24.086 1.00 89.38 259 PHE A O 1
ATOM 2032 N N . TRP A 1 260 ? -2.954 -3.378 21.863 1.00 84.50 260 TRP A N 1
ATOM 2033 C CA . TRP A 1 260 ? -2.354 -4.699 21.789 1.00 84.50 260 TRP A CA 1
ATOM 2034 C C . TRP A 1 260 ? -0.899 -4.567 21.380 1.00 84.50 260 TRP A C 1
ATOM 2036 O O . TRP A 1 260 ? -0.605 -3.952 20.363 1.00 84.50 260 TRP A O 1
ATOM 2046 N N . ILE A 1 261 ? 0.002 -5.139 22.167 1.00 88.38 261 ILE A N 1
ATOM 2047 C CA . ILE A 1 261 ? 1.446 -5.055 21.987 1.00 88.38 261 ILE A CA 1
ATOM 2048 C C . ILE A 1 261 ? 1.968 -6.430 21.596 1.00 88.38 261 ILE A C 1
ATOM 2050 O O . ILE A 1 261 ? 1.683 -7.427 22.261 1.00 88.38 261 ILE A O 1
ATOM 2054 N N . SER A 1 262 ? 2.762 -6.463 20.532 1.00 83.06 262 SER A N 1
ATOM 2055 C CA . SER A 1 262 ? 3.411 -7.647 19.983 1.00 83.06 262 SER A CA 1
ATOM 2056 C C . SER A 1 262 ? 4.929 -7.435 20.056 1.00 83.06 262 SER A C 1
ATOM 2058 O O . SER A 1 262 ? 5.524 -6.879 19.129 1.00 83.06 262 SER A O 1
ATOM 2060 N N . PRO A 1 263 ? 5.580 -7.777 21.189 1.00 77.81 263 PRO A N 1
ATOM 2061 C CA . PRO A 1 263 ? 7.023 -7.624 21.332 1.00 77.81 263 PRO A CA 1
ATOM 2062 C C . PRO A 1 263 ? 7.762 -8.439 20.269 1.00 77.81 263 PRO A C 1
ATOM 2064 O O . PRO A 1 263 ? 7.508 -9.628 20.093 1.00 77.81 263 PRO A O 1
ATOM 2067 N N . ASP A 1 264 ? 8.697 -7.796 19.573 1.00 73.12 264 ASP A N 1
ATOM 2068 C CA . ASP A 1 264 ? 9.575 -8.449 18.609 1.00 73.12 264 ASP A CA 1
ATOM 2069 C C . ASP A 1 264 ? 11.028 -8.238 19.042 1.00 73.12 264 ASP A C 1
ATOM 2071 O O . ASP A 1 264 ? 11.559 -7.119 19.017 1.00 73.12 264 ASP A O 1
ATOM 2075 N N . ALA A 1 265 ? 11.680 -9.334 19.432 1.00 64.19 265 ALA A N 1
ATOM 2076 C CA . ALA A 1 265 ? 13.062 -9.330 19.897 1.00 64.19 265 ALA A CA 1
ATOM 2077 C C . ALA A 1 265 ? 14.043 -8.776 18.851 1.00 64.19 265 ALA A C 1
ATOM 2079 O O . ALA A 1 265 ? 15.117 -8.303 19.218 1.00 64.19 265 ALA A O 1
ATOM 2080 N N . SER A 1 266 ? 13.685 -8.807 17.562 1.00 58.00 266 SER A N 1
ATOM 2081 C CA . SER A 1 266 ? 14.509 -8.253 16.483 1.00 58.00 266 SER A CA 1
ATOM 2082 C C . SER A 1 266 ? 14.510 -6.724 16.427 1.00 58.00 266 SER A C 1
ATOM 2084 O O . SER A 1 266 ? 15.413 -6.148 15.822 1.00 58.00 266 SER A O 1
ATOM 2086 N N . ILE A 1 267 ? 13.538 -6.071 17.071 1.00 57.12 267 ILE A N 1
ATOM 2087 C CA . ILE A 1 267 ? 13.364 -4.616 17.033 1.00 57.12 267 ILE A CA 1
ATOM 2088 C C . ILE A 1 267 ? 13.903 -3.980 18.314 1.00 57.12 267 ILE A C 1
ATOM 2090 O O . ILE A 1 267 ? 14.751 -3.095 18.250 1.00 57.12 267 ILE A O 1
ATOM 2094 N N . ASN A 1 268 ? 13.478 -4.483 19.478 1.00 59.12 268 ASN A N 1
ATOM 2095 C CA . ASN A 1 268 ? 13.769 -3.852 20.770 1.00 59.12 268 ASN A CA 1
ATOM 2096 C C . ASN A 1 268 ? 14.636 -4.711 21.706 1.00 59.12 268 ASN A C 1
ATOM 2098 O O . ASN A 1 268 ? 14.788 -4.366 22.874 1.00 59.12 268 ASN A O 1
ATOM 2102 N N . ASN A 1 269 ? 15.229 -5.816 21.220 1.00 65.19 269 ASN A N 1
ATOM 2103 C CA . ASN A 1 269 ? 16.010 -6.783 22.020 1.00 65.19 269 ASN A CA 1
ATOM 2104 C C . ASN A 1 269 ? 15.256 -7.357 23.238 1.00 65.19 269 ASN A C 1
ATOM 2106 O O . ASN A 1 269 ? 15.870 -7.870 24.176 1.00 65.19 269 ASN A O 1
ATOM 2110 N N . VAL A 1 270 ? 13.926 -7.284 23.222 1.00 65.50 270 VAL A N 1
ATOM 2111 C CA . VAL A 1 270 ? 13.044 -7.778 24.278 1.00 65.50 270 VAL A CA 1
ATOM 2112 C C . VAL A 1 270 ? 12.045 -8.720 23.624 1.00 65.50 270 VAL A C 1
ATOM 2114 O O . VAL A 1 270 ? 11.239 -8.299 22.798 1.00 65.50 270 VAL A O 1
ATOM 2117 N N . ASP A 1 271 ? 12.144 -10.001 23.969 1.00 68.81 271 ASP A N 1
ATOM 2118 C CA . ASP A 1 271 ? 11.168 -11.020 23.585 1.00 68.81 271 ASP A CA 1
ATOM 2119 C C . ASP A 1 271 ? 10.082 -11.117 24.663 1.00 68.81 271 ASP A C 1
ATOM 2121 O O . ASP A 1 271 ? 10.363 -10.940 25.853 1.00 68.81 271 ASP A O 1
ATOM 2125 N N . GLY A 1 272 ? 8.845 -11.399 24.273 1.00 66.81 272 GLY A N 1
ATOM 2126 C CA . GLY A 1 272 ? 7.739 -11.484 25.219 1.00 66.81 272 GLY A CA 1
ATOM 2127 C C . GLY A 1 272 ? 6.426 -11.944 24.596 1.00 66.81 272 GLY A C 1
ATOM 2128 O O . GLY A 1 272 ? 6.302 -12.035 23.374 1.00 66.81 272 GLY A O 1
ATOM 2129 N N . PRO A 1 273 ? 5.427 -12.270 25.432 1.00 71.00 273 PRO A N 1
ATOM 2130 C CA . PRO A 1 273 ? 4.103 -12.608 24.936 1.00 71.00 273 PRO A CA 1
ATOM 2131 C C . PRO A 1 273 ? 3.454 -11.390 24.270 1.00 71.00 273 PRO A C 1
ATOM 2133 O O . PRO A 1 273 ? 3.755 -10.250 24.611 1.00 71.00 273 PRO A O 1
ATOM 2136 N N . VAL A 1 274 ? 2.514 -11.640 23.357 1.00 76.12 274 VAL A N 1
ATOM 2137 C CA . VAL A 1 274 ? 1.549 -10.614 22.954 1.00 76.12 274 VAL A CA 1
ATOM 2138 C C . VAL A 1 274 ? 0.659 -10.322 24.161 1.00 76.12 274 VAL A C 1
ATOM 2140 O O . VAL A 1 274 ? 0.131 -11.259 24.761 1.00 76.12 274 VAL A O 1
ATOM 2143 N N . PHE A 1 275 ? 0.482 -9.054 24.514 1.00 82.81 275 PHE A N 1
ATOM 2144 C CA . PHE A 1 275 ? -0.371 -8.634 25.627 1.00 82.81 275 PHE A CA 1
ATOM 2145 C C . PHE A 1 275 ? -1.178 -7.392 25.259 1.00 82.81 275 PHE A C 1
ATOM 2147 O O . PHE A 1 275 ? -0.839 -6.677 24.322 1.00 82.81 275 PHE A O 1
ATOM 2154 N N . SER A 1 276 ? -2.244 -7.115 26.007 1.00 85.75 276 SER A N 1
ATOM 2155 C CA . SER A 1 276 ? -3.071 -5.924 25.808 1.00 85.75 276 SER A CA 1
ATOM 2156 C C . SER A 1 276 ? -3.050 -5.001 27.023 1.00 85.75 276 SER A C 1
ATOM 2158 O O . SER A 1 276 ? -3.084 -5.474 28.159 1.00 85.75 276 SER A O 1
ATOM 2160 N N . VAL A 1 277 ? -3.084 -3.693 26.787 1.00 90.75 277 VAL A N 1
ATOM 2161 C CA . VAL A 1 277 ? -3.228 -2.644 27.797 1.00 90.75 277 VAL A CA 1
ATOM 2162 C C . VAL A 1 277 ? -4.526 -1.885 27.524 1.00 90.75 277 VAL A C 1
ATOM 2164 O O . VAL A 1 277 ? -4.629 -1.152 26.539 1.00 90.75 277 VAL A O 1
ATOM 2167 N N . GLU A 1 278 ? -5.532 -2.071 28.381 1.00 90.81 278 GLU A N 1
ATOM 2168 C CA . GLU A 1 278 ? -6.738 -1.235 28.370 1.00 90.81 278 GLU A CA 1
ATOM 2169 C C . GLU A 1 278 ? -6.408 0.106 29.035 1.00 90.81 278 GLU A C 1
ATOM 2171 O O . GLU A 1 278 ? -6.035 0.148 30.206 1.00 90.81 278 GLU A O 1
ATOM 2176 N N . VAL A 1 279 ? -6.539 1.194 28.280 1.00 93.56 279 VAL A N 1
ATOM 2177 C CA . VAL A 1 279 ? -6.412 2.564 28.775 1.00 93.56 279 VAL A CA 1
ATOM 2178 C C . VAL A 1 279 ? -7.794 3.156 29.009 1.00 93.56 279 VAL A C 1
ATOM 2180 O O . VAL A 1 279 ? -8.717 2.996 28.211 1.00 93.56 279 VAL A O 1
ATOM 2183 N N . THR A 1 280 ? -7.934 3.863 30.118 1.00 92.38 280 THR A N 1
ATOM 2184 C CA . THR A 1 280 ? -9.140 4.543 30.582 1.00 92.38 280 THR A CA 1
ATOM 2185 C C . THR A 1 280 ? -8.806 5.983 30.958 1.00 92.38 280 THR A C 1
ATOM 2187 O O . THR A 1 280 ? -7.641 6.373 31.005 1.00 92.38 280 THR A O 1
ATOM 2190 N N . THR A 1 281 ? -9.818 6.795 31.256 1.00 92.81 281 THR A N 1
ATOM 2191 C CA . THR A 1 281 ? -9.636 8.157 31.773 1.00 92.81 281 THR A CA 1
ATOM 2192 C C . THR A 1 281 ? -8.542 8.237 32.854 1.00 92.81 281 THR A C 1
ATOM 2194 O O . THR A 1 281 ? -8.592 7.527 33.864 1.00 92.81 281 THR A O 1
ATOM 2197 N N . GLY A 1 282 ? -7.557 9.109 32.637 1.00 93.44 282 GLY A N 1
ATOM 2198 C CA . GLY A 1 282 ? -6.389 9.315 33.493 1.00 93.44 282 GLY A CA 1
ATOM 2199 C C . GLY A 1 282 ? -5.179 8.433 33.174 1.00 93.44 282 GLY A C 1
ATOM 2200 O O . GLY A 1 282 ? -4.145 8.620 33.808 1.00 93.44 282 GLY A O 1
ATOM 2201 N N . ASP A 1 283 ? -5.265 7.495 32.228 1.00 95.88 283 ASP A N 1
ATOM 2202 C CA . ASP A 1 283 ? -4.131 6.642 31.846 1.00 95.88 283 ASP A CA 1
ATOM 2203 C C . ASP A 1 283 ? -3.252 7.298 30.776 1.00 95.88 283 ASP A C 1
ATOM 2205 O O . ASP A 1 283 ? -3.741 7.741 29.733 1.00 95.88 283 ASP A O 1
ATOM 2209 N N . LEU A 1 284 ? -1.943 7.307 31.024 1.00 95.94 284 LEU A N 1
ATOM 2210 C CA . LEU A 1 284 ? -0.893 7.615 30.059 1.00 95.94 284 LEU A CA 1
ATOM 2211 C C . LEU A 1 284 ? -0.190 6.318 29.652 1.00 95.94 284 LEU A C 1
ATOM 2213 O O . LEU A 1 284 ? 0.225 5.551 30.521 1.00 95.94 284 LEU A O 1
ATOM 2217 N N . ILE A 1 285 ? 0.034 6.137 28.354 1.00 96.44 285 ILE A N 1
ATOM 2218 C CA . ILE A 1 285 ? 0.927 5.115 27.803 1.00 96.44 285 ILE A CA 1
ATOM 2219 C C . ILE A 1 285 ? 1.866 5.733 26.757 1.00 96.44 285 ILE A C 1
ATOM 2221 O O . ILE A 1 285 ? 1.446 6.627 26.017 1.00 96.44 285 ILE A O 1
ATOM 2225 N N . ASN A 1 286 ? 3.116 5.261 26.669 1.00 94.31 286 ASN A N 1
ATOM 2226 C CA . ASN A 1 286 ? 3.898 5.367 25.431 1.00 94.31 286 ASN A CA 1
ATOM 2227 C C . ASN A 1 286 ? 4.161 3.980 24.841 1.00 94.31 286 ASN A C 1
ATOM 2229 O O . ASN A 1 286 ? 4.530 3.046 25.550 1.00 94.31 286 ASN A O 1
ATOM 2233 N N . VAL A 1 287 ? 4.022 3.859 23.531 1.00 91.88 287 VAL A N 1
ATOM 2234 C CA . VAL A 1 287 ? 4.465 2.689 22.780 1.00 91.88 287 VAL A CA 1
ATOM 2235 C C . VAL A 1 287 ? 5.764 3.071 22.068 1.00 91.88 287 VAL A C 1
ATOM 2237 O O . VAL A 1 287 ? 5.726 3.965 21.223 1.00 91.88 287 VAL A O 1
ATOM 2240 N N . PRO A 1 288 ? 6.913 2.456 22.404 1.00 89.75 288 PRO A N 1
ATOM 2241 C CA . PRO A 1 288 ? 8.194 2.832 21.816 1.00 89.75 288 PRO A CA 1
ATOM 2242 C C . PRO A 1 288 ? 8.228 2.672 20.298 1.00 89.75 288 PRO A C 1
ATOM 2244 O O . PRO A 1 288 ? 7.635 1.724 19.765 1.00 89.75 288 PRO A O 1
ATOM 2247 N N . ALA A 1 289 ? 8.990 3.532 19.622 1.00 84.81 289 ALA A N 1
ATOM 2248 C CA . ALA A 1 289 ? 9.249 3.436 18.188 1.00 84.81 289 ALA A CA 1
ATOM 2249 C C . ALA A 1 289 ? 9.626 2.002 17.761 1.00 84.81 289 ALA A C 1
ATOM 2251 O O . ALA A 1 289 ? 10.366 1.290 18.441 1.00 84.81 289 ALA A O 1
ATOM 2252 N N . GLY A 1 290 ? 9.089 1.558 16.626 1.00 78.94 290 GLY A N 1
ATOM 2253 C CA . GLY A 1 290 ? 9.298 0.223 16.065 1.00 78.94 290 GLY A CA 1
ATOM 2254 C C . GLY A 1 290 ? 8.502 -0.904 16.734 1.00 78.94 290 GLY A C 1
ATOM 2255 O O . GLY A 1 290 ? 8.417 -1.992 16.169 1.00 78.94 290 GLY A O 1
ATOM 2256 N N . THR A 1 291 ? 7.876 -0.684 17.894 1.00 82.62 291 THR A N 1
ATOM 2257 C CA . THR A 1 291 ? 7.078 -1.726 18.560 1.00 82.62 291 THR A CA 1
ATOM 2258 C C . THR A 1 291 ? 5.861 -2.082 17.708 1.00 82.62 291 THR A C 1
ATOM 2260 O O . THR A 1 291 ? 5.087 -1.199 17.339 1.00 82.62 291 THR A O 1
ATOM 2263 N N . LYS A 1 292 ? 5.664 -3.371 17.404 1.00 80.62 292 LYS A N 1
ATOM 2264 C CA . LYS A 1 292 ? 4.460 -3.837 16.705 1.00 80.62 292 LYS A CA 1
ATOM 2265 C C . LYS A 1 292 ? 3.267 -3.773 17.644 1.00 80.62 292 LYS A C 1
ATOM 2267 O O . LYS A 1 292 ? 3.320 -4.301 18.756 1.00 80.62 292 LYS A O 1
ATOM 2272 N N . HIS A 1 293 ? 2.200 -3.126 17.204 1.00 81.19 293 HIS A N 1
ATOM 2273 C CA . HIS A 1 293 ? 0.987 -2.978 17.994 1.00 81.19 293 HIS A CA 1
ATOM 2274 C C . HIS A 1 293 ? -0.236 -2.713 17.112 1.00 81.19 293 HIS A C 1
ATOM 2276 O O . HIS A 1 293 ? -0.120 -2.463 15.914 1.00 81.19 293 HIS A O 1
ATOM 2282 N N . TRP A 1 294 ? -1.420 -2.797 17.709 1.00 82.75 294 TRP A N 1
ATOM 2283 C CA . TRP A 1 294 ? -2.688 -2.379 17.110 1.00 82.75 294 TRP A CA 1
ATOM 2284 C C . TRP A 1 294 ? -3.637 -1.875 18.205 1.00 82.75 294 TRP A C 1
ATOM 2286 O O . TRP A 1 294 ? -3.399 -2.102 19.394 1.00 82.75 294 TRP A O 1
ATOM 2296 N N . PHE A 1 295 ? -4.689 -1.146 17.838 1.00 83.19 295 PHE A N 1
ATOM 2297 C CA . PHE A 1 295 ? -5.555 -0.443 18.784 1.00 83.19 295 PHE A CA 1
ATOM 2298 C C . PHE A 1 295 ? -7.042 -0.656 18.497 1.00 83.19 295 PHE A C 1
ATOM 2300 O O . PHE A 1 295 ? -7.505 -0.467 17.372 1.00 83.19 295 PHE A O 1
ATOM 2307 N N . HIS A 1 296 ? -7.809 -0.980 19.542 1.00 78.25 296 HIS A N 1
ATOM 2308 C CA . HIS A 1 296 ? -9.267 -1.105 19.488 1.00 78.25 296 HIS A CA 1
ATOM 2309 C C . HIS A 1 296 ? -9.949 -0.078 20.395 1.00 78.25 296 HIS A C 1
ATOM 2311 O O . HIS A 1 296 ? -9.521 0.159 21.524 1.00 78.25 296 HIS A O 1
ATOM 2317 N N . LEU A 1 297 ? -11.093 0.451 19.958 1.00 77.88 297 LEU A N 1
ATOM 2318 C CA . LEU A 1 297 ? -12.026 1.107 20.875 1.00 77.88 297 LEU A CA 1
ATOM 2319 C C . LEU A 1 297 ? -12.896 0.069 21.579 1.00 77.88 297 LEU A C 1
ATOM 2321 O O . LEU A 1 297 ? -13.364 -0.884 20.957 1.00 77.88 297 LEU A O 1
ATOM 2325 N N . CYS A 1 298 ? -13.175 0.295 22.861 1.00 78.38 298 CYS A N 1
ATOM 2326 C CA . CYS A 1 298 ? -14.151 -0.514 23.588 1.00 78.38 298 CYS A CA 1
ATOM 2327 C C . CYS A 1 298 ? -15.591 -0.190 23.130 1.00 78.38 298 CYS A C 1
ATOM 2329 O O . CYS A 1 298 ? -15.825 0.778 22.408 1.00 78.38 298 CYS A O 1
ATOM 2331 N N . ASP A 1 299 ? -16.579 -0.957 23.606 1.00 67.81 299 ASP A N 1
ATOM 2332 C CA . ASP A 1 299 ? -17.974 -0.968 23.113 1.00 67.81 299 ASP A CA 1
ATOM 2333 C C . ASP A 1 299 ? -18.674 0.396 22.970 1.00 67.81 299 ASP A C 1
ATOM 2335 O O . ASP A 1 299 ? -19.575 0.558 22.151 1.00 67.81 299 ASP A O 1
ATOM 2339 N N . ASN A 1 300 ? -18.283 1.393 23.767 1.00 72.88 300 ASN A N 1
ATOM 2340 C CA . ASN A 1 300 ? -18.841 2.746 23.718 1.00 72.88 300 ASN A CA 1
ATOM 2341 C C . ASN A 1 300 ? -18.256 3.617 22.592 1.00 72.88 300 ASN A C 1
ATOM 2343 O O . ASN A 1 300 ? -18.696 4.753 22.442 1.00 72.88 300 ASN A O 1
ATOM 2347 N N . ARG A 1 301 ? -17.282 3.102 21.824 1.00 77.31 301 ARG A N 1
ATOM 2348 C CA . ARG A 1 301 ? -16.648 3.727 20.649 1.00 77.31 301 ARG A CA 1
ATOM 2349 C C . ARG A 1 301 ? -16.261 5.194 20.864 1.00 77.31 301 ARG A C 1
ATOM 2351 O O . ARG A 1 301 ? -16.445 6.028 19.981 1.00 77.31 301 ARG A O 1
ATOM 2358 N N . GLN A 1 302 ? -15.745 5.504 22.051 1.00 83.44 302 GLN A N 1
ATOM 2359 C CA . GLN A 1 302 ? -15.397 6.863 22.446 1.00 83.44 302 GLN A CA 1
ATOM 2360 C C . GLN A 1 302 ? -14.067 6.892 23.196 1.00 83.44 302 GLN A C 1
ATOM 2362 O O . GLN A 1 302 ? -13.912 6.218 24.220 1.00 83.44 302 GLN A O 1
ATOM 2367 N N . ILE A 1 303 ? -13.147 7.732 22.727 1.00 89.25 303 ILE A N 1
ATOM 2368 C CA . ILE A 1 303 ? -11.913 8.073 23.432 1.00 89.25 303 ILE A CA 1
ATOM 2369 C C . ILE A 1 303 ? -11.475 9.494 23.065 1.00 89.25 303 ILE A C 1
ATOM 2371 O O . ILE A 1 303 ? -11.578 9.913 21.914 1.00 89.25 303 ILE A O 1
ATOM 2375 N N . ARG A 1 304 ? -10.982 10.247 24.043 1.00 88.88 304 ARG A N 1
ATOM 2376 C CA . ARG A 1 304 ? -10.358 11.554 23.852 1.00 88.88 304 ARG A CA 1
ATOM 2377 C C . ARG A 1 304 ? -8.978 11.518 24.481 1.00 88.88 304 ARG A C 1
ATOM 2379 O O . ARG A 1 304 ? -8.877 11.244 25.679 1.00 88.88 304 ARG A O 1
ATOM 2386 N N . CYS A 1 305 ? -7.942 11.798 23.698 1.00 90.94 305 CYS A N 1
ATOM 2387 C CA . CYS A 1 305 ? -6.558 11.691 24.148 1.00 90.94 305 CYS A CA 1
ATOM 2388 C C . CYS A 1 305 ? -5.746 12.937 23.809 1.00 90.94 305 CYS A C 1
ATOM 2390 O O . CYS A 1 305 ? -5.929 13.510 22.740 1.00 90.94 305 CYS A O 1
ATOM 2392 N N . ILE A 1 306 ? -4.804 13.296 24.681 1.00 91.50 306 ILE A N 1
ATOM 2393 C CA . ILE A 1 306 ? -3.676 14.157 24.317 1.00 91.50 306 ILE A CA 1
ATOM 2394 C C . ILE A 1 306 ? -2.627 13.279 23.635 1.00 91.50 306 ILE A C 1
ATOM 2396 O O . ILE A 1 306 ? -2.310 12.187 24.124 1.00 91.50 306 ILE A O 1
ATOM 2400 N N . ARG A 1 307 ? -2.105 13.747 22.506 1.00 91.00 307 ARG A N 1
ATOM 2401 C CA . ARG A 1 307 ? -1.041 13.108 21.726 1.00 91.00 307 ARG A CA 1
ATOM 2402 C C . ARG A 1 307 ? 0.214 13.970 21.815 1.00 91.00 307 ARG A C 1
ATOM 2404 O O . ARG A 1 307 ? 0.090 15.188 21.783 1.00 91.00 307 ARG A O 1
ATOM 2411 N N . LEU A 1 308 ? 1.392 13.358 21.937 1.00 86.62 308 LEU A N 1
ATOM 2412 C CA . LEU A 1 308 ? 2.683 14.059 21.916 1.00 86.62 308 LEU A CA 1
ATOM 2413 C C . LEU A 1 308 ? 3.547 13.505 20.775 1.00 86.62 308 LEU A C 1
ATOM 2415 O O . LEU A 1 308 ? 3.487 12.304 20.509 1.00 86.62 308 LEU A O 1
ATOM 2419 N N . PHE A 1 309 ? 4.342 14.363 20.130 1.00 77.06 309 PHE A N 1
ATOM 2420 C CA . PHE A 1 309 ? 5.141 14.020 18.943 1.00 77.06 309 PHE A CA 1
ATOM 2421 C C . PHE A 1 309 ? 6.576 14.549 19.043 1.00 77.06 309 PHE A C 1
ATOM 2423 O O . PHE A 1 309 ? 6.797 15.622 19.613 1.00 77.06 309 PHE A O 1
ATOM 2430 N N . GLN A 1 310 ? 7.550 13.812 18.496 1.00 78.44 310 GLN A N 1
ATOM 2431 C CA . GLN A 1 310 ? 8.967 14.210 18.485 1.00 78.44 310 GLN A CA 1
ATOM 2432 C C . GLN A 1 310 ? 9.310 15.072 17.256 1.00 78.44 310 GLN A C 1
ATOM 2434 O O . GLN A 1 310 ? 10.230 15.889 17.322 1.00 78.44 310 GLN A O 1
ATOM 2439 N N . ASP A 1 311 ? 8.526 14.973 16.180 1.00 70.44 311 ASP A N 1
ATOM 2440 C CA . ASP A 1 311 ? 8.637 15.826 14.993 1.00 70.44 311 ASP A CA 1
ATOM 2441 C C . ASP A 1 311 ? 7.803 17.138 15.106 1.00 70.44 311 ASP A C 1
ATOM 2443 O O . ASP A 1 311 ? 6.615 17.099 15.459 1.00 70.44 311 ASP A O 1
ATOM 2447 N N . PRO A 1 312 ? 8.376 18.324 14.781 1.00 50.34 312 PRO A N 1
ATOM 2448 C CA . PRO A 1 312 ? 7.666 19.612 14.741 1.00 50.34 312 PRO A CA 1
ATOM 2449 C C . PRO A 1 312 ? 6.514 19.687 13.736 1.00 50.34 312 PRO A C 1
ATOM 2451 O O . PRO A 1 312 ? 5.659 20.561 13.864 1.00 50.34 312 PRO A O 1
ATOM 2454 N N . SER A 1 313 ? 6.497 18.803 12.737 1.00 48.50 313 SER A N 1
ATOM 2455 C CA . SER A 1 313 ? 5.388 18.654 11.795 1.00 48.50 313 SER A CA 1
ATOM 2456 C C . SER A 1 313 ? 4.124 18.103 12.448 1.00 48.50 313 SER A C 1
ATOM 2458 O O . SER A 1 313 ? 3.097 18.109 11.776 1.00 48.50 313 SER A O 1
ATOM 2460 N N . GLY A 1 314 ? 4.202 17.690 13.729 1.00 39.56 314 GLY A N 1
ATOM 2461 C CA . GLY A 1 314 ? 3.083 17.421 14.630 1.00 39.56 314 GLY A CA 1
ATOM 2462 C C . GLY A 1 314 ? 1.970 16.693 13.911 1.00 39.56 314 GLY A C 1
ATOM 2463 O O . GLY A 1 314 ? 1.056 17.355 13.439 1.00 39.56 314 GLY A O 1
ATOM 2464 N N . TRP A 1 315 ? 2.106 15.370 13.769 1.00 40.50 315 TRP A N 1
ATOM 2465 C CA . TRP A 1 315 ? 1.294 14.496 12.914 1.00 40.50 315 TRP A CA 1
ATOM 2466 C C . TRP A 1 315 ? -0.177 14.938 12.825 1.00 40.50 315 TRP A C 1
ATOM 2468 O O . TRP A 1 315 ? -1.046 14.498 13.586 1.00 40.50 315 TRP A O 1
ATOM 2478 N N . THR A 1 316 ? -0.449 15.818 11.863 1.00 35.03 316 THR A N 1
ATOM 2479 C CA . THR A 1 316 ? -1.789 16.263 11.513 1.00 35.03 316 THR A CA 1
ATOM 2480 C C . THR A 1 316 ? -2.077 15.634 10.158 1.00 35.03 316 THR A C 1
ATOM 2482 O O . THR A 1 316 ? -1.724 16.212 9.131 1.00 35.03 316 THR A O 1
ATOM 2485 N N . PRO A 1 317 ? -2.634 14.411 10.120 1.00 35.03 317 PRO A N 1
ATOM 2486 C CA . PRO A 1 317 ? -3.286 13.933 8.918 1.00 35.03 317 PRO A CA 1
ATOM 2487 C C . PRO A 1 317 ? -4.489 14.855 8.710 1.00 35.03 317 PRO A C 1
ATOM 2489 O O . PRO A 1 317 ? -5.480 14.775 9.439 1.00 35.03 317 PRO A O 1
ATOM 2492 N N . ASP A 1 318 ? -4.390 15.765 7.748 1.00 32.06 318 ASP A N 1
ATOM 2493 C CA . ASP A 1 318 ? -5.568 16.424 7.207 1.00 32.06 318 ASP A CA 1
ATOM 2494 C C . ASP A 1 318 ? -6.262 15.381 6.334 1.00 32.06 318 ASP A C 1
ATOM 2496 O O . ASP A 1 318 ? -5.988 15.233 5.141 1.00 32.06 318 ASP A O 1
ATOM 2500 N N . TYR A 1 319 ? -7.151 14.602 6.950 1.00 40.03 319 TYR A N 1
ATOM 2501 C CA . TYR A 1 319 ? -8.008 13.697 6.204 1.00 40.03 319 TYR A CA 1
ATOM 2502 C C . TYR A 1 319 ? -8.774 14.516 5.168 1.00 40.03 319 TYR A C 1
ATOM 2504 O O . TYR A 1 319 ? -9.496 15.458 5.509 1.00 40.03 319 TYR A O 1
ATOM 2512 N N . ILE A 1 320 ? -8.647 14.148 3.893 1.00 49.25 320 ILE A N 1
ATOM 2513 C CA . ILE A 1 320 ? -9.531 14.690 2.865 1.00 49.25 320 ILE A CA 1
ATOM 2514 C C . ILE A 1 320 ? -10.876 13.966 3.019 1.00 49.25 320 ILE A C 1
ATOM 2516 O O . ILE A 1 320 ? -11.170 13.000 2.314 1.00 49.25 320 ILE A O 1
ATOM 2520 N N . GLU A 1 321 ? -11.657 14.361 4.027 1.00 48.19 321 GLU A N 1
ATOM 2521 C CA . GLU A 1 321 ? -12.965 13.769 4.306 1.00 48.19 321 GLU A CA 1
ATOM 2522 C C . GLU A 1 321 ? -13.977 14.196 3.235 1.00 48.19 321 GLU A C 1
ATOM 2524 O O . GLU A 1 321 ? -14.173 15.385 2.981 1.00 48.19 321 GLU A O 1
ATOM 2529 N N .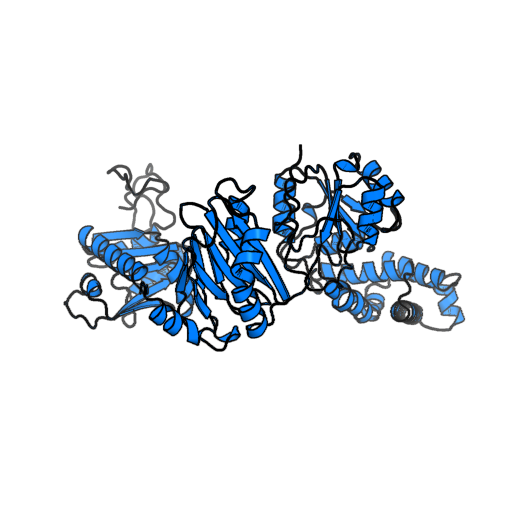 ASN A 1 322 ? -14.662 13.213 2.642 1.00 53.94 322 ASN A N 1
ATOM 2530 C CA . ASN A 1 322 ? -15.731 13.402 1.656 1.00 53.94 322 ASN A CA 1
ATOM 2531 C C . ASN A 1 322 ? -15.306 14.186 0.400 1.00 53.94 322 ASN A C 1
ATOM 2533 O O . ASN A 1 322 ? -15.964 15.156 0.008 1.00 53.94 322 ASN A O 1
ATOM 2537 N N . VAL A 1 323 ? -14.243 13.743 -0.285 1.00 67.50 323 VAL A N 1
ATOM 2538 C CA . VAL A 1 323 ? -13.982 14.224 -1.647 1.00 67.50 323 VAL A CA 1
ATOM 2539 C C . VAL A 1 323 ? -15.091 13.707 -2.553 1.00 67.50 323 VAL A C 1
ATOM 2541 O O . VAL A 1 323 ? -15.173 12.516 -2.865 1.00 67.50 323 VAL A O 1
ATOM 2544 N N . HIS A 1 324 ? -15.939 14.618 -3.010 1.00 80.25 324 HIS A N 1
ATOM 2545 C CA . HIS A 1 324 ? -16.827 14.356 -4.131 1.00 80.25 324 HIS A CA 1
ATOM 2546 C C . HIS A 1 324 ? -16.041 14.584 -5.419 1.00 80.25 324 HIS A C 1
ATOM 2548 O O . HIS A 1 324 ? -15.879 15.724 -5.859 1.00 80.25 324 HIS A O 1
ATOM 2554 N N . ALA A 1 325 ? -15.508 13.508 -5.993 1.00 86.50 325 ALA A N 1
ATOM 2555 C CA . ALA A 1 325 ? -14.781 13.553 -7.253 1.00 86.50 325 ALA A CA 1
ATOM 2556 C C . ALA A 1 325 ? -15.244 12.422 -8.172 1.00 86.50 325 ALA A C 1
ATOM 2558 O O . ALA A 1 325 ? -15.342 11.264 -7.775 1.00 86.50 325 ALA A O 1
ATOM 2559 N N . GLU A 1 326 ? -15.514 12.785 -9.422 1.00 91.50 326 GLU A N 1
ATOM 2560 C CA . GLU A 1 326 ? -15.832 11.851 -10.503 1.00 91.50 326 GLU A CA 1
ATOM 2561 C C . GLU A 1 326 ? -14.548 11.296 -11.140 1.00 91.50 326 GLU A C 1
ATOM 2563 O O . GLU A 1 326 ? -14.555 10.199 -11.699 1.00 91.50 326 GLU A O 1
ATOM 2568 N N . GLY A 1 327 ? -13.436 12.035 -11.032 1.00 95.94 327 GLY A N 1
ATOM 2569 C CA . GLY A 1 327 ? -12.125 11.632 -11.531 1.00 95.94 327 GLY A CA 1
ATOM 2570 C C . GLY A 1 327 ? -11.009 11.843 -10.507 1.00 95.94 327 GLY A C 1
ATOM 2571 O O . GLY A 1 327 ? -10.989 12.845 -9.793 1.00 95.94 327 GLY A O 1
ATOM 2572 N N . VAL A 1 328 ? -10.046 10.923 -10.460 1.00 97.75 328 VAL A N 1
ATOM 2573 C CA . VAL A 1 328 ? -8.819 11.057 -9.663 1.00 97.75 328 VAL A CA 1
ATOM 2574 C C . VAL A 1 328 ? -7.608 11.023 -10.589 1.00 97.75 328 VAL A C 1
ATOM 2576 O O . VAL A 1 328 ? -7.323 10.014 -11.241 1.00 97.75 328 VAL A O 1
ATOM 2579 N N . LEU A 1 329 ? -6.900 12.146 -10.652 1.00 98.50 329 LEU A N 1
ATOM 2580 C CA . LEU A 1 329 ? -5.646 12.306 -11.371 1.00 98.50 329 LEU A CA 1
ATOM 2581 C C . LEU A 1 329 ? -4.481 12.050 -10.410 1.00 98.50 329 LEU A C 1
ATOM 2583 O O . LEU A 1 329 ? -4.390 12.684 -9.360 1.00 98.50 329 LEU A O 1
ATOM 2587 N N . LEU A 1 330 ? -3.580 11.142 -10.769 1.00 98.31 330 LEU A N 1
ATOM 2588 C CA . LEU A 1 330 ? -2.475 10.731 -9.906 1.00 98.31 330 LEU A CA 1
ATOM 2589 C C . LEU A 1 330 ? -1.124 11.044 -10.535 1.00 98.31 330 LEU A C 1
ATOM 2591 O O . LEU A 1 330 ? -0.878 10.733 -11.704 1.00 98.31 330 LEU A O 1
ATOM 2595 N N . ASP A 1 331 ? -0.228 11.589 -9.727 1.00 97.31 331 ASP A N 1
ATOM 2596 C CA . ASP A 1 331 ? 1.200 11.585 -10.011 1.00 97.31 331 ASP A CA 1
ATOM 2597 C C . ASP A 1 331 ? 1.847 10.216 -9.708 1.00 97.31 331 ASP A C 1
ATOM 2599 O O . ASP A 1 331 ? 1.261 9.332 -9.069 1.00 97.31 331 ASP A O 1
ATOM 2603 N N . VAL A 1 332 ? 3.073 10.021 -10.192 1.00 94.38 332 VAL A N 1
ATOM 2604 C CA . VAL A 1 332 ? 3.826 8.768 -10.066 1.00 94.38 332 VAL A CA 1
ATOM 2605 C C . VAL A 1 332 ? 4.884 8.858 -8.974 1.00 94.38 332 VAL A C 1
ATOM 2607 O O . VAL A 1 332 ? 4.720 8.275 -7.900 1.00 94.38 332 VAL A O 1
ATOM 2610 N N . GLU A 1 333 ? 5.967 9.577 -9.253 1.00 90.19 333 GLU A N 1
ATOM 2611 C CA . GLU A 1 333 ? 7.112 9.738 -8.354 1.00 90.19 333 GLU A CA 1
ATOM 2612 C C . GLU A 1 333 ? 6.674 10.491 -7.097 1.00 90.19 333 GLU A C 1
ATOM 2614 O O . GLU A 1 333 ? 5.899 11.428 -7.199 1.00 90.19 333 GLU A O 1
ATOM 2619 N N . GLY A 1 334 ? 7.073 10.023 -5.913 1.00 87.75 334 GLY A N 1
ATOM 2620 C CA . GLY A 1 334 ? 6.712 10.646 -4.633 1.00 87.75 334 GLY A CA 1
ATOM 2621 C C . GLY A 1 334 ? 5.240 10.509 -4.227 1.00 87.75 334 GLY A C 1
ATOM 2622 O O . GLY A 1 334 ? 4.886 10.849 -3.101 1.00 87.75 334 GLY A O 1
ATOM 2623 N N . THR A 1 335 ? 4.387 9.943 -5.087 1.00 93.38 335 THR A N 1
ATOM 2624 C CA . THR A 1 335 ? 2.930 9.884 -4.889 1.00 93.38 335 THR A CA 1
ATOM 2625 C C . THR A 1 335 ? 2.410 8.447 -4.851 1.00 93.38 335 THR A C 1
ATOM 2627 O O . THR A 1 335 ? 1.960 7.977 -3.800 1.00 93.38 335 THR A O 1
ATOM 2630 N N . THR A 1 336 ? 2.495 7.722 -5.974 1.00 93.50 336 THR A N 1
ATOM 2631 C CA . THR A 1 336 ? 2.145 6.289 -6.056 1.00 93.50 336 THR A CA 1
ATOM 2632 C C . THR A 1 336 ? 3.367 5.382 -5.907 1.00 93.50 336 THR A C 1
ATOM 2634 O O . THR A 1 336 ? 3.230 4.229 -5.496 1.00 93.50 336 THR A O 1
ATOM 2637 N N . SER A 1 337 ? 4.566 5.903 -6.173 1.00 91.00 337 SER A N 1
ATOM 2638 C CA . SER A 1 337 ? 5.841 5.207 -6.002 1.00 91.00 337 SER A CA 1
ATOM 2639 C C . SER A 1 337 ? 6.896 6.077 -5.313 1.00 91.00 337 SER A C 1
ATOM 2641 O O . SER A 1 337 ? 6.752 7.293 -5.211 1.00 91.00 337 SER A O 1
ATOM 2643 N N . SER A 1 338 ? 7.973 5.452 -4.835 1.00 86.12 338 SER A N 1
ATOM 2644 C CA . SER A 1 338 ? 9.105 6.150 -4.233 1.00 86.12 338 SER A CA 1
ATOM 2645 C C . SER A 1 338 ? 9.916 6.871 -5.303 1.00 86.12 338 SER A C 1
ATOM 2647 O O . SER A 1 338 ? 10.247 6.300 -6.343 1.00 86.12 338 SER A O 1
ATOM 2649 N N . VAL A 1 339 ? 10.293 8.118 -5.011 1.00 81.88 339 VAL A N 1
ATOM 2650 C CA . VAL A 1 339 ? 11.232 8.896 -5.832 1.00 81.88 339 VAL A CA 1
ATOM 2651 C C . VAL A 1 339 ? 12.538 8.117 -6.023 1.00 81.88 339 VAL A C 1
ATOM 2653 O O . VAL A 1 339 ? 13.080 8.063 -7.127 1.00 81.88 339 VAL A O 1
ATOM 2656 N N . LYS A 1 340 ? 13.004 7.422 -4.976 1.00 82.75 340 LYS A N 1
ATOM 2657 C CA . LYS A 1 340 ? 14.233 6.619 -5.013 1.00 82.75 340 LYS A CA 1
ATOM 2658 C C . LYS A 1 340 ? 14.175 5.515 -6.056 1.00 82.75 340 LYS A C 1
ATOM 2660 O O . LYS A 1 340 ? 15.179 5.248 -6.695 1.00 82.75 340 LYS A O 1
ATOM 2665 N N . PHE A 1 341 ? 13.017 4.908 -6.310 1.00 83.06 341 PHE A N 1
ATOM 2666 C CA . PHE A 1 341 ? 12.925 3.860 -7.327 1.00 83.06 341 PHE A CA 1
ATOM 2667 C C . PHE A 1 341 ? 13.308 4.378 -8.724 1.00 83.06 341 PHE A C 1
ATOM 2669 O O . PHE A 1 341 ? 14.040 3.723 -9.467 1.00 83.06 341 PHE A O 1
ATOM 2676 N N . VAL A 1 342 ? 12.882 5.586 -9.088 1.00 81.38 342 VAL A N 1
ATOM 2677 C CA . VAL A 1 342 ? 13.209 6.149 -10.405 1.00 81.38 342 VAL A CA 1
ATOM 2678 C C . VAL A 1 342 ? 14.697 6.495 -10.508 1.00 81.38 342 VAL A C 1
ATOM 2680 O O . VAL A 1 342 ? 15.350 6.127 -11.491 1.00 81.38 342 VAL A O 1
ATOM 2683 N N . TYR A 1 343 ? 15.258 7.137 -9.481 1.00 80.25 343 TYR A N 1
ATOM 2684 C CA . TYR A 1 343 ? 16.652 7.597 -9.496 1.00 80.25 343 TYR A CA 1
ATOM 2685 C C . TYR A 1 343 ? 17.685 6.510 -9.189 1.00 80.25 343 TYR A C 1
ATOM 2687 O O . TYR A 1 343 ? 18.759 6.522 -9.787 1.00 80.25 343 TYR A O 1
ATOM 2695 N N . ASP A 1 344 ? 17.356 5.548 -8.332 1.00 84.00 344 ASP A N 1
ATOM 2696 C CA . ASP A 1 344 ? 18.284 4.514 -7.865 1.00 84.00 344 ASP A CA 1
ATOM 2697 C C . ASP A 1 344 ? 18.115 3.190 -8.624 1.00 84.00 344 ASP A C 1
ATOM 2699 O O . ASP A 1 344 ? 19.021 2.355 -8.605 1.00 84.00 344 ASP A O 1
ATOM 2703 N N . VAL A 1 345 ? 16.993 2.996 -9.333 1.00 88.25 345 VAL A N 1
ATOM 2704 C CA . VAL A 1 345 ? 16.729 1.771 -10.107 1.00 88.25 345 VAL A CA 1
ATOM 2705 C C . VAL A 1 345 ? 16.571 2.066 -11.592 1.00 88.25 345 VAL A C 1
ATOM 2707 O O . VAL A 1 345 ? 17.391 1.603 -12.384 1.00 88.25 345 VAL A O 1
ATOM 2710 N N . MET A 1 346 ? 15.572 2.852 -12.005 1.00 88.19 346 MET A N 1
ATOM 2711 C CA . MET A 1 346 ? 15.245 2.988 -13.434 1.00 88.19 346 MET A CA 1
ATOM 2712 C C . MET A 1 346 ? 16.359 3.655 -14.250 1.00 88.19 346 MET A C 1
ATOM 2714 O O . MET A 1 346 ? 16.758 3.130 -15.296 1.00 88.19 346 MET A O 1
ATOM 2718 N N . PHE A 1 347 ? 16.884 4.801 -13.807 1.00 88.94 347 PHE A N 1
ATOM 2719 C CA . PHE A 1 347 ? 17.975 5.468 -14.527 1.00 88.94 347 PHE A CA 1
ATOM 2720 C C . PHE A 1 347 ? 19.283 4.655 -14.510 1.00 88.94 347 PHE A C 1
ATOM 2722 O O . PHE A 1 347 ? 19.872 4.476 -15.584 1.00 88.94 347 PHE A O 1
ATOM 2729 N N . PRO A 1 348 ? 19.729 4.091 -13.367 1.00 93.00 348 PRO A N 1
ATOM 2730 C CA . PRO A 1 348 ? 20.887 3.202 -13.330 1.00 93.00 348 PRO A CA 1
ATOM 2731 C C . PRO A 1 348 ? 20.725 1.956 -14.201 1.00 93.00 348 PRO A C 1
ATOM 2733 O O . PRO A 1 348 ? 21.681 1.571 -14.872 1.00 93.00 348 PRO A O 1
ATOM 2736 N N . PHE A 1 349 ? 19.526 1.368 -14.259 1.00 93.94 349 PHE A N 1
ATOM 2737 C CA . PHE A 1 349 ? 19.221 0.245 -15.145 1.00 93.94 349 PHE A CA 1
ATOM 2738 C C . PHE A 1 349 ? 19.420 0.633 -16.612 1.00 93.94 349 PHE A C 1
ATOM 2740 O O . PHE A 1 349 ? 20.167 -0.033 -17.326 1.00 93.94 349 PHE A O 1
ATOM 2747 N N . ALA A 1 350 ? 18.841 1.757 -17.052 1.00 93.69 350 ALA A N 1
ATOM 2748 C CA . ALA A 1 350 ? 19.012 2.223 -18.427 1.00 93.69 350 ALA A CA 1
ATOM 2749 C C . ALA A 1 350 ? 20.486 2.462 -18.779 1.00 93.69 350 ALA A C 1
ATOM 2751 O O . ALA A 1 350 ? 20.920 2.109 -19.872 1.00 93.69 350 ALA A O 1
ATOM 2752 N N . ARG A 1 351 ? 21.268 3.023 -17.848 1.00 94.62 351 ARG A N 1
ATOM 2753 C CA . ARG A 1 351 ? 22.708 3.237 -18.035 1.00 94.62 351 ARG A CA 1
ATOM 2754 C C . ARG A 1 351 ? 23.473 1.920 -18.147 1.00 94.62 351 ARG A C 1
ATOM 2756 O O . ARG A 1 351 ? 24.309 1.778 -19.034 1.00 94.62 351 ARG A O 1
ATOM 2763 N N . ARG A 1 352 ? 23.207 0.978 -17.241 1.00 96.00 352 ARG A N 1
ATOM 2764 C CA . ARG A 1 352 ? 23.877 -0.326 -17.181 1.00 96.00 352 ARG A CA 1
ATOM 2765 C C . ARG A 1 352 ? 23.597 -1.155 -18.434 1.00 96.00 352 ARG A C 1
ATOM 2767 O O . ARG A 1 352 ? 24.521 -1.743 -18.987 1.00 96.00 352 ARG A O 1
ATOM 2774 N N . GLU A 1 353 ? 22.349 -1.152 -18.896 1.00 96.50 353 GLU A N 1
ATOM 2775 C CA . GLU A 1 353 ? 21.901 -1.976 -20.021 1.00 96.50 353 GLU A CA 1
ATOM 2776 C C . GLU A 1 353 ? 22.106 -1.333 -21.394 1.00 96.50 353 GLU A C 1
ATOM 2778 O O . GLU A 1 353 ? 22.006 -2.030 -22.399 1.00 96.50 353 GLU A O 1
ATOM 2783 N N . LEU A 1 354 ? 22.420 -0.035 -21.481 1.00 96.69 354 LEU A N 1
ATOM 2784 C CA . LEU A 1 354 ? 22.523 0.697 -22.750 1.00 96.69 354 LEU A CA 1
ATOM 2785 C C . LEU A 1 354 ? 23.392 -0.023 -23.793 1.00 96.69 354 LEU A C 1
ATOM 2787 O O . LEU A 1 354 ? 22.943 -0.261 -24.914 1.00 96.69 354 LEU A O 1
ATOM 2791 N N . ALA A 1 355 ? 24.619 -0.399 -23.425 1.00 96.12 355 ALA A N 1
ATOM 2792 C CA . ALA A 1 355 ? 25.553 -1.053 -24.340 1.00 96.12 355 ALA A CA 1
ATOM 2793 C C . ALA A 1 355 ? 25.038 -2.425 -24.803 1.00 96.12 355 ALA A C 1
ATOM 2795 O O . ALA A 1 355 ? 25.077 -2.743 -25.993 1.00 96.12 355 ALA A O 1
ATOM 2796 N N . ALA A 1 356 ? 24.518 -3.230 -23.871 1.00 95.69 356 ALA A N 1
ATOM 2797 C CA . ALA A 1 356 ? 23.956 -4.538 -24.180 1.00 95.69 356 ALA A CA 1
ATOM 2798 C C . ALA A 1 356 ? 22.713 -4.400 -25.070 1.00 95.69 356 ALA A C 1
ATOM 2800 O O . ALA A 1 356 ? 22.597 -5.093 -26.080 1.00 95.69 356 ALA A O 1
ATOM 2801 N N . TYR A 1 357 ? 21.817 -3.465 -24.766 1.00 96.25 357 TYR A N 1
ATOM 2802 C CA . TYR A 1 357 ? 20.614 -3.216 -25.548 1.00 96.25 357 TYR A CA 1
ATOM 2803 C C . TYR A 1 357 ? 20.949 -2.816 -26.989 1.00 96.25 357 TYR A C 1
ATOM 2805 O O . TYR A 1 357 ? 20.437 -3.422 -27.930 1.00 96.25 357 TYR A O 1
ATOM 2813 N N . LEU A 1 358 ? 21.878 -1.871 -27.177 1.00 96.56 358 LEU A N 1
ATOM 2814 C CA . LEU A 1 358 ? 22.341 -1.452 -28.503 1.00 96.56 358 LEU A CA 1
ATOM 2815 C C . LEU A 1 358 ? 23.019 -2.582 -29.285 1.00 96.56 358 LEU A C 1
ATOM 2817 O O . LEU A 1 358 ? 23.054 -2.523 -30.508 1.00 96.56 358 LEU A O 1
ATOM 2821 N N . GLN A 1 359 ? 23.562 -3.609 -28.628 1.00 95.00 359 GLN A N 1
ATOM 2822 C CA . GLN A 1 359 ? 24.101 -4.785 -29.316 1.00 95.00 359 GLN A CA 1
ATOM 2823 C C . GLN A 1 359 ? 22.996 -5.736 -29.784 1.00 95.00 359 GLN A C 1
ATOM 2825 O O . GLN A 1 359 ? 23.046 -6.206 -30.920 1.00 95.00 359 GLN A O 1
ATOM 2830 N N . HIS A 1 360 ? 22.010 -6.015 -28.929 1.00 93.81 360 HIS A N 1
ATOM 2831 C CA . HIS A 1 360 ? 20.990 -7.038 -29.185 1.00 93.81 360 HIS A CA 1
ATOM 2832 C C . HIS A 1 360 ? 19.816 -6.528 -30.027 1.00 93.81 360 HIS A C 1
ATOM 2834 O O . HIS A 1 360 ? 19.303 -7.258 -30.872 1.00 93.81 360 HIS A O 1
ATOM 2840 N N . ALA A 1 361 ? 19.392 -5.282 -29.815 1.00 94.50 361 ALA A N 1
ATOM 2841 C CA . ALA A 1 361 ? 18.214 -4.695 -30.449 1.00 94.50 361 ALA A CA 1
ATOM 2842 C C . ALA A 1 361 ? 18.552 -3.776 -31.634 1.00 94.50 361 ALA A C 1
ATOM 2844 O O . ALA A 1 361 ? 17.646 -3.147 -32.180 1.00 94.50 361 ALA A O 1
ATOM 2845 N N . TRP A 1 362 ? 19.826 -3.710 -32.049 1.00 96.06 362 TRP A N 1
ATOM 2846 C CA . TRP A 1 362 ? 20.309 -2.767 -33.065 1.00 96.06 362 TRP A CA 1
ATOM 2847 C C . TRP A 1 362 ? 19.465 -2.773 -34.337 1.00 96.06 362 TRP A C 1
ATOM 2849 O O . TRP A 1 362 ? 19.039 -1.724 -34.796 1.00 96.06 362 TRP A O 1
ATOM 2859 N N . GLU A 1 363 ? 19.192 -3.956 -34.885 1.00 94.75 363 GLU A N 1
ATOM 2860 C CA . GLU A 1 363 ? 18.508 -4.124 -36.174 1.00 94.75 363 GLU A CA 1
ATOM 2861 C C . GLU A 1 363 ? 16.992 -3.873 -36.099 1.00 94.75 363 GLU A C 1
ATOM 2863 O O . GLU A 1 363 ? 16.287 -4.030 -37.092 1.00 94.75 363 GLU A O 1
ATOM 2868 N N . THR A 1 364 ? 16.454 -3.518 -34.927 1.00 96.62 364 THR A N 1
ATOM 2869 C CA . THR A 1 364 ? 15.028 -3.205 -34.794 1.00 96.62 364 THR A CA 1
ATOM 2870 C C . THR A 1 364 ? 14.736 -1.787 -35.279 1.00 96.62 364 THR A C 1
ATOM 2872 O O . THR A 1 364 ? 15.468 -0.850 -34.958 1.00 96.62 364 THR A O 1
ATOM 2875 N N . ASP A 1 365 ? 13.613 -1.607 -35.982 1.00 96.44 365 ASP A N 1
ATOM 2876 C CA . ASP A 1 365 ? 13.185 -0.293 -36.488 1.00 96.44 365 ASP A CA 1
ATOM 2877 C C . ASP A 1 365 ? 13.087 0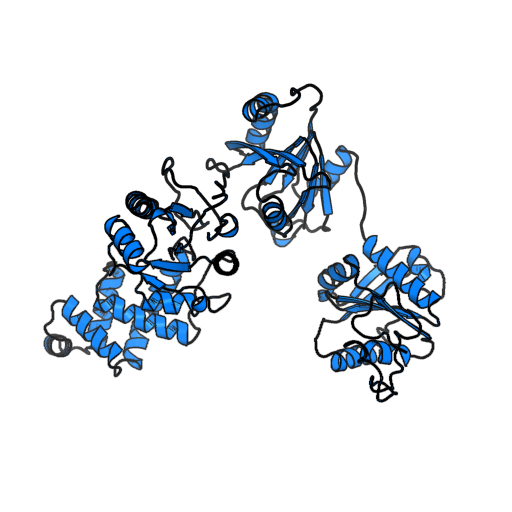.757 -35.371 1.00 96.44 365 ASP A C 1
ATOM 2879 O O . ASP A 1 365 ? 13.460 1.914 -35.557 1.00 96.44 365 ASP A O 1
ATOM 2883 N N . ALA A 1 366 ? 12.620 0.349 -34.187 1.00 93.88 366 ALA A N 1
ATOM 2884 C CA . ALA A 1 366 ? 12.493 1.234 -33.035 1.00 93.88 366 ALA A CA 1
ATOM 2885 C C . ALA A 1 366 ? 13.859 1.689 -32.496 1.00 93.88 366 ALA A C 1
ATOM 2887 O O . ALA A 1 366 ? 14.032 2.874 -32.206 1.00 93.88 366 ALA A O 1
ATOM 2888 N N . CYS A 1 367 ? 14.835 0.778 -32.395 1.00 95.75 367 CYS A N 1
ATOM 2889 C CA . CYS A 1 367 ? 16.192 1.137 -31.988 1.00 95.75 367 CYS A CA 1
ATOM 2890 C C . CYS A 1 367 ? 16.849 2.043 -33.033 1.00 95.75 367 CYS A C 1
ATOM 2892 O O . CYS A 1 367 ? 17.397 3.078 -32.668 1.00 95.75 367 CYS A O 1
ATOM 2894 N N . GLN A 1 368 ? 16.737 1.714 -34.325 1.00 97.50 368 GLN A N 1
ATOM 2895 C CA . GLN A 1 368 ? 17.279 2.543 -35.408 1.00 97.50 368 GLN A CA 1
ATOM 2896 C C . GLN A 1 368 ? 16.693 3.958 -35.393 1.00 97.50 368 GLN A C 1
ATOM 2898 O O . GLN A 1 368 ? 17.443 4.930 -35.459 1.00 97.50 368 GLN A O 1
ATOM 2903 N N . ALA A 1 369 ? 15.374 4.091 -35.233 1.00 96.50 369 ALA A N 1
ATOM 2904 C CA . ALA A 1 369 ? 14.716 5.392 -35.147 1.00 96.50 369 ALA A CA 1
ATOM 2905 C C . ALA A 1 369 ? 15.200 6.211 -33.939 1.00 96.50 369 ALA A C 1
ATOM 2907 O O . ALA A 1 369 ? 15.499 7.397 -34.082 1.00 96.50 369 ALA A O 1
ATOM 2908 N N . ALA A 1 370 ? 15.335 5.580 -32.768 1.00 95.94 370 ALA A N 1
ATOM 2909 C CA . ALA A 1 370 ? 15.829 6.251 -31.570 1.00 95.94 370 ALA A CA 1
ATOM 2910 C C . ALA A 1 370 ? 17.296 6.692 -31.719 1.00 95.94 370 ALA A C 1
ATOM 2912 O O . ALA A 1 370 ? 17.648 7.813 -31.354 1.00 95.94 370 ALA A O 1
ATOM 2913 N N . CYS A 1 371 ? 18.150 5.853 -32.311 1.00 97.25 371 CYS A N 1
ATOM 2914 C CA . CYS A 1 371 ? 19.546 6.187 -32.593 1.00 97.25 371 CYS A CA 1
ATOM 2915 C C . CYS A 1 371 ? 19.686 7.329 -33.614 1.00 97.25 371 CYS A C 1
ATOM 2917 O O . CYS A 1 371 ? 20.540 8.201 -33.445 1.00 97.25 371 CYS A O 1
ATOM 2919 N N . GLU A 1 372 ? 18.834 7.363 -34.639 1.00 97.44 372 GLU A N 1
ATOM 2920 C CA . GLU A 1 372 ? 18.789 8.464 -35.606 1.00 97.44 372 GLU A CA 1
ATOM 2921 C C . GLU A 1 372 ? 18.360 9.775 -34.931 1.00 97.44 372 GLU A C 1
ATOM 2923 O O . GLU A 1 372 ? 18.961 10.824 -35.169 1.00 97.44 372 GLU A O 1
ATOM 2928 N N . GLN A 1 373 ? 17.388 9.718 -34.012 1.00 97.25 373 GLN A N 1
ATOM 2929 C CA . GLN A 1 373 ? 16.988 10.883 -33.222 1.00 97.25 373 GLN A CA 1
ATOM 2930 C C . GLN A 1 373 ? 18.110 11.364 -32.290 1.00 97.25 373 GLN A C 1
ATOM 2932 O O . GLN A 1 373 ? 18.305 12.569 -32.165 1.00 97.25 373 GLN A O 1
ATOM 2937 N N . VAL A 1 374 ? 18.891 10.464 -31.677 1.00 96.75 374 VAL A N 1
ATOM 2938 C CA . VAL A 1 374 ? 20.086 10.851 -30.897 1.00 96.75 374 VAL A CA 1
ATOM 2939 C C . VAL A 1 374 ? 21.102 11.585 -31.776 1.00 96.75 374 VAL A C 1
ATOM 2941 O O . VAL A 1 374 ? 21.655 12.601 -31.357 1.00 96.75 374 VAL A O 1
ATOM 2944 N N . ALA A 1 375 ? 21.326 11.123 -33.009 1.00 96.50 375 ALA A N 1
ATOM 2945 C CA . ALA A 1 375 ? 22.204 11.815 -33.950 1.00 96.50 375 ALA A CA 1
ATOM 2946 C C . ALA A 1 375 ? 21.672 13.217 -34.301 1.00 96.50 375 ALA A C 1
ATOM 2948 O O . ALA A 1 375 ? 22.442 14.181 -34.324 1.00 96.50 375 ALA A O 1
ATOM 2949 N N . ALA A 1 376 ? 20.362 13.347 -34.527 1.00 96.19 376 ALA A N 1
ATOM 2950 C CA . ALA A 1 376 ? 19.717 14.631 -34.790 1.00 96.19 376 ALA A CA 1
ATOM 2951 C C . ALA A 1 376 ? 19.826 15.594 -33.593 1.00 96.19 376 ALA A C 1
ATOM 2953 O O . ALA A 1 376 ? 20.181 16.759 -33.780 1.00 96.19 376 ALA A O 1
ATOM 2954 N N . ASP A 1 377 ? 19.603 15.105 -32.370 1.00 94.75 377 ASP A N 1
ATOM 2955 C CA . ASP A 1 377 ? 19.736 15.877 -31.126 1.00 94.75 377 ASP A CA 1
ATOM 2956 C C . ASP A 1 377 ? 21.185 16.361 -30.914 1.00 94.75 377 ASP A C 1
ATOM 2958 O O . ASP A 1 377 ? 21.410 17.477 -30.444 1.00 94.75 377 ASP A O 1
ATOM 2962 N N . ALA A 1 378 ? 22.175 15.574 -31.350 1.00 94.06 378 ALA A N 1
ATOM 2963 C CA . ALA A 1 378 ? 23.592 15.950 -31.385 1.00 94.06 378 ALA A CA 1
ATOM 2964 C C . ALA A 1 378 ? 23.961 16.895 -32.554 1.00 94.06 378 ALA A C 1
ATOM 2966 O O . ALA A 1 378 ? 25.139 17.187 -32.787 1.00 94.06 378 ALA A O 1
ATOM 2967 N N . GLY A 1 379 ? 22.977 17.373 -33.324 1.00 94.88 379 GLY A N 1
ATOM 2968 C CA . GLY A 1 379 ? 23.169 18.296 -34.444 1.00 94.88 379 GLY A CA 1
ATOM 2969 C C . GLY A 1 379 ? 23.780 17.649 -35.689 1.00 94.88 379 GLY A C 1
ATOM 2970 O O . GLY A 1 379 ? 24.427 18.331 -36.489 1.00 94.88 379 GLY A O 1
ATOM 2971 N N . ARG A 1 380 ? 23.633 16.331 -35.855 1.00 95.62 380 ARG A N 1
ATOM 2972 C CA . ARG A 1 380 ? 24.143 15.583 -37.011 1.00 95.62 380 ARG A CA 1
ATOM 2973 C C . ARG A 1 380 ? 23.050 15.392 -38.061 1.00 95.62 380 ARG A C 1
ATOM 2975 O O . ARG A 1 380 ? 21.871 15.321 -37.746 1.00 95.62 380 ARG A O 1
ATOM 2982 N N . ALA A 1 381 ? 23.460 15.302 -39.328 1.00 92.19 381 ALA A N 1
ATOM 2983 C CA . ALA A 1 381 ? 22.527 15.149 -40.448 1.00 92.19 381 ALA A CA 1
ATOM 2984 C C . ALA A 1 381 ? 21.893 13.748 -40.530 1.00 92.19 381 ALA A C 1
ATOM 2986 O O . ALA A 1 381 ? 20.780 13.617 -41.022 1.00 92.19 381 ALA A O 1
ATOM 2987 N N . SER A 1 382 ? 22.634 12.719 -40.113 1.00 95.88 382 SER A N 1
ATOM 2988 C CA . SER A 1 382 ? 22.151 11.351 -39.896 1.00 95.88 382 SER A CA 1
ATOM 2989 C C . SER A 1 382 ? 23.166 10.564 -39.073 1.00 95.88 382 SER A C 1
ATOM 2991 O O . SER A 1 382 ? 24.340 10.958 -39.008 1.00 95.88 382 SER A O 1
ATOM 2993 N N . LEU A 1 383 ? 22.763 9.430 -38.499 1.00 94.69 383 LEU A N 1
ATOM 2994 C CA . LEU A 1 383 ? 23.679 8.530 -37.797 1.00 94.69 383 LEU A CA 1
ATOM 2995 C C . LEU A 1 383 ? 24.776 7.998 -38.729 1.00 94.69 383 LEU A C 1
ATOM 2997 O O . LEU A 1 383 ? 25.946 7.956 -38.353 1.00 94.69 383 LEU A O 1
ATOM 3001 N N . ALA A 1 384 ? 24.423 7.655 -39.970 1.00 93.88 384 ALA A N 1
ATOM 3002 C CA . ALA A 1 384 ? 25.379 7.172 -40.966 1.00 93.88 384 ALA A CA 1
ATOM 3003 C C . ALA A 1 384 ? 26.433 8.235 -41.322 1.00 93.88 384 ALA A C 1
ATOM 3005 O O . ALA A 1 384 ? 27.624 7.931 -41.398 1.00 93.88 384 ALA A O 1
ATOM 3006 N N . ALA A 1 385 ? 26.012 9.492 -41.503 1.00 92.62 385 ALA A N 1
ATOM 3007 C CA . ALA A 1 385 ? 26.933 10.596 -41.767 1.00 92.62 385 ALA A CA 1
ATOM 3008 C C . ALA A 1 385 ? 27.831 10.894 -40.558 1.00 92.62 385 ALA A C 1
ATOM 3010 O O . ALA A 1 385 ? 29.008 11.210 -40.730 1.00 92.62 385 ALA A O 1
ATOM 3011 N N . TRP A 1 386 ? 27.290 10.777 -39.344 1.00 95.62 386 TRP A N 1
ATOM 3012 C CA . TRP A 1 386 ? 28.054 10.951 -38.114 1.00 95.62 386 TRP A CA 1
ATOM 3013 C C . TRP A 1 386 ? 29.142 9.882 -37.968 1.00 95.62 386 TRP A C 1
ATOM 3015 O O . TRP A 1 386 ? 30.311 10.226 -37.797 1.00 95.62 386 TRP A O 1
ATOM 3025 N N . ALA A 1 387 ? 28.782 8.608 -38.136 1.00 94.56 387 ALA A N 1
ATOM 3026 C CA . ALA A 1 387 ? 29.718 7.488 -38.081 1.00 94.56 387 ALA A CA 1
ATOM 3027 C C . ALA A 1 387 ? 30.822 7.587 -39.141 1.00 94.56 387 ALA A C 1
ATOM 3029 O O . ALA A 1 387 ? 31.995 7.397 -38.829 1.00 94.56 387 ALA A O 1
ATOM 3030 N N . ALA A 1 388 ? 30.467 7.958 -40.376 1.00 92.06 388 ALA A N 1
ATOM 3031 C CA . ALA A 1 388 ? 31.439 8.155 -41.450 1.00 92.06 388 ALA A CA 1
ATOM 3032 C C . ALA A 1 388 ? 32.387 9.340 -41.191 1.00 92.06 388 ALA A C 1
ATOM 3034 O O . ALA A 1 388 ? 33.551 9.289 -41.581 1.00 92.06 388 ALA A O 1
ATOM 3035 N N . GLY A 1 389 ? 31.903 10.407 -40.546 1.00 92.19 389 GLY A N 1
ATOM 3036 C CA . GLY A 1 389 ? 32.707 11.585 -40.217 1.00 92.19 389 GLY A CA 1
ATOM 3037 C C . GLY A 1 389 ? 33.725 11.354 -39.097 1.00 92.19 389 GLY A C 1
ATOM 3038 O O . GLY A 1 389 ? 34.777 11.990 -39.103 1.00 92.19 389 GLY A O 1
ATOM 3039 N N . GLU A 1 390 ? 33.427 10.453 -38.157 1.00 91.12 390 GLU A N 1
ATOM 3040 C CA . GLU A 1 390 ? 34.306 10.120 -37.025 1.00 91.12 390 GLU A CA 1
ATOM 3041 C C . GLU A 1 390 ? 35.067 8.791 -37.197 1.00 91.12 390 GLU A C 1
ATOM 3043 O O . GLU A 1 390 ? 35.866 8.445 -36.329 1.00 91.12 390 GLU A O 1
ATOM 3048 N N . ASP A 1 391 ? 34.845 8.067 -38.303 1.00 90.62 391 ASP A N 1
ATOM 3049 C CA . ASP A 1 391 ? 35.413 6.735 -38.589 1.00 90.62 391 ASP A CA 1
ATOM 3050 C C . ASP A 1 391 ? 35.274 5.770 -37.393 1.00 90.62 391 ASP A C 1
ATOM 3052 O O . ASP A 1 391 ? 36.222 5.120 -36.945 1.00 90.62 391 ASP A O 1
ATOM 3056 N N . ARG A 1 392 ? 34.067 5.733 -36.811 1.00 92.25 392 ARG A N 1
ATOM 3057 C CA . ARG A 1 392 ? 33.753 4.998 -35.578 1.00 92.25 392 ARG A CA 1
ATOM 3058 C C . ARG A 1 392 ? 32.456 4.208 -35.723 1.00 92.25 392 ARG A C 1
ATOM 3060 O O . ARG A 1 392 ? 31.557 4.609 -36.457 1.00 92.25 392 ARG A O 1
ATOM 3067 N N . ASP A 1 393 ? 32.351 3.095 -34.993 1.00 94.00 393 ASP A N 1
ATOM 3068 C CA . ASP A 1 393 ? 31.113 2.308 -34.917 1.00 94.00 393 ASP A CA 1
ATOM 3069 C C . ASP A 1 393 ? 29.933 3.206 -34.481 1.00 94.00 393 ASP A C 1
ATOM 3071 O O . ASP A 1 393 ? 30.021 3.829 -33.413 1.00 94.00 393 ASP A O 1
ATOM 3075 N N . PRO A 1 394 ? 28.833 3.281 -35.262 1.00 94.94 394 PRO A N 1
ATOM 3076 C CA . PRO A 1 394 ? 27.651 4.064 -34.903 1.00 94.94 394 PRO A CA 1
ATOM 3077 C C . PRO A 1 394 ? 27.079 3.691 -33.531 1.00 94.94 394 PRO A C 1
ATOM 3079 O O . PRO A 1 394 ? 26.611 4.577 -32.817 1.00 94.94 394 PRO A O 1
ATOM 3082 N N . ARG A 1 395 ? 27.169 2.419 -33.114 1.00 95.75 395 ARG A N 1
ATOM 3083 C CA . ARG A 1 395 ? 26.730 1.983 -31.775 1.00 95.75 395 ARG A CA 1
ATOM 3084 C C . ARG A 1 395 ? 27.497 2.695 -30.673 1.00 95.75 395 ARG A C 1
ATOM 3086 O O . ARG A 1 395 ? 26.895 3.258 -29.766 1.00 95.75 395 ARG A O 1
ATOM 3093 N N . ALA A 1 396 ? 28.821 2.725 -30.796 1.00 94.94 396 ALA A N 1
ATOM 3094 C CA . ALA A 1 396 ? 29.699 3.345 -29.812 1.00 94.94 396 ALA A CA 1
ATOM 3095 C C . ALA A 1 396 ? 29.542 4.875 -29.757 1.00 94.94 396 ALA A C 1
ATOM 3097 O O . ALA A 1 396 ? 29.797 5.476 -28.714 1.00 94.94 396 ALA A O 1
ATOM 3098 N N . LEU A 1 397 ? 29.146 5.515 -30.864 1.00 95.94 397 LEU A N 1
ATOM 3099 C CA . LEU A 1 397 ? 28.822 6.946 -30.894 1.00 95.94 397 LEU A CA 1
ATOM 3100 C C . LEU A 1 397 ? 27.524 7.244 -30.143 1.00 95.94 397 LEU A C 1
ATOM 3102 O O . LEU A 1 397 ? 27.507 8.130 -29.290 1.00 95.94 397 LEU A O 1
ATOM 3106 N N . VAL A 1 398 ? 26.468 6.474 -30.417 1.00 97.12 398 VAL A N 1
ATOM 3107 C CA . VAL A 1 398 ? 25.179 6.608 -29.726 1.00 97.12 398 VAL A CA 1
ATOM 3108 C C . VAL A 1 398 ? 25.331 6.320 -28.237 1.00 97.12 398 VAL A C 1
ATOM 3110 O O . VAL A 1 398 ? 24.836 7.093 -27.425 1.00 97.12 398 VAL A O 1
ATOM 3113 N N . GLU A 1 399 ? 26.046 5.256 -27.867 1.00 97.12 399 GLU A N 1
ATOM 3114 C CA . GLU A 1 399 ? 26.315 4.912 -26.467 1.00 97.12 399 GLU A CA 1
ATOM 3115 C C . GLU A 1 399 ? 27.039 6.051 -25.738 1.00 97.12 399 GLU A C 1
ATOM 3117 O O . GLU A 1 399 ? 26.628 6.456 -24.648 1.00 97.12 399 GLU A O 1
ATOM 3122 N N . ALA A 1 400 ? 28.091 6.603 -26.353 1.00 96.25 400 ALA A N 1
ATOM 3123 C CA . ALA A 1 400 ? 28.863 7.694 -25.769 1.00 96.25 400 ALA A CA 1
ATOM 3124 C C . ALA A 1 400 ? 28.023 8.966 -25.599 1.00 96.25 400 ALA A C 1
ATOM 3126 O O . ALA A 1 400 ? 28.095 9.610 -24.553 1.00 96.25 400 ALA A O 1
ATOM 3127 N N . GLU A 1 401 ? 27.209 9.318 -26.594 1.00 96.88 401 GLU A N 1
ATOM 3128 C CA . GLU A 1 401 ? 26.368 10.512 -26.530 1.00 96.88 401 GLU A CA 1
ATOM 3129 C C . GLU A 1 401 ? 25.201 10.348 -25.560 1.00 96.88 401 GLU A C 1
ATOM 3131 O O . GLU A 1 401 ? 24.959 11.237 -24.751 1.00 96.88 401 GLU A O 1
ATOM 3136 N N . ALA A 1 402 ? 24.525 9.200 -25.557 1.00 96.25 402 ALA A N 1
ATOM 3137 C CA . ALA A 1 402 ? 23.487 8.907 -24.575 1.00 96.25 402 ALA A CA 1
ATOM 3138 C C . ALA A 1 402 ? 24.053 8.931 -23.146 1.00 96.25 402 ALA A C 1
ATOM 3140 O O . ALA A 1 402 ? 23.448 9.542 -22.269 1.00 96.25 402 ALA A O 1
ATOM 3141 N N . THR A 1 403 ? 25.245 8.368 -22.922 1.00 95.75 403 THR A N 1
ATOM 3142 C CA . THR A 1 403 ? 25.934 8.449 -21.622 1.00 95.75 403 THR A CA 1
ATOM 3143 C C . THR A 1 403 ? 26.252 9.895 -21.247 1.00 95.75 403 THR A C 1
ATOM 3145 O O . THR A 1 403 ? 25.966 10.310 -20.128 1.00 95.75 403 THR A O 1
ATOM 3148 N N . ARG A 1 404 ? 26.769 10.698 -22.186 1.00 96.62 404 ARG A N 1
ATOM 3149 C CA . ARG A 1 404 ? 27.051 12.125 -21.968 1.00 96.62 404 ARG A CA 1
ATOM 3150 C C . ARG A 1 404 ? 25.787 12.910 -21.611 1.00 96.62 404 ARG A C 1
ATOM 3152 O O . ARG A 1 404 ? 25.836 13.793 -20.758 1.00 96.62 404 ARG A O 1
ATOM 3159 N N . LEU A 1 405 ? 24.671 12.618 -22.278 1.00 94.62 405 LEU A N 1
ATOM 3160 C CA . LEU A 1 405 ? 23.375 13.236 -22.009 1.00 94.62 405 LEU A CA 1
ATOM 3161 C C . LEU A 1 405 ? 22.847 12.835 -20.623 1.00 94.62 405 LEU A C 1
ATOM 3163 O O . LEU A 1 405 ? 22.385 13.712 -19.899 1.00 94.62 405 LEU A O 1
ATOM 3167 N N . MET A 1 406 ? 22.980 11.562 -20.226 1.00 92.38 406 MET A N 1
ATOM 3168 C CA . MET A 1 406 ? 22.634 11.091 -18.876 1.00 92.38 406 MET A CA 1
ATOM 3169 C C . MET A 1 406 ? 23.497 11.763 -17.796 1.00 92.38 406 MET A C 1
ATOM 3171 O O . MET A 1 406 ? 22.956 12.264 -16.817 1.00 92.38 406 MET A O 1
ATOM 3175 N N . ASP A 1 407 ? 24.819 11.832 -17.986 1.00 92.12 407 ASP A N 1
ATOM 3176 C CA . ASP A 1 407 ? 25.748 12.463 -17.031 1.00 92.12 407 ASP A CA 1
ATOM 3177 C C . ASP A 1 407 ? 25.488 13.972 -16.864 1.00 92.12 407 ASP A C 1
ATOM 3179 O O . ASP A 1 407 ? 25.788 14.549 -15.820 1.00 92.12 407 ASP A O 1
ATOM 3183 N N . ALA A 1 408 ? 24.931 14.620 -17.891 1.00 91.25 408 ALA A N 1
ATOM 3184 C CA . ALA A 1 408 ? 24.572 16.035 -17.877 1.00 91.25 408 ALA A CA 1
ATOM 3185 C C . ALA A 1 408 ? 23.102 16.300 -17.492 1.00 91.25 408 ALA A C 1
ATOM 3187 O O . ALA A 1 408 ? 22.666 17.447 -17.605 1.00 91.25 408 ALA A O 1
ATOM 3188 N N . ASP A 1 409 ? 22.345 15.265 -17.106 1.00 85.06 409 ASP A N 1
ATOM 3189 C CA . ASP A 1 409 ? 20.897 15.311 -16.837 1.00 85.06 409 ASP A CA 1
ATOM 3190 C C . ASP A 1 409 ? 20.089 16.000 -17.965 1.00 85.06 409 ASP A C 1
ATOM 3192 O O . ASP A 1 409 ? 19.142 16.763 -17.756 1.00 85.06 409 ASP A O 1
ATOM 3196 N N . GLN A 1 410 ? 20.496 15.771 -19.220 1.00 87.62 410 GLN A N 1
ATOM 3197 C CA . GLN A 1 410 ? 19.869 16.375 -20.395 1.00 87.62 410 GLN A CA 1
ATOM 3198 C C . GLN A 1 410 ? 18.706 15.523 -20.900 1.00 87.62 410 GLN A C 1
ATOM 3200 O O . GLN A 1 410 ? 18.879 14.411 -21.392 1.00 87.62 410 GLN A O 1
ATOM 3205 N N . LYS A 1 411 ? 17.502 16.095 -20.878 1.00 83.69 411 LYS A N 1
ATOM 3206 C CA . LYS A 1 411 ? 16.246 15.428 -21.261 1.00 83.69 411 LYS A CA 1
ATOM 3207 C C . LYS A 1 411 ? 15.984 15.435 -22.779 1.00 83.69 411 LYS A C 1
ATOM 3209 O O . LYS A 1 411 ? 14.893 15.816 -23.206 1.00 83.69 411 LYS A O 1
ATOM 3214 N N . ALA A 1 412 ? 16.973 15.030 -23.577 1.00 89.81 412 ALA A N 1
ATOM 3215 C CA . ALA A 1 412 ? 16.896 14.974 -25.042 1.00 89.81 412 ALA A CA 1
ATOM 3216 C C . ALA A 1 412 ? 15.874 13.933 -25.548 1.00 89.81 412 ALA A C 1
ATOM 3218 O O . ALA A 1 412 ? 15.615 12.924 -24.888 1.00 89.81 412 ALA A O 1
ATOM 3219 N N . THR A 1 413 ? 15.291 14.167 -26.726 1.00 89.62 413 THR A N 1
ATOM 3220 C CA . THR A 1 413 ? 14.199 13.343 -27.273 1.00 89.62 413 THR A CA 1
ATOM 3221 C C . THR A 1 413 ? 14.671 11.928 -27.597 1.00 89.62 413 THR A C 1
ATOM 3223 O O . THR A 1 413 ? 14.036 10.959 -27.176 1.00 89.62 413 THR A O 1
ATOM 3226 N N . GLY A 1 414 ? 15.801 11.792 -28.292 1.00 92.75 414 GLY A N 1
ATOM 3227 C CA . GLY A 1 414 ? 16.380 10.500 -28.658 1.00 92.75 414 GLY A CA 1
ATOM 3228 C C . GLY A 1 414 ? 16.809 9.690 -27.435 1.00 92.75 414 GLY A C 1
ATOM 3229 O O . GLY A 1 414 ? 16.563 8.486 -27.377 1.00 92.75 414 GLY A O 1
ATOM 3230 N N . LEU A 1 415 ? 17.356 10.353 -26.406 1.00 93.81 415 LEU A N 1
ATOM 3231 C CA . LEU A 1 415 ? 17.699 9.693 -25.143 1.00 93.81 415 LEU A CA 1
ATOM 3232 C C . LEU A 1 415 ? 16.456 9.095 -24.469 1.00 93.81 415 LEU A C 1
ATOM 3234 O O . LEU A 1 415 ? 16.481 7.928 -24.083 1.00 93.81 415 LEU A O 1
ATOM 3238 N N . LYS A 1 416 ? 15.358 9.854 -24.370 1.00 89.88 416 LYS A N 1
ATOM 3239 C CA . LYS A 1 416 ? 14.103 9.358 -23.780 1.00 89.88 416 LYS A CA 1
ATOM 3240 C C . LYS A 1 416 ? 13.540 8.159 -24.541 1.00 89.88 416 LYS A C 1
ATOM 3242 O O . LYS A 1 416 ? 13.026 7.232 -23.920 1.00 89.88 416 LYS A O 1
ATOM 3247 N N . GLN A 1 417 ? 13.638 8.165 -25.872 1.00 91.56 417 GLN A N 1
ATOM 3248 C CA . GLN A 1 417 ? 13.210 7.034 -26.698 1.00 91.56 417 GLN A CA 1
ATOM 3249 C C . GLN A 1 417 ? 14.038 5.778 -26.392 1.00 91.56 417 GLN A C 1
ATOM 3251 O O . GLN A 1 417 ? 13.460 4.721 -26.144 1.00 91.56 417 GLN A O 1
ATOM 3256 N N . LEU A 1 418 ? 15.371 5.895 -26.331 1.00 94.19 418 LEU A N 1
ATOM 3257 C CA . LEU A 1 418 ? 16.248 4.777 -25.963 1.00 94.19 418 LEU A CA 1
ATOM 3258 C C . LEU A 1 418 ? 15.980 4.269 -24.542 1.00 94.19 418 LEU A C 1
ATOM 3260 O O . LEU A 1 418 ? 15.839 3.066 -24.347 1.00 94.19 418 LEU A O 1
ATOM 3264 N N . GLN A 1 419 ? 15.859 5.166 -23.561 1.00 92.81 419 GLN A N 1
ATOM 3265 C CA . GLN A 1 419 ? 15.533 4.793 -22.182 1.00 92.81 419 GLN A CA 1
ATOM 3266 C C . GLN A 1 419 ? 14.201 4.038 -22.107 1.00 92.81 419 GLN A C 1
ATOM 3268 O O . GLN A 1 419 ? 14.138 2.980 -21.488 1.00 92.81 419 GLN A O 1
ATOM 3273 N N . GLY A 1 420 ? 13.166 4.508 -22.812 1.00 91.19 420 GLY A N 1
ATOM 3274 C CA . GLY A 1 420 ? 11.871 3.828 -22.885 1.00 91.19 420 GLY A CA 1
ATOM 3275 C C . GLY A 1 420 ? 11.956 2.413 -23.461 1.00 91.19 420 GLY A C 1
ATOM 3276 O O . GLY A 1 420 ? 11.320 1.495 -22.943 1.00 91.19 420 GLY A O 1
ATOM 3277 N N . LEU A 1 421 ? 12.769 2.217 -24.500 1.00 94.38 421 LEU A N 1
ATOM 3278 C CA . LEU A 1 421 ? 13.011 0.906 -25.104 1.00 94.38 421 LEU A CA 1
ATOM 3279 C C . LEU A 1 421 ? 13.763 -0.053 -24.166 1.00 94.38 421 LEU A C 1
ATOM 3281 O O . LEU A 1 421 ? 13.404 -1.228 -24.071 1.00 94.38 421 LEU A O 1
ATOM 3285 N N . ILE A 1 422 ? 14.765 0.450 -23.447 1.00 95.19 422 ILE A N 1
ATOM 3286 C CA . ILE A 1 422 ? 15.537 -0.334 -22.476 1.00 95.19 422 ILE A CA 1
ATOM 3287 C C . ILE A 1 422 ? 14.661 -0.717 -21.279 1.00 95.19 422 ILE A C 1
ATOM 3289 O O . ILE A 1 422 ? 14.613 -1.887 -20.901 1.00 95.19 422 ILE A O 1
ATOM 3293 N N . TRP A 1 423 ? 13.906 0.233 -20.720 1.00 94.19 423 TRP A N 1
ATOM 3294 C CA . TRP A 1 423 ? 12.975 -0.036 -19.622 1.00 94.19 423 TRP A CA 1
ATOM 3295 C C . TRP A 1 423 ? 11.914 -1.055 -20.008 1.00 94.19 423 TRP A C 1
ATOM 3297 O O . TRP A 1 423 ? 11.627 -1.951 -19.220 1.00 94.19 423 TRP A O 1
ATOM 3307 N N . LYS A 1 424 ? 11.380 -0.971 -21.232 1.00 92.88 424 LYS A N 1
ATOM 3308 C CA . LYS A 1 424 ? 10.459 -1.977 -21.765 1.00 92.88 424 LYS A CA 1
ATOM 3309 C C . LYS A 1 424 ? 11.062 -3.379 -21.693 1.00 92.88 424 LYS A C 1
ATOM 3311 O O . LYS A 1 424 ? 10.419 -4.279 -21.167 1.00 92.88 424 LYS A O 1
ATOM 3316 N N . SER A 1 425 ? 12.300 -3.545 -22.157 1.00 92.69 425 SER A N 1
ATOM 3317 C CA . SER A 1 425 ? 13.003 -4.831 -22.082 1.00 92.69 425 SER A CA 1
ATOM 3318 C C . SER A 1 425 ? 13.188 -5.313 -20.638 1.00 92.69 425 SER A C 1
ATOM 3320 O O . SER A 1 425 ? 13.031 -6.502 -20.365 1.00 92.69 425 SER A O 1
ATOM 3322 N N . GLY A 1 426 ? 13.504 -4.408 -19.708 1.00 93.19 426 GLY A N 1
ATOM 3323 C CA . GLY A 1 426 ? 13.647 -4.733 -18.285 1.00 93.19 426 GLY A CA 1
ATOM 3324 C C . GLY A 1 426 ? 12.341 -5.203 -17.640 1.00 93.19 426 GLY A C 1
ATOM 3325 O O . GLY A 1 426 ? 12.329 -6.231 -16.969 1.00 93.19 426 GLY A O 1
ATOM 3326 N N . PHE A 1 427 ? 11.233 -4.501 -17.890 1.00 91.38 427 PHE A N 1
ATOM 3327 C CA . PHE A 1 427 ? 9.915 -4.873 -17.363 1.00 91.38 427 PHE A CA 1
ATOM 3328 C C . PHE A 1 427 ? 9.376 -6.167 -17.992 1.00 91.38 427 PHE A C 1
ATOM 3330 O O . PHE A 1 427 ? 8.915 -7.055 -17.277 1.00 91.38 427 PHE A O 1
ATOM 3337 N N . GLU A 1 428 ? 9.476 -6.327 -19.316 1.00 89.56 428 GLU A N 1
ATOM 3338 C CA . GLU A 1 428 ? 8.972 -7.519 -20.021 1.00 89.56 428 GLU A CA 1
ATOM 3339 C C . GLU A 1 428 ? 9.759 -8.793 -19.679 1.00 89.56 428 GLU A C 1
ATOM 3341 O O . GLU A 1 428 ? 9.192 -9.886 -19.689 1.00 89.56 428 GLU A O 1
ATOM 3346 N N . SER A 1 429 ? 11.050 -8.670 -19.358 1.00 90.06 429 SER A N 1
ATOM 3347 C CA . SER A 1 429 ? 11.873 -9.801 -18.906 1.00 90.06 429 SER A CA 1
ATOM 3348 C C . SER A 1 429 ? 11.695 -10.139 -17.422 1.00 90.06 429 SER A C 1
ATOM 3350 O O . SER A 1 429 ? 12.120 -11.213 -16.995 1.00 90.06 429 SER A O 1
ATOM 3352 N N . GLY A 1 430 ? 11.071 -9.249 -16.643 1.00 87.44 430 GLY A N 1
ATOM 3353 C CA . GLY A 1 430 ? 10.940 -9.366 -15.190 1.00 87.44 430 GLY A CA 1
ATOM 3354 C C . GLY A 1 430 ? 12.204 -8.997 -14.407 1.00 87.44 430 GLY A C 1
ATOM 3355 O O . GLY A 1 430 ? 12.226 -9.163 -13.191 1.00 87.44 430 GLY A O 1
ATOM 3356 N N . GLU A 1 431 ? 13.255 -8.498 -15.068 1.00 90.94 431 GLU A N 1
ATOM 3357 C CA . GLU A 1 431 ? 14.461 -8.008 -14.386 1.00 90.94 431 GLU A CA 1
ATOM 3358 C C . GLU A 1 431 ? 14.195 -6.700 -13.627 1.00 90.94 431 GLU A C 1
ATOM 3360 O O . GLU A 1 431 ? 14.837 -6.412 -12.616 1.00 90.94 431 GLU A O 1
ATOM 3365 N N . MET A 1 432 ? 13.220 -5.923 -14.097 1.00 90.00 432 MET A N 1
ATOM 3366 C CA . MET A 1 432 ? 12.723 -4.737 -13.419 1.00 90.00 432 MET A CA 1
ATOM 3367 C C . MET A 1 432 ? 11.260 -4.943 -13.036 1.00 90.00 432 MET A C 1
ATOM 3369 O O . MET A 1 432 ? 10.435 -5.320 -13.866 1.00 90.00 432 MET A O 1
ATOM 3373 N N . VAL A 1 433 ? 10.948 -4.662 -11.775 1.00 89.25 433 VAL A N 1
ATOM 3374 C CA . VAL A 1 433 ? 9.593 -4.680 -11.224 1.00 89.25 433 VAL A CA 1
ATOM 3375 C C . VAL A 1 433 ? 9.359 -3.325 -10.571 1.00 89.25 433 VAL A C 1
ATOM 3377 O O . VAL A 1 433 ? 10.207 -2.844 -9.823 1.00 89.25 433 VAL A O 1
ATOM 3380 N N . ALA A 1 434 ? 8.255 -2.672 -10.916 1.00 90.56 434 ALA A N 1
ATOM 3381 C CA . ALA A 1 434 ? 7.942 -1.330 -10.464 1.00 90.56 434 ALA A CA 1
ATOM 3382 C C . ALA A 1 434 ? 7.510 -1.346 -8.998 1.00 90.56 434 ALA A C 1
ATOM 3384 O O . ALA A 1 434 ? 6.541 -2.011 -8.624 1.00 90.56 434 ALA A O 1
ATOM 3385 N N . HIS A 1 435 ? 8.199 -0.561 -8.177 1.00 91.62 435 HIS A N 1
ATOM 3386 C CA . HIS A 1 435 ? 7.752 -0.291 -6.820 1.00 91.62 435 HIS A CA 1
ATOM 3387 C C . HIS A 1 435 ? 6.472 0.553 -6.852 1.00 91.62 435 HIS A C 1
ATOM 3389 O O . HIS A 1 435 ? 6.399 1.545 -7.580 1.00 91.62 435 HIS A O 1
ATOM 3395 N N . VAL A 1 436 ? 5.497 0.222 -6.012 1.00 91.75 436 VAL A N 1
ATOM 3396 C CA . VAL A 1 436 ? 4.352 1.083 -5.676 1.00 91.75 436 VAL A CA 1
ATOM 3397 C C . VAL A 1 436 ? 4.019 0.899 -4.196 1.00 91.75 436 VAL A C 1
ATOM 3399 O O . VAL A 1 436 ? 4.182 -0.198 -3.655 1.00 91.75 436 VAL A O 1
ATOM 3402 N N . TYR A 1 437 ? 3.577 1.963 -3.522 1.00 87.00 437 TYR A N 1
ATOM 3403 C CA . TYR A 1 437 ? 3.321 1.887 -2.081 1.00 87.00 437 TYR A CA 1
ATOM 3404 C C . TYR A 1 437 ? 2.168 0.915 -1.755 1.00 87.00 437 TYR A C 1
ATOM 3406 O O . TYR A 1 437 ? 1.183 0.878 -2.498 1.00 87.00 437 TYR A O 1
ATOM 3414 N N . PRO A 1 438 ? 2.224 0.165 -0.634 1.00 86.62 438 PRO A N 1
ATOM 3415 C CA . PRO A 1 438 ? 1.225 -0.862 -0.311 1.00 86.62 438 PRO A CA 1
ATOM 3416 C C . PRO A 1 438 ? -0.218 -0.355 -0.172 1.00 86.62 438 PRO A C 1
ATOM 3418 O O . PRO A 1 438 ? -1.164 -1.124 -0.334 1.00 86.62 438 PRO A O 1
ATOM 3421 N N . ASP A 1 439 ? -0.412 0.929 0.135 1.00 87.94 439 ASP A N 1
ATOM 3422 C CA . ASP A 1 439 ? -1.734 1.556 0.227 1.00 87.94 439 ASP A CA 1
ATOM 3423 C C . ASP A 1 439 ? -2.344 1.921 -1.134 1.00 87.94 439 ASP A C 1
ATOM 3425 O O . ASP A 1 439 ? -3.551 2.163 -1.208 1.00 87.94 439 ASP A O 1
ATOM 3429 N N . VAL A 1 440 ? -1.545 1.935 -2.207 1.00 93.44 440 VAL A N 1
ATOM 3430 C CA . VAL A 1 440 ? -1.983 2.365 -3.540 1.00 93.44 440 VAL A CA 1
ATOM 3431 C C . VAL A 1 440 ? -2.949 1.355 -4.166 1.00 93.44 440 VAL A C 1
ATOM 3433 O O . VAL A 1 440 ? -4.092 1.755 -4.392 1.00 93.44 440 VAL A O 1
ATOM 3436 N N . PRO A 1 441 ? -2.601 0.066 -4.391 1.00 91.38 441 PRO A N 1
ATOM 3437 C CA . PRO A 1 441 ? -3.532 -0.897 -4.993 1.00 91.38 441 PRO A CA 1
ATOM 3438 C C . PRO A 1 441 ? -4.922 -0.942 -4.332 1.00 91.38 441 PRO A C 1
ATOM 3440 O O . PRO A 1 441 ? -5.916 -0.750 -5.041 1.00 91.38 441 PRO A O 1
ATOM 3443 N N . PRO A 1 442 ? -5.043 -1.093 -2.993 1.00 87.94 442 PRO A N 1
ATOM 3444 C CA . PRO A 1 442 ? -6.359 -1.158 -2.370 1.00 87.94 442 PRO A CA 1
ATOM 3445 C C . PRO A 1 442 ? -7.115 0.171 -2.471 1.00 87.94 442 PRO A C 1
ATOM 3447 O O . PRO A 1 442 ? -8.341 0.172 -2.420 1.00 87.94 442 PRO A O 1
ATOM 3450 N N . ALA A 1 443 ? -6.438 1.318 -2.586 1.00 90.19 443 ALA A N 1
ATOM 3451 C CA . ALA A 1 443 ? -7.111 2.598 -2.798 1.00 90.19 443 ALA A CA 1
ATOM 3452 C C . ALA A 1 443 ? -7.658 2.741 -4.220 1.00 90.19 443 ALA A C 1
ATOM 3454 O O . ALA A 1 443 ? -8.814 3.134 -4.375 1.00 90.19 443 ALA A O 1
ATOM 3455 N N . LEU A 1 444 ? -6.889 2.343 -5.240 1.00 94.56 444 LEU A N 1
ATOM 3456 C CA . LEU A 1 444 ? -7.371 2.333 -6.624 1.00 94.56 444 LEU A CA 1
ATOM 3457 C C . LEU A 1 444 ? -8.605 1.431 -6.763 1.00 94.56 444 LEU A C 1
ATOM 3459 O O . LEU A 1 444 ? -9.578 1.806 -7.412 1.00 94.56 444 LEU A O 1
ATOM 3463 N N . GLU A 1 445 ? -8.597 0.258 -6.127 1.00 90.81 445 GLU A N 1
ATOM 3464 C CA . GLU A 1 445 ? -9.760 -0.635 -6.070 1.00 90.81 445 GLU A CA 1
ATOM 3465 C C . GLU A 1 445 ? -10.979 0.037 -5.432 1.00 90.81 445 GLU A C 1
ATOM 3467 O O . GLU A 1 445 ? -12.061 0.025 -6.024 1.00 90.81 445 GLU A O 1
ATOM 3472 N N . ARG A 1 446 ? -10.809 0.661 -4.258 1.00 92.50 446 ARG A N 1
ATOM 3473 C CA . ARG A 1 446 ? -11.899 1.353 -3.553 1.00 92.50 446 ARG A CA 1
ATOM 3474 C C . ARG A 1 446 ? -12.488 2.491 -4.379 1.00 92.50 446 ARG A C 1
ATOM 3476 O O . ARG A 1 446 ? -13.706 2.568 -4.504 1.00 92.50 446 ARG A O 1
ATOM 3483 N N . TRP A 1 447 ? -11.656 3.349 -4.963 1.00 93.12 447 TRP A N 1
ATOM 3484 C CA . TRP A 1 447 ? -12.140 4.496 -5.736 1.00 93.12 447 TRP A CA 1
ATOM 3485 C C . TRP A 1 447 ? -12.852 4.064 -7.020 1.00 93.12 447 TRP A C 1
ATOM 3487 O O . TRP A 1 447 ? -13.903 4.611 -7.346 1.00 93.12 447 TRP A O 1
ATOM 3497 N N . ARG A 1 448 ? -12.370 3.014 -7.702 1.00 92.56 448 ARG A N 1
ATOM 3498 C CA . ARG A 1 448 ? -13.097 2.434 -8.843 1.00 92.56 448 ARG A CA 1
ATOM 3499 C C . ARG A 1 448 ? -14.419 1.802 -8.436 1.00 92.56 448 ARG A C 1
ATOM 3501 O O . ARG A 1 448 ? -15.407 1.965 -9.146 1.00 92.56 448 ARG A O 1
ATOM 3508 N N . ALA A 1 449 ? -14.453 1.092 -7.309 1.00 90.12 449 ALA A N 1
ATOM 3509 C CA . ALA A 1 449 ? -15.690 0.527 -6.774 1.00 90.12 449 ALA A CA 1
ATOM 3510 C C . ALA A 1 449 ? -16.703 1.622 -6.400 1.00 90.12 449 ALA A C 1
ATOM 3512 O O . ALA A 1 449 ? -17.906 1.412 -6.538 1.00 90.12 449 ALA A O 1
ATOM 3513 N N . ALA A 1 450 ? -16.214 2.796 -5.992 1.00 87.06 450 ALA A N 1
ATOM 3514 C CA . ALA A 1 450 ? -17.012 3.993 -5.752 1.00 87.06 450 ALA A CA 1
ATOM 3515 C C . ALA A 1 450 ? -17.412 4.747 -7.035 1.00 87.06 450 ALA A C 1
ATOM 3517 O O . ALA A 1 450 ? -18.131 5.733 -6.936 1.00 87.06 450 ALA A O 1
ATOM 3518 N N . GLY A 1 451 ? -16.985 4.294 -8.221 1.00 92.06 451 GLY A N 1
ATOM 3519 C CA . GLY A 1 451 ? -17.363 4.867 -9.516 1.00 92.06 451 GLY A CA 1
ATOM 3520 C C . GLY A 1 451 ? -16.418 5.934 -10.074 1.00 92.06 451 GLY A C 1
ATOM 3521 O O . GLY A 1 451 ? -16.709 6.473 -11.138 1.00 92.06 451 GLY A O 1
ATOM 3522 N N . ALA A 1 452 ? -15.295 6.230 -9.412 1.00 94.50 452 ALA A N 1
ATOM 3523 C CA . ALA A 1 452 ? -14.341 7.224 -9.898 1.00 94.50 452 ALA A CA 1
ATOM 3524 C C . ALA A 1 452 ? -13.529 6.710 -11.102 1.00 94.50 452 ALA A C 1
ATOM 3526 O O . ALA A 1 452 ? -13.048 5.570 -11.110 1.00 94.50 452 ALA A O 1
ATOM 3527 N N . ASP A 1 453 ? -13.330 7.571 -12.103 1.00 97.06 453 ASP A N 1
ATOM 3528 C CA . ASP A 1 453 ? -12.375 7.340 -13.188 1.00 97.06 453 ASP A CA 1
ATOM 3529 C C . ASP A 1 453 ? -10.954 7.684 -12.707 1.00 97.06 453 ASP A C 1
ATOM 3531 O O . ASP A 1 453 ? -10.736 8.726 -12.093 1.00 97.06 453 ASP A O 1
ATOM 3535 N N . LEU A 1 454 ? -9.969 6.827 -12.975 1.00 98.06 454 LEU A N 1
ATOM 3536 C CA . LEU A 1 454 ? -8.589 7.013 -12.518 1.00 98.06 454 LEU A CA 1
ATOM 3537 C C . LEU A 1 454 ? -7.667 7.243 -13.714 1.00 98.06 454 LEU A C 1
ATOM 3539 O O . LEU A 1 454 ? -7.675 6.464 -14.674 1.00 98.06 454 LEU A O 1
ATOM 3543 N N . ARG A 1 455 ? -6.833 8.285 -13.655 1.00 98.44 455 ARG A N 1
ATOM 3544 C CA . ARG A 1 455 ? -5.842 8.596 -14.699 1.00 98.44 455 ARG A CA 1
ATOM 3545 C C . ARG A 1 455 ? -4.506 9.008 -14.096 1.00 98.44 455 ARG A C 1
ATOM 3547 O O . ARG A 1 455 ? -4.447 9.510 -12.978 1.00 98.44 455 ARG A O 1
ATOM 3554 N N . ILE A 1 456 ? -3.433 8.820 -14.858 1.00 98.44 456 ILE A N 1
ATOM 3555 C CA . ILE A 1 456 ? -2.074 9.215 -14.464 1.00 98.44 456 ILE A CA 1
ATOM 3556 C C . ILE A 1 456 ? -1.657 10.501 -15.179 1.00 98.44 456 ILE A C 1
ATOM 3558 O O . ILE A 1 456 ? -1.940 10.658 -16.367 1.00 98.44 456 ILE A O 1
ATOM 3562 N N . TYR A 1 457 ? -0.923 11.381 -14.496 1.00 98.19 457 TYR A N 1
ATOM 3563 C CA . TYR A 1 457 ? -0.175 12.474 -15.115 1.00 98.19 457 TYR A CA 1
ATOM 3564 C C . TYR A 1 457 ? 1.252 12.541 -14.569 1.00 98.19 457 TYR A C 1
ATOM 3566 O O . TYR A 1 457 ? 1.472 12.888 -13.413 1.00 98.19 457 TYR A O 1
ATOM 3574 N N . SER A 1 458 ? 2.239 12.230 -15.412 1.00 94.75 458 SER A N 1
ATOM 3575 C CA . SER A 1 458 ? 3.651 12.154 -15.016 1.00 94.75 458 SER A CA 1
ATOM 3576 C C . SER A 1 458 ? 4.581 12.794 -16.045 1.00 94.75 458 SER A C 1
ATOM 3578 O O . SER A 1 458 ? 4.224 13.000 -17.203 1.00 94.75 458 SER A O 1
ATOM 3580 N N . SER A 1 459 ? 5.807 13.115 -15.626 1.00 88.00 459 SER A N 1
ATOM 3581 C CA . SER A 1 459 ? 6.843 13.602 -16.536 1.00 88.00 459 SER A CA 1
ATOM 3582 C C . SER A 1 459 ? 7.375 12.514 -17.484 1.00 88.00 459 SER A C 1
ATOM 3584 O O . SER A 1 459 ? 7.842 12.828 -18.586 1.00 88.00 459 SER A O 1
ATOM 3586 N N . GLY A 1 460 ? 7.274 11.242 -17.079 1.00 86.12 460 GLY A N 1
ATOM 3587 C CA . GLY A 1 460 ? 7.598 10.084 -17.908 1.00 86.12 460 GLY A CA 1
ATOM 3588 C C . GLY A 1 460 ? 6.605 9.909 -19.058 1.00 86.12 460 GLY A C 1
ATOM 3589 O O . GLY A 1 460 ? 5.435 10.268 -18.937 1.00 86.12 460 GLY A O 1
ATOM 3590 N N . SER A 1 461 ? 7.061 9.347 -20.181 1.00 87.75 461 SER A N 1
ATOM 3591 C CA . SER A 1 461 ? 6.200 9.145 -21.354 1.00 87.75 461 SER A CA 1
ATOM 3592 C C . SER A 1 461 ? 5.022 8.219 -21.042 1.00 87.75 461 SER A C 1
ATOM 3594 O O . SER A 1 461 ? 5.149 7.302 -20.228 1.00 87.75 461 SER A O 1
ATOM 3596 N N . ILE A 1 462 ? 3.897 8.383 -21.744 1.00 92.00 462 ILE A N 1
ATOM 3597 C CA . ILE A 1 462 ? 2.724 7.497 -21.592 1.00 92.00 462 ILE A CA 1
ATOM 3598 C C . ILE A 1 462 ? 3.110 6.014 -21.716 1.00 92.00 462 ILE A C 1
ATOM 3600 O O . ILE A 1 462 ? 2.608 5.172 -20.977 1.00 92.00 462 ILE A O 1
ATOM 3604 N N . GLN A 1 463 ? 4.023 5.672 -22.629 1.00 89.12 463 GLN A N 1
ATOM 3605 C CA . GLN A 1 463 ? 4.501 4.296 -22.772 1.00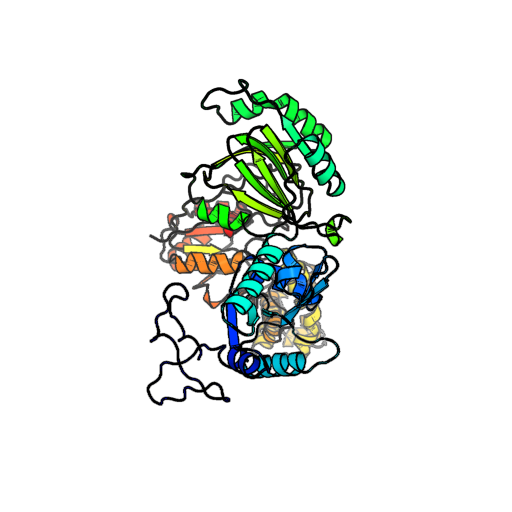 89.12 463 GLN A CA 1
ATOM 3606 C C . GLN A 1 463 ? 5.229 3.802 -21.513 1.00 89.12 463 GLN A C 1
ATOM 3608 O O . GLN A 1 463 ? 4.975 2.681 -21.077 1.00 89.12 463 GLN A O 1
ATOM 3613 N N . ALA A 1 464 ? 6.105 4.623 -20.927 1.00 88.62 464 ALA A N 1
ATOM 3614 C CA . ALA A 1 464 ? 6.818 4.275 -19.702 1.00 88.62 464 ALA A CA 1
ATOM 3615 C C . ALA A 1 464 ? 5.849 4.107 -18.524 1.00 88.62 464 ALA A C 1
ATOM 3617 O O . ALA A 1 464 ? 5.972 3.142 -17.780 1.00 88.62 464 ALA A O 1
ATOM 3618 N N . GLN A 1 465 ? 4.838 4.972 -18.411 1.00 93.69 465 GLN A N 1
ATOM 3619 C CA . GLN A 1 465 ? 3.797 4.849 -17.386 1.00 93.69 465 GLN A CA 1
ATOM 3620 C C . GLN A 1 465 ? 3.021 3.531 -17.512 1.00 93.69 465 GLN A C 1
ATOM 3622 O O . GLN A 1 465 ? 2.796 2.848 -16.517 1.00 93.69 465 GLN A O 1
ATOM 3627 N N . LYS A 1 466 ? 2.635 3.141 -18.735 1.00 94.69 466 LYS A N 1
ATOM 3628 C CA . LYS A 1 466 ? 1.915 1.878 -18.970 1.00 94.69 466 LYS A CA 1
ATOM 3629 C C . LYS A 1 466 ? 2.747 0.655 -18.596 1.00 94.69 466 LYS A C 1
ATOM 3631 O O . LYS A 1 466 ? 2.219 -0.271 -17.995 1.00 94.69 466 LYS A O 1
ATOM 3636 N N . LEU A 1 467 ? 4.035 0.661 -18.937 1.00 91.19 467 LEU A N 1
ATOM 3637 C CA . LEU A 1 467 ? 4.962 -0.401 -18.539 1.00 91.19 467 LEU A CA 1
ATOM 3638 C C . LEU A 1 467 ? 5.140 -0.442 -17.021 1.00 91.19 467 LEU A C 1
ATOM 3640 O O . LEU A 1 467 ? 5.100 -1.513 -16.434 1.00 91.19 467 LEU A O 1
ATOM 3644 N N . PHE A 1 468 ? 5.266 0.722 -16.386 1.00 93.31 468 PHE A N 1
ATOM 3645 C CA . PHE A 1 468 ? 5.425 0.834 -14.943 1.00 93.31 468 PHE A CA 1
ATOM 3646 C C . PHE A 1 468 ? 4.252 0.188 -14.195 1.00 93.31 468 PHE A C 1
ATOM 3648 O O . PHE A 1 468 ? 4.447 -0.743 -13.422 1.00 93.31 468 PHE A O 1
ATOM 3655 N N . PHE A 1 469 ? 3.020 0.622 -14.472 1.00 95.19 469 PHE A N 1
ATOM 3656 C CA . PHE A 1 469 ? 1.839 0.078 -13.795 1.00 95.19 469 PHE A CA 1
ATOM 3657 C C . PHE A 1 469 ? 1.453 -1.328 -14.271 1.00 95.19 469 PHE A C 1
ATOM 3659 O O . PHE A 1 469 ? 0.758 -2.030 -13.545 1.00 95.19 469 PHE A O 1
ATOM 3666 N N . GLY A 1 470 ? 1.926 -1.759 -15.443 1.00 93.75 470 GLY A N 1
ATOM 3667 C CA . GLY A 1 470 ? 1.745 -3.124 -15.942 1.00 93.75 470 GLY A CA 1
ATOM 3668 C C . GLY A 1 470 ? 2.587 -4.180 -15.218 1.00 93.75 470 GLY A C 1
ATOM 3669 O O . GLY A 1 470 ? 2.278 -5.367 -15.277 1.00 93.75 470 GLY A O 1
ATOM 3670 N N . HIS A 1 471 ? 3.662 -3.759 -14.547 1.00 92.19 471 HIS A N 1
ATOM 3671 C CA . HIS A 1 471 ? 4.699 -4.647 -14.023 1.00 92.19 471 HIS A CA 1
ATOM 3672 C C . HIS A 1 471 ? 5.095 -4.271 -12.585 1.00 92.19 471 HIS A C 1
ATOM 3674 O O . HIS A 1 471 ? 6.271 -4.027 -12.319 1.00 92.19 471 HIS A O 1
ATOM 3680 N N . THR A 1 472 ? 4.133 -4.199 -11.657 1.00 90.00 472 THR A N 1
ATOM 3681 C CA . THR A 1 472 ? 4.405 -3.834 -10.250 1.00 90.00 472 THR A CA 1
ATOM 3682 C C . THR A 1 472 ? 4.701 -5.035 -9.349 1.00 90.00 472 THR A C 1
ATOM 3684 O O . THR A 1 472 ? 4.427 -6.179 -9.712 1.00 90.00 472 THR A O 1
ATOM 3687 N N . GLU A 1 473 ? 5.246 -4.777 -8.154 1.00 76.62 473 GLU A N 1
ATOM 3688 C CA . GLU A 1 473 ? 5.564 -5.804 -7.147 1.00 76.62 473 GLU A CA 1
ATOM 3689 C C . GLU A 1 473 ? 4.344 -6.593 -6.659 1.00 76.62 473 GLU A C 1
ATOM 3691 O O . GLU A 1 473 ? 4.480 -7.758 -6.283 1.00 76.62 473 GLU A O 1
ATOM 3696 N N . GLN A 1 474 ? 3.160 -5.974 -6.639 1.00 66.19 474 GLN A N 1
ATOM 3697 C CA . GLN A 1 474 ? 1.967 -6.594 -6.058 1.00 66.19 474 GLN A CA 1
ATOM 3698 C C . GLN A 1 474 ? 1.045 -7.204 -7.121 1.00 66.19 474 GLN A C 1
ATOM 3700 O O . GLN A 1 474 ? 0.534 -8.305 -6.910 1.00 66.19 474 GLN A O 1
ATOM 3705 N N . CYS A 1 475 ? 0.833 -6.520 -8.252 1.00 79.19 475 CYS A N 1
ATOM 3706 C CA . CYS A 1 475 ? 0.020 -7.001 -9.378 1.00 79.19 475 CYS A CA 1
ATOM 3707 C C . CYS A 1 475 ? 0.105 -6.082 -10.618 1.00 79.19 475 CYS A C 1
ATOM 3709 O O . CYS A 1 475 ? 0.723 -5.020 -10.599 1.00 79.19 475 CYS A O 1
ATOM 3711 N N . ASP A 1 476 ? -0.534 -6.483 -11.718 1.00 90.19 476 ASP A N 1
ATOM 3712 C CA . ASP A 1 476 ? -0.786 -5.579 -12.846 1.00 90.19 476 ASP A CA 1
ATOM 3713 C C . ASP A 1 476 ? -1.853 -4.542 -12.445 1.00 90.19 476 ASP A C 1
ATOM 3715 O O . ASP A 1 476 ? -3.032 -4.874 -12.291 1.00 90.19 476 ASP A O 1
ATOM 3719 N N . LEU A 1 477 ? -1.428 -3.289 -12.261 1.00 94.75 477 LEU A N 1
ATOM 3720 C CA . LEU A 1 477 ? -2.289 -2.158 -11.909 1.00 94.75 477 LEU A CA 1
ATOM 3721 C C . LEU A 1 477 ? -2.793 -1.390 -13.131 1.00 94.75 477 LEU A C 1
ATOM 3723 O O . LEU A 1 477 ? -3.684 -0.548 -12.996 1.00 94.75 477 LEU A O 1
ATOM 3727 N N . LEU A 1 478 ? -2.268 -1.660 -14.327 1.00 94.50 478 LEU A N 1
ATOM 3728 C CA . LEU A 1 478 ? -2.653 -0.948 -15.540 1.00 94.50 478 LEU A CA 1
ATOM 3729 C C . LEU A 1 478 ? -4.171 -0.984 -15.810 1.00 94.50 478 LEU A C 1
ATOM 3731 O O . LEU A 1 478 ? -4.713 0.056 -16.191 1.00 94.50 478 LEU A O 1
ATOM 3735 N N . PRO A 1 479 ? -4.902 -2.094 -15.557 1.00 95.31 479 PRO A N 1
ATOM 3736 C CA . PRO A 1 479 ? -6.352 -2.141 -15.732 1.00 95.31 479 PRO A CA 1
ATOM 3737 C C . PRO A 1 479 ? -7.140 -1.151 -14.870 1.00 95.31 479 PRO A C 1
ATOM 3739 O O . PRO A 1 479 ? -8.330 -0.957 -15.138 1.00 95.31 479 PRO A O 1
ATOM 3742 N N . HIS A 1 480 ? -6.537 -0.562 -13.829 1.00 94.75 480 HIS A N 1
ATOM 3743 C CA . HIS A 1 480 ? -7.188 0.432 -12.973 1.00 94.75 480 HIS A CA 1
ATOM 3744 C C . HIS A 1 480 ? -7.292 1.814 -13.616 1.00 94.7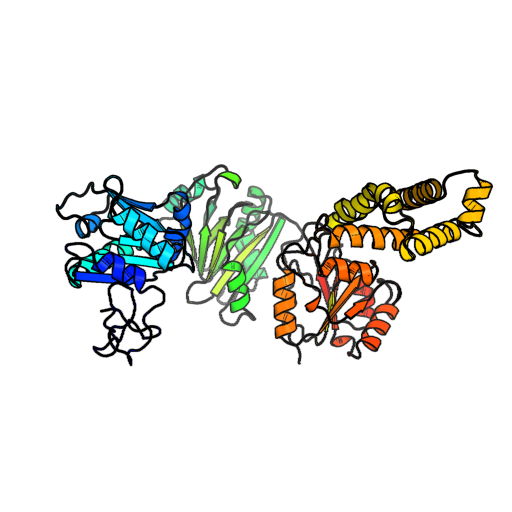5 480 HIS A C 1
ATOM 3746 O O . HIS A 1 480 ? -8.183 2.570 -13.234 1.00 94.75 480 HIS A O 1
ATOM 3752 N N . PHE A 1 481 ? -6.447 2.127 -14.599 1.00 97.50 481 PHE A N 1
ATOM 3753 C CA . PHE A 1 481 ? -6.380 3.452 -15.206 1.00 97.50 481 PHE A CA 1
ATOM 3754 C C . PHE A 1 481 ? -7.079 3.490 -16.565 1.00 97.50 481 PHE A C 1
ATOM 3756 O O . PHE A 1 481 ? -6.802 2.675 -17.446 1.00 97.50 481 PHE A O 1
ATOM 3763 N N . SER A 1 482 ? -7.949 4.478 -16.773 1.00 96.56 482 SER A N 1
ATOM 3764 C CA . SER A 1 482 ? -8.632 4.677 -18.060 1.00 96.56 482 SER A CA 1
ATOM 3765 C C . SER A 1 482 ? -7.867 5.608 -19.004 1.00 96.56 482 SER A C 1
ATOM 3767 O O . SER A 1 482 ? -8.219 5.723 -20.178 1.00 96.56 482 SER A O 1
ATOM 3769 N N . GLY A 1 483 ? -6.822 6.283 -18.519 1.00 96.44 483 GLY A N 1
ATOM 3770 C CA . GLY A 1 483 ? -6.072 7.274 -19.285 1.00 96.44 483 GLY A CA 1
ATOM 3771 C C . GLY A 1 483 ? -4.736 7.660 -18.653 1.00 96.44 483 GLY A C 1
ATOM 3772 O O . GLY A 1 483 ? -4.505 7.467 -17.460 1.00 96.44 483 GLY A O 1
ATOM 3773 N N . HIS A 1 484 ? -3.853 8.206 -19.486 1.00 98.19 484 HIS A N 1
ATOM 3774 C CA . HIS A 1 484 ? -2.507 8.640 -19.122 1.00 98.19 484 HIS A CA 1
ATOM 3775 C C . HIS A 1 484 ? -2.188 9.952 -19.835 1.00 98.19 484 HIS A C 1
ATOM 3777 O O . HIS A 1 484 ? -2.451 10.078 -21.031 1.00 98.19 484 HIS A O 1
ATOM 3783 N N . TYR A 1 485 ? -1.553 10.869 -19.119 1.00 97.81 485 TYR A N 1
ATOM 3784 C CA . TYR A 1 485 ? -1.046 12.134 -19.625 1.00 97.81 485 TYR A CA 1
ATOM 3785 C C . TYR A 1 485 ? 0.449 12.233 -19.344 1.00 97.81 485 TYR A C 1
ATOM 3787 O O . TYR A 1 485 ? 0.945 11.757 -18.320 1.00 97.81 485 TYR A O 1
ATOM 3795 N N . ASP A 1 486 ? 1.173 12.883 -20.245 1.00 94.00 486 ASP A N 1
ATOM 3796 C CA . ASP A 1 486 ? 2.572 13.235 -20.043 1.00 94.00 486 ASP A CA 1
ATOM 3797 C C . ASP A 1 486 ? 2.841 14.686 -20.460 1.00 94.00 486 ASP A C 1
ATOM 3799 O O . ASP A 1 486 ? 1.927 15.439 -20.803 1.00 94.00 486 ASP A O 1
ATOM 3803 N N . THR A 1 487 ? 4.111 15.088 -20.450 1.00 89.06 487 THR A N 1
ATOM 3804 C CA . THR A 1 487 ? 4.527 16.456 -20.813 1.00 89.06 487 THR A CA 1
ATOM 3805 C C . THR A 1 487 ? 4.172 16.907 -22.234 1.00 89.06 487 THR A C 1
ATOM 3807 O O . THR A 1 487 ? 4.305 18.092 -22.533 1.00 89.06 487 THR A O 1
ATOM 3810 N N . THR A 1 488 ? 3.686 16.022 -23.111 1.00 90.44 488 THR A N 1
ATOM 3811 C CA . THR A 1 488 ? 3.109 16.425 -24.405 1.00 90.44 488 THR A CA 1
ATOM 3812 C C . THR A 1 488 ? 1.761 17.133 -24.254 1.00 90.44 488 THR A C 1
ATOM 3814 O O . THR A 1 488 ? 1.383 17.905 -25.132 1.00 90.44 488 THR A O 1
ATOM 3817 N N . THR A 1 489 ? 1.063 16.921 -23.132 1.00 92.50 489 THR A N 1
ATOM 3818 C CA . THR A 1 489 ? -0.169 17.646 -22.770 1.00 92.50 489 THR A CA 1
ATOM 3819 C C . THR A 1 489 ? 0.140 19.062 -22.269 1.00 92.50 489 THR A C 1
ATOM 3821 O O . THR A 1 489 ? -0.660 19.976 -22.448 1.00 92.50 489 THR A O 1
ATOM 3824 N N . GLY A 1 490 ? 1.328 19.251 -21.691 1.00 93.31 490 GLY A N 1
ATOM 3825 C CA . GLY A 1 490 ? 1.863 20.526 -21.220 1.00 93.31 490 GLY A CA 1
ATOM 3826 C C . GLY A 1 490 ? 2.797 20.339 -20.014 1.00 93.31 490 GLY A C 1
ATOM 3827 O O . GLY A 1 490 ? 2.967 19.219 -19.529 1.00 93.31 490 GLY A O 1
ATOM 3828 N N . PRO A 1 491 ? 3.453 21.400 -19.515 1.00 93.50 491 PRO A N 1
ATOM 3829 C CA . PRO A 1 491 ? 4.256 21.327 -18.294 1.00 93.50 491 PRO A CA 1
ATOM 3830 C C . PRO A 1 491 ? 3.390 21.105 -17.039 1.00 93.50 491 PRO A C 1
ATOM 3832 O O . PRO A 1 491 ? 2.349 21.740 -16.874 1.00 93.50 491 PRO A O 1
ATOM 3835 N N . LYS A 1 492 ? 3.836 20.264 -16.093 1.00 96.31 492 LYS A N 1
ATOM 3836 C CA . LYS A 1 492 ? 3.078 19.951 -14.856 1.00 96.31 492 LYS A CA 1
ATOM 3837 C C . LYS A 1 492 ? 2.888 21.141 -13.902 1.00 96.31 492 LYS A C 1
ATOM 3839 O O . LYS A 1 492 ? 2.039 21.092 -13.024 1.00 96.31 492 LYS A O 1
ATOM 3844 N N . ARG A 1 493 ? 3.652 22.221 -14.077 1.00 96.81 493 ARG A N 1
ATOM 3845 C CA . ARG A 1 493 ? 3.592 23.438 -13.243 1.00 96.81 493 ARG A CA 1
ATOM 3846 C C . ARG A 1 493 ? 2.789 24.574 -13.883 1.00 96.81 493 ARG A C 1
ATOM 3848 O O . ARG A 1 493 ? 2.905 25.716 -13.461 1.00 96.81 493 ARG A O 1
ATOM 3855 N N . GLU A 1 494 ? 2.017 24.279 -14.927 1.00 97.31 494 GLU A N 1
ATOM 3856 C CA . GLU A 1 494 ? 1.206 25.266 -15.641 1.00 97.31 494 GLU A CA 1
ATOM 3857 C C . GLU A 1 494 ? -0.279 24.891 -15.594 1.00 97.31 494 GLU A C 1
ATOM 3859 O O . GLU A 1 494 ? -0.663 23.784 -15.978 1.00 97.31 494 GLU A O 1
ATOM 3864 N N . ALA A 1 495 ? -1.132 25.833 -15.179 1.00 97.88 495 ALA A N 1
ATOM 3865 C CA . ALA A 1 495 ? -2.583 25.636 -15.072 1.00 97.88 495 ALA A CA 1
ATOM 3866 C C . ALA A 1 495 ? -3.250 25.266 -16.413 1.00 97.88 495 ALA A C 1
ATOM 3868 O O . ALA A 1 495 ? -4.256 24.549 -16.460 1.00 97.88 495 ALA A O 1
ATOM 3869 N N . ALA A 1 496 ? -2.663 25.707 -17.531 1.00 97.81 496 ALA A N 1
ATOM 3870 C CA . ALA A 1 496 ? -3.131 25.373 -18.874 1.00 97.81 496 ALA A CA 1
ATOM 3871 C C . ALA A 1 496 ? -3.125 23.855 -19.138 1.00 97.81 496 ALA A C 1
ATOM 3873 O O . ALA A 1 496 ? -4.039 23.352 -19.791 1.00 97.81 496 ALA A O 1
ATOM 3874 N N . SER A 1 497 ? -2.158 23.120 -18.578 1.00 98.06 497 SER A N 1
ATOM 3875 C CA . SER A 1 497 ? -2.055 21.664 -18.723 1.00 98.06 497 SER A CA 1
ATOM 3876 C C . SER A 1 497 ? -3.244 20.953 -18.081 1.00 98.06 497 SER A C 1
ATOM 3878 O O . SER A 1 497 ? -3.875 20.106 -18.705 1.00 98.06 497 SER A O 1
ATOM 3880 N N . TYR A 1 498 ? -3.617 21.344 -16.861 1.00 98.38 498 TYR A N 1
ATOM 3881 C CA . TYR A 1 498 ? -4.757 20.760 -16.145 1.00 98.38 498 TYR A CA 1
ATOM 3882 C C . TYR A 1 498 ? -6.098 21.149 -16.768 1.00 98.38 498 TYR A C 1
ATOM 3884 O O . TYR A 1 498 ? -7.023 20.340 -16.807 1.00 98.38 498 TYR A O 1
ATOM 3892 N N . THR A 1 499 ? -6.184 22.356 -17.333 1.00 97.75 499 THR A N 1
ATOM 3893 C CA . THR A 1 499 ? -7.345 22.779 -18.128 1.00 97.75 499 THR A CA 1
ATOM 3894 C C . THR A 1 499 ? -7.514 21.892 -19.364 1.00 97.75 499 THR A C 1
ATOM 3896 O O . THR A 1 499 ? -8.626 21.454 -19.657 1.00 97.75 499 THR A O 1
ATOM 3899 N N . ALA A 1 500 ? -6.421 21.593 -20.074 1.00 97.88 500 ALA A N 1
ATOM 3900 C CA . ALA A 1 500 ? -6.437 20.698 -21.228 1.00 97.88 500 ALA A CA 1
ATOM 3901 C C . ALA A 1 500 ? -6.798 19.256 -20.832 1.00 97.88 500 ALA A C 1
ATOM 3903 O O . ALA A 1 500 ? -7.613 18.631 -21.507 1.00 97.88 500 ALA A O 1
ATOM 3904 N N . ILE A 1 501 ? -6.263 18.761 -19.709 1.00 98.25 501 ILE A N 1
ATOM 3905 C CA . ILE A 1 501 ? -6.610 17.443 -19.155 1.00 98.25 501 ILE A CA 1
ATOM 3906 C C . ILE A 1 501 ? -8.105 17.364 -18.840 1.00 98.25 501 ILE A C 1
ATOM 3908 O O . ILE A 1 501 ? -8.761 16.435 -19.291 1.00 98.25 501 ILE A O 1
ATOM 3912 N N . ALA A 1 502 ? -8.672 18.341 -18.127 1.00 97.56 502 ALA A N 1
ATOM 3913 C CA . ALA A 1 502 ? -10.098 18.344 -17.792 1.00 97.56 502 ALA A CA 1
ATOM 3914 C C . ALA A 1 502 ? -10.995 18.384 -19.046 1.00 97.56 502 ALA A C 1
ATOM 3916 O O . ALA A 1 502 ? -12.029 17.718 -19.096 1.00 97.56 502 ALA A O 1
ATOM 3917 N N . GLN A 1 503 ? -10.579 19.117 -20.086 1.00 97.00 503 GLN A N 1
ATOM 3918 C CA . GLN A 1 503 ? -11.280 19.163 -21.375 1.00 97.00 503 GLN A CA 1
ATOM 3919 C C . GLN A 1 503 ? -11.245 17.824 -22.117 1.00 97.00 503 GLN A C 1
ATOM 3921 O O . GLN A 1 503 ? -12.277 17.400 -22.633 1.00 97.00 503 GLN A O 1
ATOM 3926 N N . ASP A 1 504 ? -10.088 17.162 -22.164 1.00 97.62 504 ASP A N 1
ATOM 3927 C CA . ASP A 1 504 ? -9.937 15.831 -22.763 1.00 97.62 504 ASP A CA 1
ATOM 3928 C C . ASP A 1 504 ? -10.682 14.752 -21.960 1.00 97.62 504 ASP A C 1
ATOM 3930 O O . ASP A 1 504 ? -11.312 13.859 -22.527 1.00 97.62 504 ASP A O 1
ATOM 3934 N N . TRP A 1 505 ? -10.672 14.866 -20.631 1.00 97.19 505 TRP A N 1
ATOM 3935 C CA . TRP A 1 505 ? -11.426 13.994 -19.734 1.00 97.19 505 TRP A CA 1
ATOM 3936 C C . TRP A 1 505 ? -12.938 14.233 -19.832 1.00 97.19 505 TRP A C 1
ATOM 3938 O O . TRP A 1 505 ? -13.726 13.335 -19.556 1.00 97.19 505 TRP A O 1
ATOM 3948 N N . VAL A 1 506 ? -13.364 15.411 -20.292 1.00 96.75 506 VAL A N 1
ATOM 3949 C CA . VAL A 1 506 ? -14.778 15.813 -20.330 1.00 96.75 506 VAL A CA 1
ATOM 3950 C C . VAL A 1 506 ? -15.387 15.815 -18.918 1.00 96.75 506 VAL A C 1
ATOM 3952 O O . VAL A 1 506 ? -16.548 15.464 -18.721 1.00 96.75 506 VAL A O 1
ATOM 3955 N N . LEU A 1 507 ? -14.599 16.241 -17.929 1.00 94.12 507 LEU A N 1
ATOM 3956 C CA . LEU A 1 507 ? -15.038 16.436 -16.549 1.00 94.12 507 LEU A CA 1
ATOM 3957 C C . LEU A 1 507 ? -14.891 17.911 -16.152 1.00 94.12 507 LEU A C 1
ATOM 3959 O O . LEU A 1 507 ? -13.919 18.564 -16.546 1.00 94.12 507 LEU A O 1
ATOM 3963 N N . PRO A 1 508 ? -15.834 18.473 -15.374 1.00 94.69 508 PRO A N 1
ATOM 3964 C CA . PRO A 1 508 ? -15.618 19.757 -14.719 1.00 94.69 508 PRO A CA 1
ATOM 3965 C C . PRO A 1 508 ? -14.318 19.722 -13.896 1.00 94.69 508 PRO A C 1
ATOM 3967 O O . PRO A 1 508 ? -14.136 18.782 -13.130 1.00 94.69 508 PRO A O 1
ATOM 3970 N N . PRO A 1 509 ? -13.439 20.741 -13.962 1.00 94.62 509 PRO A N 1
ATOM 3971 C CA . PRO A 1 509 ? -12.215 20.759 -13.155 1.00 94.62 509 PRO A CA 1
ATOM 3972 C C . PRO A 1 509 ? -12.474 20.492 -11.665 1.00 94.62 509 PRO A C 1
ATOM 3974 O O . PRO A 1 509 ? -11.794 19.678 -11.053 1.00 94.62 509 PRO A O 1
ATOM 3977 N N . ALA A 1 510 ? -13.546 21.074 -11.119 1.00 92.94 510 ALA A N 1
ATOM 3978 C CA . ALA A 1 510 ? -13.937 20.903 -9.723 1.00 92.94 510 ALA A CA 1
ATOM 3979 C C . ALA A 1 510 ? -14.373 19.472 -9.346 1.00 92.94 510 ALA A C 1
ATOM 3981 O O . ALA A 1 510 ? -14.440 19.181 -8.157 1.00 92.94 510 ALA A O 1
ATOM 3982 N N . SER A 1 511 ? -14.669 18.583 -10.303 1.00 93.56 511 SER A N 1
ATOM 3983 C CA . SER A 1 511 ? -14.972 17.166 -10.035 1.00 93.56 511 SER A CA 1
ATOM 3984 C C . SER A 1 511 ? -13.745 16.255 -10.155 1.00 93.56 511 SER A C 1
ATOM 3986 O O . SER A 1 511 ? -13.878 15.038 -10.018 1.00 93.56 511 SER A O 1
ATOM 3988 N N . ILE A 1 512 ? -12.555 16.821 -10.388 1.00 96.81 512 ILE A N 1
ATOM 3989 C CA . ILE A 1 512 ? -11.295 16.084 -10.480 1.00 96.81 512 ILE A CA 1
ATOM 3990 C C . ILE A 1 512 ? -10.454 16.363 -9.231 1.00 96.81 512 ILE A C 1
ATOM 3992 O O . ILE A 1 512 ? -10.144 17.517 -8.927 1.00 96.81 512 ILE A O 1
ATOM 3996 N N . LEU A 1 513 ? -10.044 15.300 -8.537 1.00 96.62 513 LEU A N 1
ATOM 3997 C CA . LEU A 1 513 ? -9.033 15.344 -7.481 1.00 96.62 513 LEU A CA 1
ATOM 3998 C C . LEU A 1 513 ? -7.657 15.050 -8.078 1.00 96.62 513 LEU A C 1
ATOM 4000 O O . LEU A 1 513 ? -7.450 13.974 -8.630 1.00 96.62 513 LEU A O 1
ATOM 4004 N N . PHE A 1 514 ? -6.709 15.974 -7.941 1.00 98.00 514 PHE A N 1
ATOM 4005 C CA . PHE A 1 514 ? -5.307 15.751 -8.281 1.00 98.00 514 PHE A CA 1
ATOM 4006 C C . PHE A 1 514 ? -4.467 15.491 -7.029 1.00 98.00 514 PHE A C 1
ATOM 4008 O O . PHE A 1 514 ? -4.502 16.269 -6.073 1.00 98.00 514 PHE A O 1
ATOM 4015 N N . LEU A 1 515 ? -3.704 14.398 -7.053 1.00 97.31 515 LEU A N 1
ATOM 4016 C CA . LEU A 1 515 ? -2.788 13.990 -5.992 1.00 97.31 515 LEU A CA 1
ATOM 4017 C C . LEU A 1 515 ? -1.344 14.034 -6.501 1.00 97.31 515 LEU A C 1
ATOM 4019 O O . LEU A 1 515 ? -1.021 13.378 -7.493 1.00 97.31 515 LEU A O 1
ATOM 4023 N N . SER A 1 516 ? -0.493 14.791 -5.811 1.00 95.94 516 SER A N 1
ATOM 4024 C CA . SER A 1 516 ? 0.946 14.914 -6.082 1.00 95.94 516 SER A CA 1
ATOM 4025 C C . SER A 1 516 ? 1.691 15.256 -4.790 1.00 95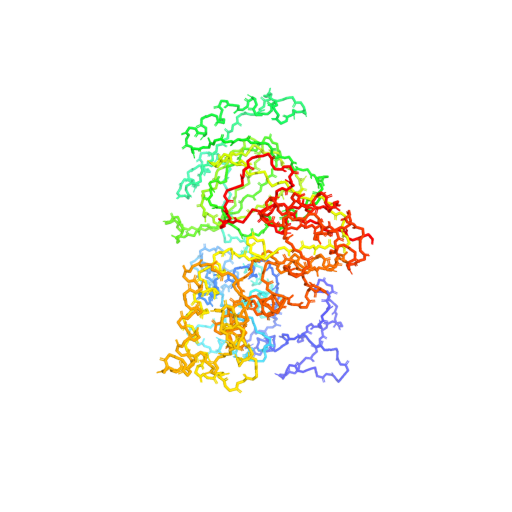.94 516 SER A C 1
ATOM 4027 O O . SER A 1 516 ? 1.100 15.792 -3.853 1.00 95.94 516 SER A O 1
ATOM 4029 N N . ASP A 1 517 ? 2.984 14.963 -4.729 1.00 93.06 517 ASP A N 1
ATOM 4030 C CA . ASP A 1 517 ? 3.912 15.397 -3.684 1.00 93.06 517 ASP A CA 1
ATOM 4031 C C . ASP A 1 517 ? 4.510 16.790 -3.945 1.00 93.06 517 ASP A C 1
ATOM 4033 O O . ASP A 1 517 ? 5.125 17.385 -3.060 1.00 93.06 517 ASP A O 1
ATOM 4037 N N . ILE A 1 518 ? 4.318 17.348 -5.145 1.00 92.31 518 ILE A N 1
ATOM 4038 C CA . ILE A 1 518 ? 4.913 18.623 -5.547 1.00 92.31 518 ILE A CA 1
ATOM 4039 C C . ILE A 1 518 ? 3.892 19.758 -5.437 1.00 92.31 518 ILE A C 1
ATOM 4041 O O . ILE A 1 518 ? 2.998 19.912 -6.269 1.00 92.31 518 ILE A O 1
ATOM 4045 N N . THR A 1 519 ? 4.090 20.649 -4.464 1.00 92.31 519 THR A N 1
ATOM 4046 C CA . THR A 1 519 ? 3.208 21.809 -4.220 1.00 92.31 519 THR A CA 1
ATOM 4047 C C . THR A 1 519 ? 3.024 22.704 -5.446 1.00 92.31 519 THR A C 1
ATOM 4049 O O . THR A 1 519 ? 1.903 23.081 -5.755 1.00 92.31 519 THR A O 1
ATOM 4052 N N . ALA A 1 520 ? 4.084 22.965 -6.216 1.00 93.56 520 ALA A N 1
ATOM 4053 C CA . ALA A 1 520 ? 3.995 23.778 -7.434 1.00 93.56 520 ALA A CA 1
ATOM 4054 C C . ALA A 1 520 ? 3.103 23.157 -8.532 1.00 93.56 520 ALA A C 1
ATOM 4056 O O . ALA A 1 520 ? 2.597 23.870 -9.398 1.00 93.56 520 ALA A O 1
ATOM 4057 N N . GLU A 1 521 ? 2.933 21.834 -8.535 1.00 96.62 521 GLU A N 1
ATOM 4058 C CA . GLU A 1 521 ? 2.010 21.152 -9.445 1.00 96.62 521 GLU A CA 1
ATOM 4059 C C . GLU A 1 521 ? 0.570 21.260 -8.940 1.00 96.62 521 GLU A C 1
ATOM 4061 O O . GLU A 1 521 ? -0.338 21.562 -9.715 1.00 96.62 521 GLU A O 1
ATOM 4066 N N . LEU A 1 522 ? 0.374 21.102 -7.629 1.00 96.25 522 LEU A N 1
ATOM 4067 C CA . LEU A 1 522 ? -0.920 21.303 -6.979 1.00 96.25 522 LEU A CA 1
ATOM 4068 C C . LEU A 1 522 ? -1.405 22.754 -7.102 1.00 96.25 522 LEU A C 1
ATOM 4070 O O . LEU A 1 522 ? -2.587 22.980 -7.341 1.00 96.25 522 LEU A O 1
ATOM 4074 N N . ASP A 1 523 ? -0.518 23.742 -7.002 1.00 94.56 523 ASP A N 1
ATOM 4075 C CA . ASP A 1 523 ? -0.838 25.156 -7.212 1.00 94.56 523 ASP A CA 1
ATOM 4076 C C . ASP A 1 523 ? -1.417 25.397 -8.607 1.00 94.56 523 ASP A C 1
ATOM 4078 O O . ASP A 1 523 ? -2.472 26.017 -8.749 1.00 94.56 523 ASP A O 1
ATOM 4082 N N . ALA A 1 524 ? -0.766 24.842 -9.631 1.00 97.25 524 ALA A N 1
ATOM 4083 C CA . ALA A 1 524 ? -1.218 24.930 -11.012 1.00 97.25 524 ALA A CA 1
ATOM 4084 C C . ALA A 1 524 ? -2.554 24.194 -11.240 1.00 97.25 524 ALA A C 1
ATOM 4086 O O . ALA A 1 524 ? -3.423 24.695 -11.957 1.00 97.25 524 ALA A O 1
ATOM 4087 N N . ALA A 1 525 ? -2.755 23.033 -10.611 1.00 97.69 525 ALA A N 1
ATOM 4088 C CA . ALA A 1 525 ? -4.022 22.303 -10.669 1.00 97.69 525 ALA A CA 1
ATOM 4089 C C . ALA A 1 525 ? -5.162 23.073 -9.980 1.00 97.69 525 ALA A C 1
ATOM 4091 O O . ALA A 1 525 ? -6.259 23.190 -10.530 1.00 97.69 525 ALA A O 1
ATOM 4092 N N . ARG A 1 526 ? -4.893 23.663 -8.811 1.00 96.19 526 ARG A N 1
ATOM 4093 C CA . ARG A 1 526 ? -5.833 24.508 -8.065 1.00 96.19 526 ARG A CA 1
ATOM 4094 C C . ARG A 1 526 ? -6.197 25.770 -8.843 1.00 96.19 526 ARG A C 1
ATOM 4096 O O . ARG A 1 526 ? -7.368 26.136 -8.876 1.00 96.19 526 ARG A O 1
ATOM 4103 N N . GLU A 1 527 ? -5.235 26.408 -9.511 1.00 96.25 527 GLU A N 1
ATOM 4104 C CA . GLU A 1 527 ? -5.487 27.548 -10.407 1.00 96.25 527 GLU A CA 1
ATOM 4105 C C . GLU A 1 527 ? -6.412 27.162 -11.575 1.00 96.25 527 GLU A C 1
ATOM 4107 O O . GLU A 1 527 ? -7.293 27.936 -11.949 1.00 96.25 527 GLU A O 1
ATOM 4112 N N . ALA A 1 528 ? -6.277 25.942 -12.103 1.00 96.69 528 ALA A N 1
ATOM 4113 C CA . ALA A 1 528 ? -7.180 25.386 -13.113 1.00 96.69 528 ALA A CA 1
ATOM 4114 C C . ALA A 1 528 ? -8.551 24.940 -12.557 1.00 96.69 528 ALA A C 1
ATOM 4116 O O . ALA A 1 528 ? -9.435 24.565 -13.330 1.00 96.69 528 ALA A O 1
ATOM 4117 N N . GLY A 1 529 ? -8.752 25.004 -11.237 1.00 94.06 529 GLY A N 1
ATOM 4118 C CA . GLY A 1 529 ? -10.014 24.705 -10.561 1.00 94.06 529 GLY A CA 1
ATOM 4119 C C . GLY A 1 529 ? -10.181 23.256 -10.102 1.00 94.06 529 GLY A C 1
ATOM 4120 O O . GLY A 1 529 ? -11.309 22.870 -9.800 1.00 94.06 529 GLY A O 1
ATOM 4121 N N . LEU A 1 530 ? -9.108 22.460 -10.065 1.00 96.88 530 LEU A N 1
ATOM 4122 C CA . LEU A 1 530 ? -9.138 21.090 -9.545 1.00 96.88 530 LEU A CA 1
ATOM 4123 C C . LEU A 1 530 ? -9.138 21.074 -8.014 1.00 96.88 530 LEU A C 1
ATOM 4125 O O . LEU A 1 530 ? -8.619 21.983 -7.360 1.00 96.88 530 LEU A O 1
ATOM 4129 N N . GLN A 1 531 ? -9.677 19.996 -7.445 1.00 94.06 531 GLN A N 1
ATOM 4130 C CA . GLN A 1 531 ? -9.418 19.633 -6.054 1.00 94.06 531 GLN A CA 1
ATOM 4131 C C . GLN A 1 531 ? -7.989 19.085 -5.947 1.00 94.06 531 GLN A C 1
ATOM 4133 O O . GLN A 1 531 ? -7.497 18.442 -6.872 1.00 94.06 531 GLN A O 1
ATOM 4138 N N . THR A 1 532 ? -7.304 19.331 -4.832 1.00 94.62 532 THR A N 1
ATOM 4139 C CA . THR A 1 532 ? -5.878 18.991 -4.686 1.00 94.62 532 THR A CA 1
ATOM 4140 C C . THR A 1 532 ? -5.584 18.356 -3.338 1.00 94.62 532 THR A C 1
ATOM 4142 O O . THR A 1 532 ? -5.988 18.917 -2.318 1.00 94.62 532 THR A O 1
ATOM 4145 N N . GLY A 1 533 ? -4.822 17.265 -3.334 1.00 91.62 533 GLY A N 1
ATOM 4146 C CA . GLY A 1 533 ? -4.269 16.644 -2.130 1.00 91.62 533 GLY A CA 1
ATOM 4147 C C . GLY A 1 533 ? -2.753 16.507 -2.234 1.00 91.62 533 GLY A C 1
ATOM 4148 O O . GLY A 1 533 ? -2.241 15.994 -3.231 1.00 91.62 533 GLY A O 1
ATOM 4149 N N . LEU A 1 534 ? -2.047 16.984 -1.212 1.00 91.31 534 LEU A N 1
ATOM 4150 C CA . LEU A 1 534 ? -0.601 16.874 -1.098 1.00 91.31 534 LEU A CA 1
ATOM 4151 C C . LEU A 1 534 ? -0.226 15.550 -0.444 1.00 91.31 534 LEU A C 1
ATOM 4153 O O . LEU A 1 534 ? -0.614 15.295 0.695 1.00 91.31 534 LEU A O 1
ATOM 4157 N N . LEU A 1 535 ? 0.556 14.736 -1.151 1.00 88.31 535 LEU A N 1
ATOM 4158 C CA . LEU A 1 535 ? 1.055 13.470 -0.627 1.00 88.31 535 LEU A CA 1
ATOM 4159 C C . LEU A 1 535 ? 2.425 13.634 0.015 1.00 88.31 535 LEU A C 1
ATOM 4161 O O . LEU A 1 535 ? 3.398 14.015 -0.635 1.00 88.31 535 LEU A O 1
ATOM 4165 N N . VAL A 1 536 ? 2.515 13.258 1.286 1.00 84.94 536 VAL A N 1
ATOM 4166 C CA . VAL A 1 536 ? 3.774 13.226 2.030 1.00 84.94 536 VAL A CA 1
ATOM 4167 C C . VAL A 1 536 ? 4.157 11.775 2.273 1.00 84.94 536 VAL A C 1
ATOM 4169 O O . VAL A 1 536 ? 3.611 11.100 3.141 1.00 84.94 536 VAL A O 1
ATOM 4172 N N . ARG A 1 537 ? 5.097 11.271 1.471 1.00 83.44 537 ARG A N 1
ATOM 4173 C CA . ARG A 1 537 ? 5.651 9.921 1.615 1.00 83.44 537 ARG A CA 1
ATOM 4174 C C . ARG A 1 537 ? 6.987 9.958 2.368 1.00 83.44 537 ARG A C 1
ATOM 4176 O O . ARG A 1 537 ? 7.662 10.985 2.329 1.00 83.44 537 ARG A O 1
ATOM 4183 N N . PRO A 1 538 ? 7.419 8.844 2.993 1.00 71.69 538 PRO A N 1
ATOM 4184 C CA . PRO A 1 538 ? 8.644 8.803 3.803 1.00 71.69 538 PRO A CA 1
ATOM 4185 C C . PRO A 1 538 ? 9.928 9.250 3.086 1.00 71.69 538 PRO A C 1
ATOM 4187 O O . PRO A 1 538 ? 10.866 9.707 3.730 1.00 71.69 538 PRO A O 1
ATOM 4190 N N . ASP A 1 539 ? 9.981 9.109 1.759 1.00 72.19 539 ASP A N 1
ATOM 4191 C CA . ASP A 1 539 ? 11.150 9.456 0.944 1.00 72.19 539 ASP A CA 1
ATOM 4192 C C . ASP A 1 539 ? 11.071 10.854 0.306 1.00 72.19 539 ASP A C 1
ATOM 4194 O O . ASP A 1 539 ? 11.990 11.244 -0.420 1.00 72.19 539 ASP A O 1
ATOM 4198 N N . ASN A 1 540 ? 9.985 11.597 0.531 1.00 76.12 540 ASN A N 1
ATOM 4199 C CA . ASN A 1 540 ? 9.781 12.894 -0.105 1.00 76.12 540 ASN A CA 1
ATOM 4200 C C . ASN A 1 540 ? 10.625 13.977 0.578 1.00 76.12 540 ASN A C 1
ATOM 4202 O O . ASN A 1 540 ? 10.981 13.887 1.755 1.00 76.12 540 ASN A O 1
ATOM 4206 N N . ALA A 1 541 ? 10.943 15.030 -0.175 1.00 71.50 541 ALA A N 1
ATOM 4207 C CA . ALA A 1 541 ? 11.573 16.208 0.404 1.00 71.50 541 ALA A CA 1
ATOM 4208 C C . ALA A 1 541 ? 10.629 16.865 1.434 1.00 71.50 541 ALA A C 1
ATOM 4210 O O . ALA A 1 541 ? 9.411 16.839 1.236 1.00 71.50 541 ALA A O 1
ATOM 4211 N N . PRO A 1 542 ? 11.167 17.489 2.501 1.00 68.50 542 PRO A N 1
ATOM 4212 C CA . PRO A 1 542 ? 10.358 18.258 3.436 1.00 68.50 542 PRO A CA 1
ATOM 4213 C C . PRO A 1 542 ? 9.524 19.308 2.702 1.00 68.50 542 PRO A C 1
ATOM 4215 O O . PRO A 1 542 ? 10.026 20.020 1.829 1.00 68.50 542 PRO A O 1
ATOM 4218 N N . VAL A 1 543 ? 8.249 19.398 3.065 1.00 69.00 543 VAL A N 1
ATOM 4219 C CA . VAL A 1 543 ? 7.323 20.369 2.485 1.00 69.00 543 VAL A CA 1
ATOM 4220 C C . VAL A 1 543 ? 7.426 21.677 3.266 1.00 69.00 543 VAL A C 1
ATOM 4222 O O . VAL A 1 543 ? 7.391 21.686 4.495 1.00 69.00 543 VAL A O 1
ATOM 4225 N N . GLU A 1 544 ? 7.534 22.793 2.547 1.00 63.72 544 GLU A N 1
ATOM 4226 C CA . GLU A 1 544 ? 7.509 24.127 3.150 1.00 63.72 544 GLU A CA 1
ATOM 4227 C C . GLU A 1 544 ? 6.156 24.408 3.834 1.00 63.72 544 GLU A C 1
ATOM 4229 O O . GLU A 1 544 ? 5.105 24.129 3.249 1.00 63.72 544 GLU A O 1
ATOM 4234 N N . PRO A 1 545 ? 6.138 25.019 5.033 1.00 52.56 545 PRO A N 1
ATOM 4235 C CA . PRO A 1 545 ? 4.893 25.409 5.687 1.00 52.56 545 PRO A CA 1
ATOM 4236 C C . PRO A 1 545 ? 4.072 26.390 4.829 1.00 52.56 545 PRO A C 1
ATOM 4238 O O . PRO A 1 545 ? 4.627 27.248 4.148 1.00 52.56 545 PRO A O 1
ATOM 4241 N N . SER A 1 546 ? 2.740 26.365 4.962 1.00 63.78 546 SER A N 1
ATOM 4242 C CA . SER A 1 546 ? 1.800 27.332 4.341 1.00 63.78 546 SER A CA 1
ATOM 4243 C C . SER A 1 546 ? 1.510 27.160 2.836 1.00 63.78 546 SER A C 1
ATOM 4245 O O . SER A 1 546 ? 1.300 28.144 2.128 1.00 63.78 546 SER A O 1
ATOM 4247 N N . HIS A 1 547 ? 1.424 25.923 2.340 1.00 75.19 547 HIS A N 1
ATOM 4248 C CA . HIS A 1 547 ? 1.038 25.618 0.948 1.00 75.19 547 HIS A CA 1
ATOM 4249 C C . HIS A 1 547 ? -0.493 25.644 0.698 1.00 75.19 547 HIS A C 1
ATOM 4251 O O . HIS A 1 547 ? -0.959 25.883 -0.419 1.00 75.19 547 HIS A O 1
ATOM 4257 N N . GLY A 1 548 ? -1.312 25.446 1.739 1.00 73.81 548 GLY A N 1
ATOM 4258 C CA . GLY A 1 548 ? -2.778 25.543 1.653 1.00 73.81 548 GLY A CA 1
ATOM 4259 C C . GLY A 1 548 ? -3.451 24.422 0.846 1.00 73.81 548 GLY A C 1
ATOM 4260 O O . GLY A 1 548 ? -4.493 24.656 0.236 1.00 73.81 548 GLY A O 1
ATOM 4261 N N . HIS A 1 549 ? -2.844 23.234 0.823 1.00 82.88 549 HIS A N 1
ATOM 4262 C CA . HIS A 1 549 ? -3.415 21.995 0.278 1.00 82.88 549 HIS A CA 1
ATOM 4263 C C . HIS A 1 549 ? -3.647 21.023 1.435 1.00 82.88 549 HIS A C 1
ATOM 4265 O O . HIS A 1 549 ? -2.888 21.071 2.398 1.00 82.88 549 HIS A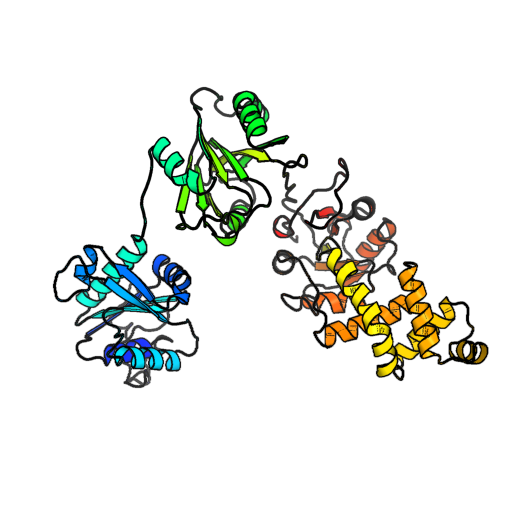 O 1
ATOM 4271 N N . ALA A 1 550 ? -4.650 20.150 1.345 1.00 80.75 550 ALA A N 1
ATOM 4272 C CA . ALA A 1 550 ? -4.841 19.109 2.353 1.00 80.75 550 ALA A CA 1
ATOM 4273 C C . ALA A 1 550 ? -3.685 18.101 2.282 1.00 80.75 550 ALA A C 1
ATOM 4275 O O . ALA A 1 550 ? -3.325 17.671 1.183 1.00 80.75 550 ALA A O 1
ATOM 4276 N N . VAL A 1 551 ? -3.093 17.768 3.428 1.00 81.56 551 VAL A N 1
ATOM 4277 C CA . VAL A 1 551 ? -1.923 16.888 3.523 1.00 81.56 551 VAL A CA 1
ATOM 4278 C C . VAL A 1 551 ? -2.350 15.490 3.928 1.00 81.56 551 VAL A C 1
ATOM 4280 O O . VAL A 1 551 ? -2.980 15.310 4.963 1.00 81.56 551 VAL A O 1
ATOM 4283 N N . VAL A 1 552 ? -1.931 14.500 3.148 1.00 78.56 552 VAL A N 1
ATOM 4284 C CA . VAL A 1 552 ? -2.175 13.084 3.423 1.00 78.56 552 VAL A CA 1
ATOM 4285 C C . VAL A 1 552 ? -0.882 12.290 3.321 1.00 78.56 552 VAL A C 1
ATOM 4287 O O . VAL A 1 552 ? -0.063 12.513 2.426 1.00 78.56 552 VAL A O 1
ATOM 4290 N N . ALA A 1 553 ? -0.693 11.337 4.229 1.00 78.31 553 ALA A N 1
ATOM 4291 C CA . ALA A 1 553 ? 0.481 10.459 4.225 1.00 78.31 553 ALA A CA 1
ATOM 4292 C C . ALA A 1 553 ? 0.222 9.143 3.468 1.00 78.31 553 ALA A C 1
ATOM 4294 O O . ALA A 1 553 ? 1.145 8.447 3.027 1.00 78.31 553 ALA A O 1
ATOM 4295 N N . SER A 1 554 ? -1.055 8.803 3.285 1.00 82.00 554 SER A N 1
ATOM 4296 C CA . SER A 1 554 ? -1.500 7.557 2.673 1.00 82.00 554 SER A CA 1
ATOM 4297 C C . SER A 1 554 ? -2.760 7.746 1.836 1.00 82.00 554 SER A C 1
ATOM 4299 O O . SER A 1 554 ? -3.687 8.452 2.227 1.00 82.00 554 SER A O 1
ATOM 4301 N N . PHE A 1 555 ? -2.885 7.005 0.733 1.00 85.81 555 PHE A N 1
ATOM 4302 C CA . PHE A 1 555 ? -4.147 6.907 -0.008 1.00 85.81 555 PHE A CA 1
ATOM 4303 C C . PHE A 1 555 ? -5.253 6.252 0.826 1.00 85.81 555 PHE A C 1
ATOM 4305 O O . PHE A 1 555 ? -6.436 6.365 0.506 1.00 85.81 555 PHE A O 1
ATOM 4312 N N . ALA A 1 556 ? -4.900 5.566 1.916 1.00 78.31 556 ALA A N 1
ATOM 4313 C CA . ALA A 1 556 ? -5.870 5.071 2.879 1.00 78.31 556 ALA A CA 1
ATOM 4314 C C . ALA A 1 556 ? -6.653 6.210 3.557 1.00 78.31 556 ALA A C 1
ATOM 4316 O O . ALA A 1 556 ? -7.765 5.975 4.021 1.00 78.31 556 ALA A O 1
ATOM 4317 N N . GLU A 1 557 ? -6.098 7.420 3.648 1.00 75.38 557 GLU A N 1
ATOM 4318 C CA . GLU A 1 557 ? -6.703 8.606 4.283 1.00 75.38 557 GLU A CA 1
ATOM 4319 C C . GLU A 1 557 ? -7.678 9.359 3.373 1.00 75.38 557 GLU A C 1
ATOM 4321 O O . GLU A 1 557 ? -8.329 10.294 3.825 1.00 75.38 557 GLU A O 1
ATOM 4326 N N . ILE A 1 558 ? -7.800 8.941 2.113 1.00 80.50 558 ILE A N 1
ATOM 4327 C CA . ILE A 1 558 ? -8.587 9.640 1.103 1.00 80.50 558 ILE A CA 1
ATOM 4328 C C . ILE A 1 558 ? -9.827 8.815 0.769 1.00 80.50 558 ILE A C 1
ATOM 4330 O O . ILE A 1 558 ? -9.743 7.700 0.231 1.00 80.50 558 ILE A O 1
ATOM 4334 N N . GLU A 1 559 ? -10.990 9.400 1.027 1.00 80.88 559 GLU A N 1
ATOM 4335 C CA . GLU A 1 559 ? -12.267 8.864 0.575 1.00 80.88 559 GLU A CA 1
ATOM 4336 C C . GLU A 1 559 ? -12.779 9.645 -0.623 1.00 80.88 559 GLU A C 1
ATOM 4338 O O . GLU A 1 559 ? -13.029 10.847 -0.543 1.00 80.88 559 GLU A O 1
ATOM 4343 N N . VAL A 1 560 ? -12.952 8.928 -1.732 1.00 83.19 560 VAL A N 1
ATOM 4344 C CA . VAL A 1 560 ? -13.548 9.463 -2.952 1.00 83.19 560 VAL A CA 1
ATOM 4345 C C . VAL A 1 560 ? -14.932 8.862 -3.104 1.00 83.19 560 VAL A C 1
ATOM 4347 O O . VAL A 1 560 ? -15.092 7.641 -3.120 1.00 83.19 560 VAL A O 1
ATOM 4350 N N . THR A 1 561 ? -15.925 9.731 -3.234 1.00 76.69 561 THR A N 1
ATOM 4351 C CA . THR A 1 561 ? -17.299 9.358 -3.567 1.00 76.69 561 THR A CA 1
ATOM 4352 C C . THR A 1 561 ? -17.633 9.938 -4.937 1.00 76.69 561 THR A C 1
ATOM 4354 O O . THR A 1 561 ? -17.530 11.151 -5.135 1.00 76.69 561 THR A O 1
ATOM 4357 N N . ALA A 1 562 ? -18.004 9.085 -5.894 1.00 67.00 562 ALA A N 1
ATOM 4358 C CA . ALA A 1 562 ? -18.567 9.557 -7.155 1.00 67.00 562 ALA A CA 1
ATOM 4359 C C . ALA A 1 562 ? -20.064 9.856 -6.962 1.00 67.00 562 ALA A C 1
ATOM 4361 O O . ALA A 1 562 ? -20.733 9.185 -6.169 1.00 67.00 562 ALA A O 1
ATOM 4362 N N . ALA A 1 563 ? -20.562 10.893 -7.638 1.00 53.72 563 ALA A N 1
ATOM 4363 C CA . ALA A 1 563 ? -21.959 11.330 -7.569 1.00 53.72 563 ALA A CA 1
ATOM 4364 C C . ALA A 1 563 ? -22.922 10.406 -8.332 1.00 53.72 563 ALA A C 1
ATOM 4366 O O . ALA A 1 563 ? -22.522 9.870 -9.392 1.00 53.72 563 ALA A O 1
#

Secondary structure (DSSP, 8-state):
-EEBTT--TTS--GGGEE-B-TTS-BSSTTPPPBPTTHHHHHHHHTSTT--EEEEE--HHHHHHHHHTGGGTEEEEES-GGGGGT-SS--TT-EEEEEEE---S-HHHHHHHHHHHHH-SSS---SEEEETTTEEEEEESSHHHHHHHHHHHHHHHHHTT------HHHHHHHHGGGT--EEE---TTTS-SS--HHHHHHHTHHHHHHHHHHH---EEEEEEE-TTSTTHHHHHHHHTS-B--SS-EEEEEEEEEEEEEEE--HHHHS-----EEEEEETTEEEEE-TT-EEEEEE-TT--EEEEEEESSTTTT----EEEEE-SEEEE-SBTTTB-HHIIIIIIHHHHHHHHHHHHHHSTTSHHHHHHHHHHHHHTT-S-HHHHHHHHTS-HHHHHHHHHHHHHHTT---HHHHHHHHHHHHHHHHHTS--B---TTHHHHHHHHHHTT-EEEEE-SS-HHHHHHHHHSBSS---GGG-SEEE-TTT--TT-HHHHHHHHHHHTS-GGGEEEEES-HHHHHHHHHTT-EEEEE--TTSPPPPS---SEEES-GGGEEEE--